Protein AF-0000000080637926 (afdb_homodimer)

Sequence (432 aa):
MGTAERRAREKEARRKAILKAARKLFLSRGFLETSMDQIAEECELSKGTLYLYFKNKEELALAIVNQTFDELLARIKEATEKARTGLEALKKVVEAYRRFYEDHVKEFSFAASLEFLAQKIGVKKESIKASYTRVDAILALIIDILKKGIHDGSIRKDIEPEKAAFAVANVIKSFLQRMAVGANLLLLGTNFSEQEIIDYTLSLFLDALSPERSSTMGTAERRAREKEARRKAILKAARKLFLSRGFLETSMDQIAEECELSKGTLYLYFKNKEELALAIVNQTFDELLARIKEATEKARTGLEALKKVVEAYRRFYEDHVKEFSFAASLEFLAQKIGVKKESIKASYTRVDAILALIIDILKKGIHDGSIRKDIEPEKAAFAVANVIKSFLQRMAVGANLLLLGTNFSEQEIIDYTLSLFLDALSPERSST

Organism: Winmispira thermophila (strain ATCC 700085 / DSM 6578 / Z-1203) (NCBI:txid869211)

Radius of gyration: 23.86 Å; Cα contacts (8 Å, |Δi|>4): 457; chains: 2; bounding box: 91×66×40 Å

Solvent-accessible surface area (backbone atoms only — not comparable to full-atom values): 22532 Å² total; per-residue (Å²): 128,53,72,68,55,52,52,51,50,49,49,50,51,49,52,51,44,46,50,52,32,40,48,54,43,34,67,72,62,27,67,87,71,47,50,66,62,57,34,16,56,67,54,71,45,51,59,68,61,47,45,73,78,36,86,44,68,64,58,49,53,49,51,52,47,44,51,53,51,50,51,49,46,51,47,28,52,63,54,31,67,77,42,86,45,18,43,54,22,50,52,31,41,53,48,38,51,52,55,46,42,74,75,34,38,58,55,38,28,48,46,50,47,46,59,53,42,32,67,68,71,51,51,50,67,61,65,54,46,60,56,45,51,58,56,44,53,50,37,52,53,41,25,51,32,44,47,43,3,35,74,73,55,45,18,39,76,88,63,52,41,66,62,50,21,50,37,52,54,47,43,53,48,33,36,52,25,50,42,45,61,36,39,70,66,70,38,56,92,53,94,62,53,73,66,54,52,50,53,50,40,53,49,41,56,52,52,38,42,37,40,68,58,70,40,120,129,53,72,64,55,52,54,49,50,50,51,50,49,50,52,50,43,45,52,51,34,39,49,54,42,34,67,72,60,29,66,88,72,46,50,66,61,58,34,16,57,68,54,71,44,52,60,70,61,47,43,72,76,38,87,43,68,63,58,49,52,48,50,54,46,44,51,54,51,49,50,49,46,51,48,30,52,62,52,32,68,78,42,86,44,19,43,53,23,49,51,30,39,54,48,39,51,52,55,47,42,71,76,33,37,58,58,37,27,47,46,50,48,45,59,53,43,32,66,68,70,50,51,49,68,62,66,53,46,59,55,45,50,58,55,44,52,52,37,51,53,41,23,53,31,44,47,44,3,37,73,73,56,45,18,40,74,89,64,54,40,66,62,49,21,49,38,51,53,47,44,54,49,33,38,51,25,49,43,45,61,37,38,69,66,71,38,56,91,52,93,61,54,72,66,54,51,51,53,50,41,54,50,41,56,51,51,37,43,37,40,68,59,71,39,120

Foldseek 3Di:
DDPVVVVVVVVVVLLVLLLVLLCVCCLVPNLVRDALCSSCVSSVHDSVVSCVNPVGSLLSLLVNLLVLLVVLLVQLCVQQVPQDFLLSSVVSNLVSLLVSCVVPLSSLLRVVVSVVCCVVVVVPPVSVVVSVVSVVSQLVVQLVSLVRNCVVVFWAVPDDSNVLSVVLSCCLSVVSSVCSNPVPPVCVPPDDDPSVVSVVVNVVSSVVTGYDPPPD/DDPVVVVVVVVVVLLVLLLVLLVVCCLVPNLVRDALCSSCVSSVHDSVVSCVNPVGSLLSLLVNLLVLLVVLLVQLCVQQVPQDFLLSSVVSNLVSLLVSCVVPLSSLLRVVVSVVVCVVVVVPPVSVVVSVVSVVSQL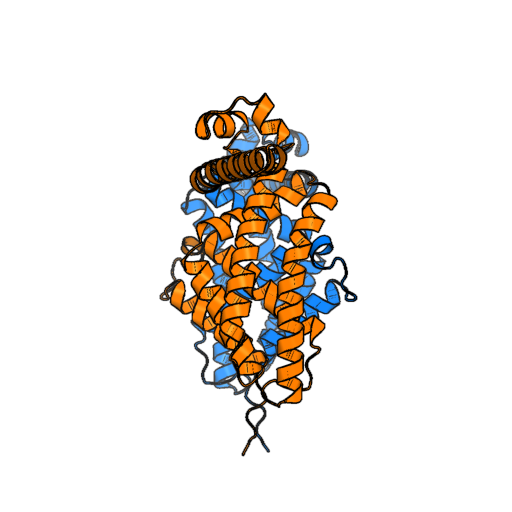VVQLVSLVRNCVVVFWAVPDDSNVLSVVLSCCLSVVSSVCSNPVPPVCVPPDDDSSVVSVVVNVVSSVVTGYDPPPD

Structure (mmCIF, N/CA/C/O backbone):
data_AF-0000000080637926-model_v1
#
loop_
_entity.id
_entity.type
_entity.pdbx_description
1 polymer 'Regulatory protein TetR'
#
loop_
_atom_site.group_PDB
_atom_site.id
_atom_site.type_symbol
_atom_site.label_atom_id
_atom_site.label_alt_id
_atom_site.label_comp_id
_atom_site.label_asym_id
_atom_site.label_entity_id
_atom_site.label_seq_id
_atom_site.pdbx_PDB_ins_code
_atom_site.Cartn_x
_atom_site.Cartn_y
_atom_site.Cartn_z
_atom_site.occupancy
_atom_site.B_iso_or_equiv
_atom_site.auth_seq_id
_atom_site.auth_comp_id
_atom_site.auth_asym_id
_atom_site.auth_atom_id
_atom_site.pdbx_PDB_model_num
ATOM 1 N N . MET A 1 1 ? -45.281 16.172 8.359 1 65.31 1 MET A N 1
ATOM 2 C CA . MET A 1 1 ? -43.969 15.922 8.914 1 65.31 1 MET A CA 1
ATOM 3 C C . MET A 1 1 ? -43.781 16.656 10.242 1 65.31 1 MET A C 1
ATOM 5 O O . MET A 1 1 ? -44.031 17.859 10.328 1 65.31 1 MET A O 1
ATOM 9 N N . GLY A 1 2 ? -43.656 15.938 11.242 1 79.5 2 GLY A N 1
ATOM 10 C CA . GLY A 1 2 ? -43.594 16.562 12.555 1 79.5 2 GLY A CA 1
ATOM 11 C C . GLY A 1 2 ? -42.344 17.406 12.75 1 79.5 2 GLY A C 1
ATOM 12 O O . GLY A 1 2 ? -41.406 17.328 11.938 1 79.5 2 GLY A O 1
ATOM 13 N N . THR A 1 3 ? -42.438 18.422 13.508 1 88.75 3 THR A N 1
ATOM 14 C CA . THR A 1 3 ? -41.312 19.328 13.82 1 88.75 3 THR A CA 1
ATOM 15 C C . THR A 1 3 ? -40.062 18.547 14.094 1 88.75 3 THR A C 1
ATOM 17 O O . THR A 1 3 ? -38.969 18.953 13.656 1 88.75 3 THR A O 1
ATOM 20 N N . ALA A 1 4 ? -40.25 17.469 14.711 1 90.19 4 ALA A N 1
ATOM 21 C CA . ALA A 1 4 ? -39.094 16.625 15.047 1 90.19 4 ALA A CA 1
ATOM 22 C C . ALA A 1 4 ? -38.469 16.047 13.789 1 90.19 4 ALA A C 1
ATOM 24 O O . ALA A 1 4 ? -37.25 15.992 13.664 1 90.19 4 ALA A O 1
ATOM 25 N N . GLU A 1 5 ? -39.25 15.617 12.906 1 88.38 5 GLU A N 1
ATOM 26 C CA . GLU A 1 5 ? -38.781 15.055 11.648 1 88.38 5 GLU A CA 1
ATOM 27 C C . GLU A 1 5 ? -38.094 16.109 10.797 1 88.38 5 GLU A C 1
ATOM 29 O O . GLU A 1 5 ? -37.062 15.828 10.156 1 88.38 5 GLU A O 1
ATOM 34 N N . ARG A 1 6 ? -38.656 17.219 10.812 1 87.94 6 ARG A N 1
ATOM 35 C CA . ARG A 1 6 ? -38.062 18.312 10.047 1 87.94 6 ARG A CA 1
ATOM 36 C C . ARG A 1 6 ? -36.688 18.688 10.578 1 87.94 6 ARG A C 1
ATOM 38 O O . ARG A 1 6 ? -35.75 18.891 9.797 1 87.94 6 ARG A O 1
ATOM 45 N N . ARG A 1 7 ? -36.562 18.797 11.914 1 87.06 7 ARG A N 1
ATOM 46 C CA . ARG A 1 7 ? -35.281 19.141 12.539 1 87.06 7 ARG A CA 1
ATOM 47 C C . ARG A 1 7 ? -34.219 18.078 12.234 1 87.06 7 ARG A C 1
ATOM 49 O O . ARG A 1 7 ? -33.062 18.422 11.992 1 87.06 7 ARG A O 1
ATOM 56 N N . ALA A 1 8 ? -34.719 16.906 12.234 1 87.62 8 ALA A N 1
ATOM 57 C CA . ALA A 1 8 ? -33.781 15.812 11.938 1 87.62 8 ALA A CA 1
ATOM 58 C C . ALA A 1 8 ? -33.312 15.875 10.492 1 87.62 8 ALA A C 1
ATOM 60 O O . ALA A 1 8 ? -32.125 15.648 10.211 1 87.62 8 ALA A O 1
ATOM 61 N N . ARG A 1 9 ? -34.125 16.219 9.648 1 87.88 9 ARG A N 1
ATOM 62 C CA . ARG A 1 9 ? -33.812 16.328 8.234 1 87.88 9 ARG A CA 1
ATOM 63 C C . ARG A 1 9 ? -32.844 17.484 7.992 1 87.88 9 ARG A C 1
ATOM 65 O O . ARG A 1 9 ? -31.906 17.375 7.191 1 87.88 9 ARG A O 1
ATOM 72 N N . GLU A 1 10 ? -33.094 18.484 8.695 1 88.94 10 GLU A N 1
ATOM 73 C CA . GLU A 1 10 ? -32.219 19.641 8.562 1 88.94 10 GLU A CA 1
ATOM 74 C C . GLU A 1 10 ? -30.812 19.359 9.086 1 88.94 10 GLU A C 1
ATOM 76 O O . GLU A 1 10 ? -29.828 19.781 8.5 1 88.94 10 GLU A O 1
ATOM 81 N N . LYS A 1 11 ? -30.828 18.656 10.164 1 91.44 11 LYS A N 1
ATOM 82 C CA . LYS A 1 11 ? -29.547 18.266 10.742 1 91.44 11 LYS A CA 1
ATOM 83 C C . LYS A 1 11 ? -28.75 17.375 9.789 1 91.44 11 LYS A C 1
ATOM 85 O O . LYS A 1 11 ? -27.547 17.578 9.602 1 91.44 11 LYS A O 1
ATOM 90 N N . GLU A 1 12 ? -29.469 16.547 9.234 1 93.12 12 GLU A N 1
ATOM 91 C CA . GLU A 1 12 ? -28.828 15.641 8.289 1 93.12 12 GLU A CA 1
ATOM 92 C C . GLU A 1 12 ? -28.375 16.375 7.035 1 93.12 12 GLU A C 1
ATOM 94 O O . GLU A 1 12 ? -27.312 16.078 6.484 1 93.12 12 GLU A O 1
ATOM 99 N N . ALA A 1 13 ? -29.141 17.266 6.656 1 93.12 13 ALA A N 1
ATOM 100 C CA . ALA A 1 13 ? -28.781 18.062 5.488 1 93.12 13 ALA A CA 1
ATOM 101 C C . ALA A 1 13 ? -27.531 18.891 5.75 1 93.12 13 ALA A C 1
ATOM 103 O O . ALA A 1 13 ? -26.672 19.031 4.875 1 93.12 13 ALA A O 1
ATOM 104 N N . ARG A 1 14 ? -27.453 19.391 6.918 1 93.75 14 ARG A N 1
ATOM 105 C CA . ARG A 1 14 ? -26.281 20.172 7.293 1 93.75 14 ARG A CA 1
ATOM 106 C C . ARG A 1 14 ? -25.031 19.297 7.391 1 93.75 14 ARG A C 1
ATOM 108 O O . ARG A 1 14 ? -23.953 19.688 6.93 1 93.75 14 ARG A O 1
ATOM 115 N N . ARG A 1 15 ? -25.25 18.234 7.941 1 95.56 15 ARG A N 1
ATOM 116 C CA . ARG A 1 15 ? -24.141 17.281 8.039 1 95.56 15 ARG A CA 1
ATOM 117 C C . ARG A 1 15 ? -23.609 16.922 6.652 1 95.56 15 ARG A C 1
ATOM 119 O O . ARG A 1 15 ? -22.391 16.891 6.438 1 95.56 15 ARG A O 1
ATOM 126 N N . LYS A 1 16 ? -24.484 16.672 5.762 1 95.12 16 LYS A N 1
ATOM 127 C CA . LYS A 1 16 ? -24.109 16.312 4.395 1 95.12 16 LYS A CA 1
ATOM 128 C C . LYS A 1 16 ? -23.391 17.469 3.703 1 95.12 16 LYS A C 1
ATOM 130 O O . LYS A 1 16 ? -22.453 17.25 2.947 1 95.12 16 LYS A O 1
ATOM 135 N N . ALA A 1 17 ? -23.828 18.625 3.967 1 95 17 ALA A N 1
ATOM 136 C CA . ALA A 1 17 ? -23.203 19.797 3.375 1 95 17 ALA A CA 1
ATOM 137 C C . ALA A 1 17 ? -21.766 19.984 3.879 1 95 17 ALA A C 1
ATOM 139 O O . ALA A 1 17 ? -20.875 20.328 3.107 1 95 17 ALA A O 1
ATOM 140 N N . ILE A 1 18 ? -21.625 19.719 5.113 1 96.56 18 ILE A N 1
ATOM 141 C CA . ILE A 1 18 ? -20.297 19.812 5.723 1 96.56 18 ILE A CA 1
ATOM 142 C C . ILE A 1 18 ? -19.375 18.766 5.109 1 96.56 18 ILE A C 1
ATOM 144 O O . ILE A 1 18 ? -18.25 19.078 4.727 1 96.56 18 ILE A O 1
ATOM 148 N N . LEU A 1 19 ? -19.875 17.625 4.973 1 96.19 19 LEU A N 1
ATOM 149 C CA . LEU A 1 19 ? -19.078 16.547 4.406 1 96.19 19 LEU A CA 1
ATOM 150 C C . LEU A 1 19 ? -18.703 16.859 2.959 1 96.19 19 LEU A C 1
ATOM 152 O O . LEU A 1 19 ? -17.562 16.594 2.539 1 96.19 19 LEU A O 1
ATOM 156 N N . LYS A 1 20 ? -19.609 17.391 2.25 1 96.12 20 LYS A N 1
ATOM 157 C CA . LYS A 1 20 ? -19.359 17.734 0.857 1 96.12 20 LYS A CA 1
ATOM 158 C C . LYS A 1 20 ? -18.266 18.812 0.752 1 96.12 20 LYS A C 1
ATOM 160 O O . LYS A 1 20 ? -17.375 18.703 -0.081 1 96.12 20 LYS A O 1
ATOM 165 N N . ALA A 1 21 ? -18.344 19.75 1.577 1 96.5 21 ALA A N 1
ATOM 166 C CA . ALA A 1 21 ? -17.359 20.828 1.586 1 96.5 21 ALA A CA 1
ATOM 167 C C . ALA A 1 21 ? -15.977 20.312 1.986 1 96.5 21 ALA A C 1
ATOM 169 O O . ALA A 1 21 ? -14.969 20.641 1.35 1 96.5 21 ALA A O 1
ATOM 170 N N . ALA A 1 22 ? -15.992 19.562 3.033 1 96.38 22 ALA A N 1
ATOM 171 C CA . ALA A 1 22 ? -14.742 19 3.516 1 96.38 22 ALA A CA 1
ATOM 172 C C . ALA A 1 22 ? -14.102 18.109 2.453 1 96.38 22 ALA A C 1
ATOM 174 O O . ALA A 1 22 ? -12.891 18.172 2.234 1 96.38 22 ALA A O 1
ATOM 175 N N . ARG A 1 23 ? -14.922 17.312 1.824 1 95.75 23 ARG A N 1
ATOM 176 C CA . ARG A 1 23 ? -14.438 16.422 0.766 1 95.75 23 ARG A CA 1
ATOM 177 C C . ARG A 1 23 ? -13.773 17.219 -0.352 1 95.75 23 ARG A C 1
ATOM 179 O O . ARG A 1 23 ? -12.68 16.891 -0.798 1 95.75 23 ARG A O 1
ATOM 186 N N . LYS A 1 24 ? -14.422 18.219 -0.739 1 95.75 24 LYS A N 1
ATOM 187 C CA . LYS A 1 24 ? -13.891 19.078 -1.788 1 95.75 24 LYS A CA 1
ATOM 188 C C . LYS A 1 24 ? -12.523 19.625 -1.401 1 95.75 24 LYS A C 1
ATOM 190 O O . LYS A 1 24 ? -11.57 19.547 -2.178 1 95.75 24 LYS A O 1
ATOM 195 N N . LEU A 1 25 ? -12.414 20.125 -0.221 1 95.62 25 LEU A N 1
ATOM 196 C CA . LEU A 1 25 ? -11.188 20.781 0.231 1 95.62 25 LEU A CA 1
ATOM 197 C C . LEU A 1 25 ? -10.094 19.75 0.479 1 95.62 25 LEU A C 1
ATOM 199 O O . LEU A 1 25 ? -8.945 19.938 0.063 1 95.62 25 LEU A O 1
ATOM 203 N N . PHE A 1 26 ? -10.445 18.656 1.103 1 93 26 PHE A N 1
ATOM 204 C CA . PHE A 1 26 ? -9.469 17.609 1.399 1 93 26 PHE A CA 1
ATOM 205 C C . PHE A 1 26 ? -8.906 17.016 0.115 1 93 26 PHE A C 1
ATOM 207 O O . PHE A 1 26 ? -7.699 16.781 0.015 1 93 26 PHE A O 1
ATOM 214 N N . LEU A 1 27 ? -9.75 16.797 -0.849 1 91.25 27 LEU A N 1
ATOM 215 C CA . LEU A 1 27 ? -9.32 16.141 -2.072 1 91.25 27 LEU A CA 1
ATOM 216 C C . LEU A 1 27 ? -8.531 17.094 -2.961 1 91.25 27 LEU A C 1
ATOM 218 O O . LEU A 1 27 ? -7.68 16.656 -3.744 1 91.25 27 LEU A O 1
ATOM 222 N N . SER A 1 28 ? -8.766 18.391 -2.787 1 90.12 28 SER A N 1
ATOM 223 C CA . SER A 1 28 ? -8.078 19.359 -3.627 1 90.12 28 SER A CA 1
ATOM 224 C C . SER A 1 28 ? -6.801 19.859 -2.965 1 90.12 28 SER A C 1
ATOM 226 O O . SER A 1 28 ? -5.77 20 -3.625 1 90.12 28 SER A O 1
ATOM 228 N N . ARG A 1 29 ? -6.82 20.031 -1.6 1 86.81 29 ARG A N 1
ATOM 229 C CA . ARG A 1 29 ? -5.711 20.703 -0.921 1 86.81 29 ARG A CA 1
ATOM 230 C C . ARG A 1 29 ? -4.945 19.719 -0.039 1 86.81 29 ARG A C 1
ATOM 232 O O . ARG A 1 29 ? -3.785 19.953 0.303 1 86.81 29 ARG A O 1
ATOM 239 N N . GLY A 1 30 ? -5.68 18.672 0.29 1 84.88 30 GLY A N 1
ATOM 240 C CA . GLY A 1 30 ? -5.059 17.734 1.213 1 84.88 30 GLY A CA 1
ATOM 241 C C . GLY A 1 30 ? -5.504 17.938 2.65 1 84.88 30 GLY A C 1
ATOM 242 O O . GLY A 1 30 ? -6.043 18.984 3 1 84.88 30 GLY A O 1
ATOM 243 N N . PHE A 1 31 ? -5.223 17 3.461 1 85.06 31 PHE A N 1
ATOM 244 C CA . PHE A 1 31 ? -5.656 17 4.852 1 85.06 31 PHE A CA 1
ATOM 245 C C . PHE A 1 31 ? -4.895 18.031 5.664 1 85.06 31 PHE A C 1
ATOM 247 O O . PHE A 1 31 ? -5.492 18.797 6.426 1 85.06 31 PHE A O 1
ATOM 254 N N . LEU A 1 32 ? -3.654 18.062 5.469 1 78.44 32 LEU A N 1
ATOM 255 C CA . LEU A 1 32 ? -2.795 18.906 6.281 1 78.44 32 LEU A CA 1
ATOM 256 C C . LEU A 1 32 ? -3.01 20.375 5.945 1 78.44 32 LEU A C 1
ATOM 258 O O . LEU A 1 32 ? -2.928 21.25 6.82 1 78.44 32 LEU A O 1
ATOM 262 N N . GLU A 1 33 ? -3.393 20.625 4.754 1 84.94 33 GLU A N 1
ATOM 263 C CA . GLU A 1 33 ? -3.488 22 4.281 1 84.94 33 GLU A CA 1
ATOM 264 C C . GLU A 1 33 ? -4.898 22.547 4.469 1 84.94 33 GLU A C 1
ATOM 266 O O . GLU A 1 33 ? -5.168 23.703 4.137 1 84.94 33 GLU A O 1
ATOM 271 N N . THR A 1 34 ? -5.734 21.719 4.895 1 92.38 34 THR A N 1
ATOM 272 C CA . THR A 1 34 ? -7.117 22.141 5.102 1 92.38 34 THR A CA 1
ATOM 273 C C . THR A 1 34 ? -7.406 22.344 6.586 1 92.38 34 THR A C 1
ATOM 275 O O . THR A 1 34 ? -6.984 21.531 7.418 1 92.38 34 THR A O 1
ATOM 278 N N . SER A 1 35 ? -8.094 23.422 6.922 1 94.62 35 SER A N 1
ATOM 279 C CA . SER A 1 35 ? -8.438 23.688 8.312 1 94.62 35 SER A CA 1
ATOM 280 C C . SER A 1 35 ? -9.953 23.672 8.523 1 94.62 35 SER A C 1
ATOM 282 O O . SER A 1 35 ? -10.719 23.766 7.562 1 94.62 35 SER A O 1
ATOM 284 N N . MET A 1 36 ? -10.273 23.562 9.789 1 95.56 36 MET A N 1
ATOM 285 C CA . MET A 1 36 ? -11.695 23.609 10.133 1 95.56 36 MET A CA 1
ATOM 286 C C . MET A 1 36 ? -12.297 24.953 9.766 1 95.56 36 MET A C 1
ATOM 288 O O . MET A 1 36 ? -13.461 25.031 9.367 1 95.56 36 MET A O 1
ATOM 292 N N . ASP A 1 37 ? -11.453 25.953 9.828 1 96.38 37 ASP A N 1
ATOM 293 C CA . ASP A 1 37 ? -11.914 27.281 9.453 1 96.38 37 ASP A CA 1
ATOM 294 C C . ASP A 1 37 ? -12.258 27.359 7.973 1 96.38 37 ASP A C 1
ATOM 296 O O . ASP A 1 37 ? -13.297 27.891 7.594 1 96.38 37 ASP A O 1
ATOM 300 N N . GLN A 1 38 ? -11.484 26.844 7.188 1 96.81 38 GLN A N 1
ATOM 301 C CA . GLN A 1 38 ? -11.711 26.844 5.746 1 96.81 38 GLN A CA 1
ATOM 302 C C . GLN A 1 38 ? -12.961 26.047 5.387 1 96.81 38 GLN A C 1
ATOM 304 O O . GLN A 1 38 ? -13.711 26.438 4.488 1 96.81 38 GLN A O 1
ATOM 309 N N . ILE A 1 39 ? -13.148 24.953 6.09 1 97.38 39 ILE A N 1
ATOM 310 C CA . ILE A 1 39 ? -14.312 24.109 5.832 1 97.38 39 ILE A CA 1
ATOM 311 C C . ILE A 1 39 ? -15.586 24.844 6.227 1 97.38 39 ILE A C 1
ATOM 313 O O . ILE A 1 39 ? -16.578 24.844 5.488 1 97.38 39 ILE A O 1
ATOM 317 N N . ALA A 1 40 ? -15.547 25.484 7.352 1 96.94 40 ALA A N 1
ATOM 318 C CA . ALA A 1 40 ? -16.688 26.281 7.797 1 96.94 40 ALA A CA 1
ATOM 319 C C . ALA A 1 40 ? -17.031 27.344 6.773 1 96.94 40 ALA A C 1
ATOM 321 O O . ALA A 1 40 ? -18.203 27.516 6.422 1 96.94 40 ALA A O 1
ATOM 322 N N . GLU A 1 41 ? -16.047 27.984 6.297 1 96.88 41 GLU A N 1
ATOM 323 C CA . GLU A 1 41 ? -16.25 29.016 5.293 1 96.88 41 GLU A CA 1
ATOM 324 C C . GLU A 1 41 ? -16.844 28.453 4.012 1 96.88 41 GLU A C 1
ATOM 326 O O . GLU A 1 41 ? -17.766 29.047 3.434 1 96.88 41 GLU A O 1
ATOM 331 N N . GLU A 1 42 ? -16.391 27.344 3.611 1 96.12 42 GLU A N 1
ATOM 332 C CA . GLU A 1 42 ? -16.844 26.719 2.375 1 96.12 42 GLU A CA 1
ATOM 333 C C . GLU A 1 42 ? -18.312 26.344 2.461 1 96.12 42 GLU A C 1
ATOM 335 O O . GLU A 1 42 ? -19.031 26.391 1.46 1 96.12 42 GLU A O 1
ATOM 340 N N . CYS A 1 43 ? -18.734 25.922 3.582 1 94.75 43 CYS A N 1
ATOM 341 C CA . CYS A 1 43 ? -20.125 25.516 3.734 1 94.75 43 CYS A CA 1
ATOM 342 C C . CYS A 1 43 ? -20.969 26.641 4.309 1 94.75 43 CYS A C 1
ATOM 344 O O . CYS A 1 43 ? -22.141 26.438 4.641 1 94.75 43 CYS A O 1
ATOM 346 N N . GLU A 1 44 ? -20.375 27.812 4.516 1 95.31 44 GLU A N 1
ATOM 347 C CA . GLU A 1 44 ? -21.062 29.016 4.98 1 95.31 44 GLU A CA 1
ATOM 348 C C . GLU A 1 44 ? -21.641 28.812 6.379 1 95.31 44 GLU A C 1
ATOM 350 O O . GLU A 1 44 ? -22.812 29.141 6.625 1 95.31 44 GLU A O 1
ATOM 355 N N . LEU A 1 45 ? -20.875 28.25 7.172 1 94.88 45 LEU A N 1
ATOM 356 C CA . LEU A 1 45 ? -21.219 28.047 8.578 1 94.88 45 LEU A CA 1
ATOM 357 C C . LEU A 1 45 ? -20.188 28.703 9.492 1 94.88 45 LEU A C 1
ATOM 359 O O . LEU A 1 45 ? -19.062 28.969 9.07 1 94.88 45 LEU A O 1
ATOM 363 N N . SER A 1 46 ? -20.641 28.922 10.758 1 94.25 46 SER A N 1
ATOM 364 C CA . SER A 1 46 ? -19.672 29.297 11.773 1 94.25 46 SER A CA 1
ATOM 365 C C . SER A 1 46 ? -18.844 28.094 12.234 1 94.25 46 SER A C 1
ATOM 367 O O . SER A 1 46 ? -19.297 26.953 12.133 1 94.25 46 SER A O 1
ATOM 369 N N . LYS A 1 47 ? -17.703 28.406 12.695 1 93.62 47 LYS A N 1
ATOM 370 C CA . LYS A 1 47 ? -16.859 27.344 13.242 1 93.62 47 LYS A CA 1
ATOM 371 C C . LYS A 1 47 ? -17.547 26.625 14.391 1 93.62 47 LYS A C 1
ATOM 373 O O . LYS A 1 47 ? -17.453 25.391 14.516 1 93.62 47 LYS A O 1
ATOM 378 N N . GLY A 1 48 ? -18.266 27.359 15.195 1 94.06 48 GLY A N 1
ATOM 379 C CA . GLY A 1 48 ? -19.016 26.766 16.297 1 94.06 48 GLY A CA 1
ATOM 380 C C . GLY A 1 48 ? -20.047 25.766 15.859 1 94.06 48 GLY A C 1
ATOM 381 O O . GLY A 1 48 ? -20.172 24.688 16.453 1 94.06 48 GLY A O 1
ATOM 382 N N . THR A 1 49 ? -20.766 26.141 14.859 1 94.25 49 THR A N 1
ATOM 383 C CA . THR A 1 49 ? -21.781 25.234 14.312 1 94.25 49 THR A CA 1
ATOM 384 C C . THR A 1 49 ? -21.141 23.984 13.742 1 94.25 49 THR A C 1
ATOM 386 O O . THR A 1 49 ? -21.641 22.875 13.945 1 94.25 49 THR A O 1
ATOM 389 N N . LEU A 1 50 ? -20.031 24.156 13.031 1 96.19 50 LEU A N 1
ATOM 390 C CA . LEU A 1 50 ? -19.297 23.031 12.453 1 96.19 50 LEU A CA 1
ATOM 391 C C . LEU A 1 50 ? -18.906 22.031 13.539 1 96.19 50 LEU A C 1
ATOM 393 O O . LEU A 1 50 ? -19.062 20.812 13.352 1 96.19 50 LEU A O 1
ATOM 397 N N . TYR A 1 51 ? -18.578 22.484 14.641 1 95 51 TYR A N 1
ATOM 398 C CA . TYR A 1 51 ? -18.062 21.641 15.719 1 95 51 TYR A CA 1
ATOM 399 C C . TYR A 1 51 ? -19.203 20.922 16.438 1 95 51 TYR A C 1
ATOM 401 O O . TYR A 1 51 ? -18.969 19.984 17.188 1 95 51 TYR A O 1
ATOM 409 N N . LEU A 1 52 ? -20.422 21.391 16.203 1 94.56 52 LEU A N 1
ATOM 410 C CA . LEU A 1 52 ? -21.578 20.672 16.719 1 94.56 52 LEU A CA 1
ATOM 411 C C . LEU A 1 52 ? -21.75 19.344 15.992 1 94.56 52 LEU A C 1
ATOM 413 O O . LEU A 1 52 ? -22.312 18.391 16.547 1 94.56 52 LEU A O 1
ATOM 417 N N . TYR A 1 53 ? -21.234 19.359 14.844 1 94.94 53 TYR A N 1
ATOM 418 C CA . TYR A 1 53 ? -21.422 18.172 14.016 1 94.94 53 TYR A CA 1
ATOM 419 C C . TYR A 1 53 ? -20.172 17.281 14.047 1 94.94 53 TYR A C 1
ATOM 421 O O . TYR A 1 53 ? -20.281 16.062 14.047 1 94.94 53 TYR A O 1
ATOM 429 N N . PHE A 1 54 ? -19 17.906 13.992 1 94.19 54 PHE A N 1
ATOM 430 C CA . PHE A 1 54 ? -17.734 17.188 13.992 1 94.19 54 PHE A CA 1
ATOM 431 C C . PHE A 1 54 ? -16.75 17.797 14.984 1 94.19 54 PHE A C 1
ATOM 433 O O . PHE A 1 54 ? -16.422 18.984 14.875 1 94.19 54 PHE A O 1
ATOM 440 N N . LYS A 1 55 ? -16.203 16.969 15.75 1 90.31 55 LYS A N 1
ATOM 441 C CA . LYS A 1 55 ? -15.383 17.438 16.859 1 90.31 55 LYS A CA 1
ATOM 442 C C . LYS A 1 55 ? -14.039 17.969 16.375 1 90.31 55 LYS A C 1
ATOM 444 O O . LYS A 1 55 ? -13.453 18.859 17 1 90.31 55 LYS A O 1
ATOM 449 N N . ASN A 1 56 ? -13.602 17.344 15.32 1 87.81 56 ASN A N 1
ATOM 450 C CA . ASN A 1 56 ? -12.289 17.734 14.812 1 87.81 56 ASN A CA 1
ATOM 451 C C . ASN A 1 56 ? -12.117 17.344 13.352 1 87.81 56 ASN A C 1
ATOM 453 O O . ASN A 1 56 ? -12.992 16.688 12.766 1 87.81 56 ASN A O 1
ATOM 457 N N . LYS A 1 57 ? -11.062 17.75 12.828 1 89.19 57 LYS A N 1
ATOM 458 C CA . LYS A 1 57 ? -10.75 17.531 11.414 1 89.19 57 LYS A CA 1
ATOM 459 C C . LYS A 1 57 ? -10.609 16.047 11.102 1 89.19 57 LYS A C 1
ATOM 461 O O . LYS A 1 57 ? -11.039 15.586 10.039 1 89.19 57 LYS A O 1
ATOM 466 N N . GLU A 1 58 ? -10.117 15.297 12.023 1 84 58 GLU A N 1
ATOM 467 C CA . GLU A 1 58 ? -9.906 13.867 11.852 1 84 58 GLU A CA 1
ATOM 468 C C . GLU A 1 58 ? -11.227 13.125 11.711 1 84 58 GLU A C 1
ATOM 470 O O . GLU A 1 58 ? -11.367 12.234 10.867 1 84 58 GLU A O 1
ATOM 475 N N . GLU A 1 59 ? -12.086 13.469 12.531 1 85.69 59 GLU A N 1
ATOM 476 C CA . GLU A 1 59 ? -13.406 12.852 12.461 1 85.69 59 GLU A CA 1
ATOM 477 C C . GLU A 1 59 ? -14.062 13.109 11.109 1 85.69 59 GLU A C 1
ATOM 479 O O . GLU A 1 59 ? -14.711 12.227 10.547 1 85.69 59 GLU A O 1
ATOM 484 N N . LEU A 1 60 ? -13.844 14.281 10.688 1 90.56 60 LEU A N 1
ATOM 485 C CA . LEU A 1 60 ? -14.406 14.664 9.391 1 90.56 60 LEU A CA 1
ATOM 486 C C . LEU A 1 60 ? -13.75 13.875 8.266 1 90.56 60 LEU A C 1
ATOM 488 O O . LEU A 1 60 ? -14.438 13.367 7.375 1 90.56 60 LEU A O 1
ATOM 492 N N . ALA A 1 61 ? -12.523 13.766 8.297 1 89.31 61 ALA A N 1
ATOM 493 C CA . ALA A 1 61 ? -11.773 13.031 7.281 1 89.31 61 ALA A CA 1
ATOM 494 C C . ALA A 1 61 ? -12.172 11.555 7.27 1 89.31 61 ALA A C 1
ATOM 496 O O . ALA A 1 61 ? -12.383 10.969 6.207 1 89.31 61 ALA A O 1
ATOM 497 N N . LEU A 1 62 ? -12.336 11 8.422 1 85.38 62 LEU A N 1
ATOM 498 C CA . LEU A 1 62 ? -12.711 9.594 8.547 1 85.38 62 LEU A CA 1
ATOM 499 C C . LEU A 1 62 ? -14.117 9.359 8.008 1 85.38 62 LEU A C 1
ATOM 501 O O . LEU A 1 62 ? -14.391 8.32 7.406 1 85.38 62 LEU A O 1
ATOM 505 N N . ALA A 1 63 ? -14.922 10.32 8.273 1 88.62 63 ALA A N 1
ATOM 506 C CA . ALA A 1 63 ? -16.297 10.195 7.781 1 88.62 63 ALA A CA 1
ATOM 507 C C . ALA A 1 63 ? -16.328 10.156 6.258 1 88.62 63 ALA A C 1
ATOM 509 O O . ALA A 1 63 ? -17.109 9.414 5.668 1 88.62 63 ALA A O 1
ATOM 510 N N . ILE A 1 64 ? -15.484 10.875 5.652 1 91.31 64 ILE A N 1
ATOM 511 C CA . ILE A 1 64 ? -15.406 10.914 4.195 1 91.31 64 ILE A CA 1
ATOM 512 C C . ILE A 1 64 ? -14.867 9.586 3.674 1 91.31 64 ILE A C 1
ATOM 514 O O . ILE A 1 64 ? -15.406 9.023 2.719 1 91.31 64 ILE A O 1
ATOM 518 N N . VAL A 1 65 ? -13.898 9.078 4.285 1 87.81 65 VAL A N 1
ATOM 519 C CA . VAL A 1 65 ? -13.312 7.801 3.902 1 87.81 65 VAL A CA 1
ATOM 520 C C . VAL A 1 65 ? -14.344 6.684 4.082 1 87.81 65 VAL A C 1
ATOM 522 O O . VAL A 1 65 ? -14.516 5.844 3.199 1 87.81 65 VAL A O 1
ATOM 525 N N . ASN A 1 66 ? -15 6.781 5.176 1 87 66 ASN A N 1
ATOM 526 C CA . ASN A 1 66 ? -16.016 5.773 5.453 1 87 66 ASN A CA 1
ATOM 527 C C . ASN A 1 66 ? -17.125 5.797 4.414 1 87 66 ASN A C 1
ATOM 529 O O . ASN A 1 66 ? -17.594 4.746 3.973 1 87 66 ASN A O 1
ATOM 533 N N . GLN A 1 67 ? -17.516 6.957 4.051 1 89.88 67 GLN A N 1
ATOM 534 C CA . GLN A 1 67 ? -18.531 7.086 3.02 1 89.88 67 GLN A CA 1
ATOM 535 C C . GLN A 1 67 ? -18.062 6.492 1.696 1 89.88 67 GLN A C 1
ATOM 537 O O . GLN A 1 67 ? -18.844 5.863 0.98 1 89.88 67 GLN A O 1
ATOM 542 N N . THR A 1 68 ? -16.875 6.727 1.394 1 90.19 68 THR A N 1
ATOM 543 C CA . THR A 1 68 ? -16.297 6.203 0.161 1 90.19 68 THR A CA 1
ATOM 544 C C . THR A 1 68 ? -16.328 4.68 0.153 1 90.19 68 THR A C 1
ATOM 546 O O . THR A 1 68 ? -16.766 4.066 -0.827 1 90.19 68 THR A O 1
ATOM 549 N N . PHE A 1 69 ? -16.016 4.043 1.228 1 87.19 69 PHE A N 1
ATOM 550 C CA . PHE A 1 69 ? -15.945 2.588 1.272 1 87.19 69 PHE A CA 1
ATOM 551 C C . PHE A 1 69 ? -17.344 1.984 1.434 1 87.19 69 PHE A C 1
ATOM 553 O O . PHE A 1 69 ? -17.578 0.844 1.031 1 87.19 69 PHE A O 1
ATOM 560 N N . ASP A 1 70 ? -18.25 2.805 2.012 1 90.38 70 ASP A N 1
ATOM 561 C CA . ASP A 1 70 ? -19.641 2.385 1.998 1 90.38 70 ASP A CA 1
ATOM 562 C C . ASP A 1 70 ? -20.172 2.271 0.569 1 90.38 70 ASP A C 1
ATOM 564 O O . ASP A 1 70 ? -20.906 1.335 0.245 1 90.38 70 ASP A O 1
ATOM 568 N N . GLU A 1 71 ? -19.781 3.219 -0.15 1 93.44 71 GLU A N 1
ATOM 569 C CA . GLU A 1 71 ? -20.188 3.188 -1.553 1 93.44 71 GLU A CA 1
ATOM 570 C C . GLU A 1 71 ? -19.562 1.999 -2.279 1 93.44 71 GLU A C 1
ATOM 572 O O . GLU A 1 71 ? -20.219 1.343 -3.088 1 93.44 71 GLU A O 1
ATOM 577 N N . LEU A 1 72 ? -18.328 1.709 -2.023 1 93.44 72 LEU A N 1
ATOM 578 C CA . LEU A 1 72 ? -17.672 0.557 -2.623 1 93.44 72 LEU A CA 1
ATOM 579 C C . LEU A 1 72 ? -18.359 -0.741 -2.225 1 93.44 72 LEU A C 1
ATOM 581 O O . LEU A 1 72 ? -18.609 -1.604 -3.07 1 93.44 72 LEU A O 1
ATOM 585 N N . LEU A 1 73 ? -18.672 -0.84 -0.929 1 92.81 73 LEU A N 1
ATOM 586 C CA . LEU A 1 73 ? -19.359 -2.023 -0.434 1 92.81 73 LEU A CA 1
ATOM 587 C C . LEU A 1 73 ? -20.688 -2.227 -1.167 1 92.81 73 LEU A C 1
ATOM 589 O O . LEU A 1 73 ? -21.016 -3.346 -1.564 1 92.81 73 LEU A O 1
ATOM 593 N N . ALA A 1 74 ? -21.375 -1.138 -1.342 1 95.25 74 ALA A N 1
ATOM 594 C CA . ALA A 1 74 ? -22.656 -1.21 -2.047 1 95.25 74 ALA A CA 1
ATOM 595 C C . ALA A 1 74 ? -22.469 -1.688 -3.482 1 95.25 74 ALA A C 1
ATOM 597 O O . ALA A 1 74 ? -23.234 -2.516 -3.977 1 95.25 74 ALA A O 1
ATOM 598 N N . ARG A 1 75 ? -21.453 -1.203 -4.117 1 95.69 75 ARG A N 1
ATOM 599 C CA . ARG A 1 75 ? -21.156 -1.608 -5.488 1 95.69 75 ARG A CA 1
ATOM 600 C C . ARG A 1 75 ? -20.781 -3.086 -5.551 1 95.69 75 ARG A C 1
ATOM 602 O O . ARG A 1 75 ? -21.172 -3.793 -6.477 1 95.69 75 ARG A O 1
ATOM 609 N N . ILE A 1 76 ? -20.016 -3.537 -4.621 1 95.62 76 ILE A N 1
ATOM 610 C CA . ILE A 1 76 ? -19.594 -4.934 -4.582 1 95.62 76 ILE A CA 1
ATOM 611 C C . ILE A 1 76 ? -20.797 -5.836 -4.379 1 95.62 76 ILE A C 1
ATOM 613 O O . ILE A 1 76 ? -20.953 -6.844 -5.07 1 95.62 76 ILE A O 1
ATOM 617 N N . LYS A 1 77 ? -21.641 -5.449 -3.422 1 96.06 77 LYS A N 1
ATOM 618 C CA . LYS A 1 77 ? -22.844 -6.234 -3.145 1 96.06 77 LYS A CA 1
ATO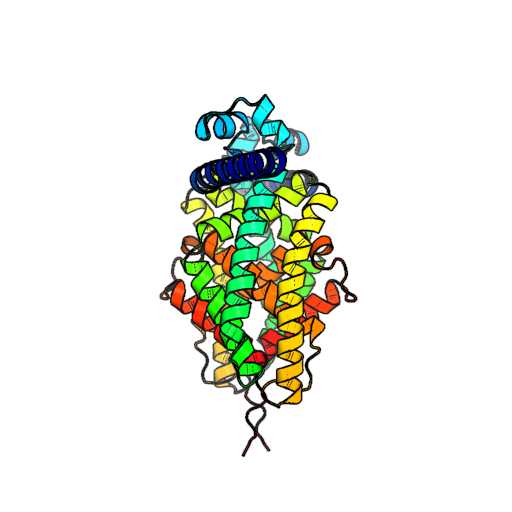M 619 C C . LYS A 1 77 ? -23.719 -6.352 -4.387 1 96.06 77 LYS A C 1
ATOM 621 O O . LYS A 1 77 ? -24.188 -7.441 -4.723 1 96.06 77 LYS A O 1
ATOM 626 N N . GLU A 1 78 ? -23.875 -5.242 -5.008 1 96.81 78 GLU A N 1
ATOM 627 C CA . GLU A 1 78 ? -24.672 -5.227 -6.223 1 96.81 78 GLU A CA 1
ATOM 628 C C . GLU A 1 78 ? -24.047 -6.086 -7.316 1 96.81 78 GLU A C 1
ATOM 630 O O . GLU A 1 78 ? -24.75 -6.859 -7.977 1 96.81 78 GLU A O 1
ATOM 635 N N . ALA A 1 79 ? -22.75 -6.023 -7.516 1 96.5 79 ALA A N 1
ATOM 636 C CA . ALA A 1 79 ? -22.047 -6.715 -8.586 1 96.5 79 ALA A CA 1
ATOM 637 C C . ALA A 1 79 ? -22.047 -8.227 -8.359 1 96.5 79 ALA A C 1
ATOM 639 O O . ALA A 1 79 ? -22.016 -9 -9.312 1 96.5 79 ALA A O 1
ATOM 640 N N . THR A 1 80 ? -22.078 -8.648 -7.113 1 97.06 80 THR A N 1
ATOM 641 C CA . THR A 1 80 ? -21.891 -10.062 -6.809 1 97.06 80 THR A CA 1
ATOM 642 C C . THR A 1 80 ? -23.234 -10.766 -6.66 1 97.06 80 THR A C 1
ATOM 644 O O . THR A 1 80 ? -23.281 -12 -6.574 1 97.06 80 THR A O 1
ATOM 647 N N . GLU A 1 81 ? -24.297 -10.023 -6.617 1 94.69 81 GLU A N 1
ATOM 648 C CA . GLU A 1 81 ? -25.641 -10.547 -6.336 1 94.69 81 GLU A CA 1
ATOM 649 C C . GLU A 1 81 ? -26.016 -11.656 -7.32 1 94.69 81 GLU A C 1
ATOM 651 O O . GLU A 1 81 ? -26.625 -12.656 -6.934 1 94.69 81 GLU A O 1
ATOM 656 N N . LYS A 1 82 ? -25.625 -11.57 -8.531 1 93.25 82 LYS A N 1
ATOM 657 C CA . LYS A 1 82 ? -26.094 -12.508 -9.547 1 93.25 82 LYS A CA 1
ATOM 658 C C . LYS A 1 82 ? -25 -13.492 -9.938 1 93.25 82 LYS A C 1
ATOM 660 O O . LYS A 1 82 ? -25.125 -14.219 -10.93 1 93.25 82 LYS A O 1
ATOM 665 N N . ALA A 1 83 ? -23.922 -13.484 -9.211 1 96.75 83 ALA A N 1
ATOM 666 C CA . ALA A 1 83 ? -22.828 -14.398 -9.547 1 96.75 83 ALA A CA 1
ATOM 667 C C . ALA A 1 83 ? -23.234 -15.844 -9.297 1 96.75 83 ALA A C 1
ATOM 669 O O . ALA A 1 83 ? -23.844 -16.156 -8.273 1 96.75 83 ALA A O 1
ATOM 670 N N . ARG A 1 84 ? -22.859 -16.672 -10.188 1 96.75 84 ARG A N 1
ATOM 671 C CA . ARG A 1 84 ? -23.297 -18.062 -10.133 1 96.75 84 ARG A CA 1
ATOM 672 C C . ARG A 1 84 ? -22.312 -18.906 -9.336 1 96.75 84 ARG A C 1
ATOM 674 O O . ARG A 1 84 ? -22.688 -19.922 -8.734 1 96.75 84 ARG A O 1
ATOM 681 N N . THR A 1 85 ? -21.047 -18.641 -9.414 1 96.81 85 THR A N 1
ATOM 682 C CA . THR A 1 85 ? -20 -19.375 -8.703 1 96.81 85 THR A CA 1
ATOM 683 C C . THR A 1 85 ? -19.203 -18.438 -7.801 1 96.81 85 THR A C 1
ATOM 685 O O . THR A 1 85 ? -19.281 -17.219 -7.941 1 96.81 85 THR A O 1
ATOM 688 N N . GLY A 1 86 ? -18.531 -19 -6.875 1 96.31 86 GLY A N 1
ATOM 689 C CA . GLY A 1 86 ? -17.656 -18.203 -6.016 1 96.31 86 GLY A CA 1
ATOM 690 C C . GLY A 1 86 ? -16.594 -17.438 -6.785 1 96.31 86 GLY A C 1
ATOM 691 O O . GLY A 1 86 ? -16.328 -16.266 -6.496 1 96.31 86 GLY A O 1
ATOM 692 N N . LEU A 1 87 ? -16.031 -18.141 -7.758 1 94.88 87 LEU A N 1
ATOM 693 C CA . LEU A 1 87 ? -14.992 -17.5 -8.547 1 94.88 87 LEU A CA 1
ATOM 694 C C . LEU A 1 87 ? -15.57 -16.344 -9.352 1 94.88 87 LEU A C 1
ATOM 696 O O . LEU A 1 87 ? -14.953 -15.273 -9.453 1 94.88 87 LEU A O 1
ATOM 700 N N . GLU A 1 88 ? -16.734 -16.547 -9.93 1 96.06 88 GLU A N 1
ATOM 701 C CA . GLU A 1 88 ? -17.391 -15.469 -10.648 1 96.06 88 GLU A CA 1
ATOM 702 C C . GLU A 1 88 ? -17.656 -14.273 -9.727 1 96.06 88 GLU A C 1
ATOM 704 O O . GLU A 1 88 ? -17.438 -13.125 -10.117 1 96.06 88 GLU A O 1
ATOM 709 N N . ALA A 1 89 ? -18.125 -14.57 -8.562 1 97.06 89 ALA A N 1
ATOM 710 C CA . ALA A 1 89 ? -18.359 -13.516 -7.578 1 97.06 89 ALA A CA 1
ATOM 711 C C . ALA A 1 89 ? -17.078 -12.781 -7.23 1 97.06 89 ALA A C 1
ATOM 713 O O . ALA A 1 89 ? -17.062 -11.555 -7.133 1 97.06 89 ALA A O 1
ATOM 714 N N . LEU A 1 90 ? -16.031 -13.531 -7.027 1 95.75 90 LEU A N 1
ATOM 715 C CA . LEU A 1 90 ? -14.742 -12.93 -6.695 1 95.75 90 LEU A CA 1
ATOM 716 C C . LEU A 1 90 ? -14.25 -12.031 -7.824 1 95.75 90 LEU A C 1
ATOM 718 O O . LEU A 1 90 ? -13.727 -10.938 -7.578 1 95.75 90 LEU A O 1
ATOM 722 N N . LYS A 1 91 ? -14.438 -12.477 -9.039 1 95.12 91 LYS A N 1
ATOM 723 C CA . LYS A 1 91 ? -14.078 -11.656 -10.195 1 95.12 91 LYS A CA 1
ATOM 724 C C . LYS A 1 91 ? -14.867 -10.352 -10.203 1 95.12 91 LYS A C 1
ATOM 726 O O . LYS A 1 91 ? -14.328 -9.297 -10.539 1 95.12 91 LYS A O 1
ATOM 731 N N . LYS A 1 92 ? -16.109 -10.43 -9.836 1 96.56 92 LYS A N 1
ATOM 732 C CA . LYS A 1 92 ? -16.953 -9.234 -9.766 1 96.56 92 LYS A CA 1
ATOM 733 C C . LYS A 1 92 ? -16.469 -8.289 -8.672 1 96.56 92 LYS A C 1
ATOM 735 O O . LYS A 1 92 ? -16.562 -7.066 -8.812 1 96.56 92 LYS A O 1
ATOM 740 N N . VAL A 1 93 ? -16.031 -8.844 -7.582 1 95.5 93 VAL A N 1
ATOM 741 C CA . VAL A 1 93 ? -15.453 -8.031 -6.516 1 95.5 93 VAL A CA 1
ATOM 742 C C . VAL A 1 93 ? -14.258 -7.238 -7.059 1 95.5 93 VAL A C 1
ATOM 744 O O . VAL A 1 93 ? -14.188 -6.02 -6.883 1 95.5 93 VAL A O 1
ATOM 747 N N . VAL A 1 94 ? -13.359 -7.922 -7.703 1 93.88 94 VAL A N 1
ATOM 748 C CA . VAL A 1 94 ? -12.141 -7.32 -8.234 1 93.88 94 VAL A CA 1
ATOM 749 C C . VAL A 1 94 ? -12.5 -6.242 -9.258 1 93.88 94 VAL A C 1
ATOM 751 O O . VAL A 1 94 ? -11.922 -5.152 -9.25 1 93.88 94 VAL A O 1
ATOM 754 N N . GLU A 1 95 ? -13.484 -6.52 -10.062 1 94.31 95 GLU A N 1
ATOM 755 C CA . GLU A 1 95 ? -13.938 -5.559 -11.062 1 94.31 95 GLU A CA 1
ATOM 756 C C . GLU A 1 95 ? -14.547 -4.324 -10.406 1 94.31 95 GLU A C 1
ATOM 758 O O . GLU A 1 95 ? -14.344 -3.201 -10.875 1 94.31 95 GLU A O 1
ATOM 763 N N . ALA A 1 96 ? -15.281 -4.559 -9.414 1 94.81 96 ALA A N 1
ATOM 764 C CA . ALA A 1 96 ? -15.883 -3.441 -8.688 1 94.81 96 ALA A CA 1
ATOM 765 C C . ALA A 1 96 ? -14.805 -2.537 -8.086 1 94.81 96 ALA A C 1
ATOM 767 O O . ALA A 1 96 ? -14.906 -1.311 -8.156 1 94.81 96 ALA A O 1
ATOM 768 N N . TYR A 1 97 ? -13.773 -3.141 -7.512 1 93.75 97 TYR A N 1
ATOM 769 C CA . TYR A 1 97 ? -12.641 -2.373 -6.996 1 93.75 97 TYR A CA 1
ATOM 770 C C . TYR A 1 97 ? -11.992 -1.557 -8.102 1 93.75 97 TYR A C 1
ATOM 772 O O . TYR A 1 97 ? -11.719 -0.366 -7.93 1 93.75 97 TYR A O 1
ATOM 780 N N . ARG A 1 98 ? -11.781 -2.207 -9.18 1 92.88 98 ARG A N 1
ATOM 781 C CA . ARG A 1 98 ? -11.102 -1.572 -10.305 1 92.88 98 ARG A CA 1
ATOM 782 C C . ARG A 1 98 ? -11.898 -0.373 -10.82 1 92.88 98 ARG A C 1
ATOM 784 O O . ARG A 1 98 ? -11.344 0.716 -10.984 1 92.88 98 ARG A O 1
ATOM 791 N N . ARG A 1 99 ? -13.133 -0.517 -11.039 1 94.56 99 ARG A N 1
ATOM 792 C CA . ARG A 1 99 ? -13.992 0.553 -11.539 1 94.56 99 ARG A CA 1
ATOM 793 C C . ARG A 1 99 ? -14.109 1.684 -10.523 1 94.56 99 ARG A C 1
ATOM 795 O O . ARG A 1 99 ? -14.109 2.859 -10.891 1 94.56 99 ARG A O 1
ATOM 802 N N . PHE A 1 100 ? -14.234 1.273 -9.336 1 94.06 100 PHE A N 1
ATOM 803 C CA . PHE A 1 100 ? -14.336 2.273 -8.281 1 94.06 100 PHE A CA 1
ATOM 804 C C . PHE A 1 100 ? -13.062 3.104 -8.195 1 94.06 100 PHE A C 1
ATOM 806 O O . PHE A 1 100 ? -13.117 4.32 -8.016 1 94.06 100 PHE A O 1
ATOM 813 N N . TYR A 1 101 ? -11.961 2.42 -8.312 1 93.31 101 TYR A N 1
ATOM 814 C CA . TYR A 1 101 ? -10.672 3.104 -8.328 1 93.31 101 TYR A CA 1
ATOM 815 C C . TYR A 1 101 ? -10.625 4.141 -9.445 1 93.31 101 TYR A C 1
ATOM 817 O O . TYR A 1 101 ? -10.172 5.266 -9.234 1 93.31 101 TYR A O 1
ATOM 825 N N . GLU A 1 102 ? -11.062 3.791 -10.562 1 92.25 102 GLU A N 1
ATOM 826 C CA . GLU A 1 102 ? -11.047 4.699 -11.703 1 92.25 102 GLU A CA 1
ATOM 827 C C . GLU A 1 102 ? -11.898 5.938 -11.438 1 92.25 102 GLU A C 1
ATOM 829 O O . GLU A 1 102 ? -11.523 7.047 -11.82 1 92.25 102 GLU A O 1
ATOM 834 N N . ASP A 1 103 ? -12.984 5.746 -10.711 1 93.5 103 ASP A N 1
ATOM 835 C CA . ASP A 1 103 ? -13.93 6.824 -10.445 1 93.5 103 ASP A CA 1
ATOM 836 C C . ASP A 1 103 ? -13.492 7.652 -9.242 1 93.5 103 ASP A C 1
ATOM 838 O O . ASP A 1 103 ? -13.922 8.797 -9.078 1 93.5 103 ASP A O 1
ATOM 842 N N . HIS A 1 104 ? -12.617 7.062 -8.398 1 94 104 HIS A N 1
ATOM 843 C CA . HIS A 1 104 ? -12.359 7.68 -7.098 1 94 104 HIS A CA 1
ATOM 844 C C . HIS A 1 104 ? -10.875 7.672 -6.77 1 94 104 HIS A C 1
ATOM 846 O O . HIS A 1 104 ? -10.484 7.375 -5.637 1 94 104 HIS A O 1
ATOM 852 N N . VAL A 1 105 ? -10.062 7.965 -7.723 1 91.06 105 VAL A N 1
ATOM 853 C CA . VAL A 1 105 ? -8.617 7.898 -7.551 1 91.06 105 VAL A CA 1
ATOM 854 C C . VAL A 1 105 ? -8.188 8.844 -6.434 1 91.06 105 VAL A C 1
ATOM 856 O O . VAL A 1 105 ? -7.352 8.492 -5.598 1 91.06 105 VAL A O 1
ATOM 859 N N . LYS A 1 106 ? -8.805 10 -6.363 1 89.94 106 LYS A N 1
ATOM 860 C CA . LYS A 1 106 ? -8.438 10.992 -5.355 1 89.94 106 LYS A CA 1
ATOM 861 C C . LYS A 1 106 ? -8.828 10.523 -3.955 1 89.94 106 LYS A C 1
ATOM 863 O O . LYS A 1 106 ? -8.109 10.773 -2.986 1 89.94 106 LYS A O 1
ATOM 868 N N . GLU A 1 107 ? -9.945 9.867 -3.9 1 91.88 107 GLU A N 1
ATOM 869 C CA . GLU A 1 107 ? -10.391 9.359 -2.607 1 91.88 107 GLU A CA 1
ATOM 870 C C . GLU A 1 107 ? -9.469 8.25 -2.105 1 91.88 107 GLU A C 1
ATOM 872 O O . GLU A 1 107 ? -9.203 8.156 -0.905 1 91.88 107 GLU A O 1
ATOM 877 N N . PHE A 1 108 ? -9 7.418 -3.035 1 88.75 108 PHE A N 1
ATOM 878 C CA . PHE A 1 108 ? -8.062 6.367 -2.66 1 88.75 108 PHE A CA 1
ATOM 879 C C . PHE A 1 108 ? -6.754 6.969 -2.158 1 88.75 108 PHE A C 1
ATOM 881 O O . PHE A 1 108 ? -6.199 6.52 -1.154 1 88.75 108 PHE A O 1
ATOM 888 N N . SER A 1 109 ? -6.355 7.961 -2.824 1 85.06 109 SER A N 1
ATOM 889 C CA . SER A 1 109 ? -5.145 8.656 -2.414 1 85.06 109 SER A CA 1
ATOM 890 C C . SER A 1 109 ? -5.312 9.305 -1.041 1 85.06 109 SER A C 1
ATOM 892 O O . SER A 1 109 ? -4.418 9.219 -0.197 1 85.06 109 SER A O 1
ATOM 894 N N . PHE A 1 110 ? -6.441 9.883 -0.85 1 86.62 110 PHE A N 1
ATOM 895 C CA . PHE A 1 110 ? -6.738 10.547 0.413 1 86.62 110 PHE A CA 1
ATOM 896 C C . PHE A 1 110 ? -6.793 9.539 1.556 1 86.62 110 PHE A C 1
ATOM 898 O O . PHE A 1 110 ? -6.238 9.781 2.629 1 86.62 110 PHE A O 1
ATOM 905 N N . ALA A 1 111 ? -7.457 8.43 1.299 1 84.06 111 ALA A N 1
ATOM 906 C CA . ALA A 1 111 ? -7.555 7.383 2.318 1 84.06 111 ALA A CA 1
ATOM 907 C C . ALA A 1 111 ? -6.172 6.871 2.711 1 84.06 111 ALA A C 1
ATOM 909 O O . ALA A 1 111 ? -5.902 6.645 3.893 1 84.06 111 ALA A O 1
ATOM 910 N N . ALA A 1 112 ? -5.363 6.684 1.73 1 79.88 112 ALA A N 1
ATOM 911 C CA . ALA A 1 112 ? -3.994 6.242 1.985 1 79.88 112 ALA A CA 1
ATOM 912 C C . ALA A 1 112 ? -3.242 7.254 2.846 1 79.88 112 ALA A C 1
ATOM 914 O O . ALA A 1 112 ? -2.549 6.879 3.793 1 79.88 112 ALA A O 1
ATOM 915 N N . SER A 1 113 ? -3.422 8.484 2.51 1 78 113 SER A N 1
ATOM 916 C CA . SER A 1 113 ? -2.748 9.555 3.242 1 78 113 SER A CA 1
ATOM 917 C C . SER A 1 113 ? -3.217 9.609 4.691 1 78 113 SER A C 1
ATOM 919 O O . SER A 1 113 ? -2.418 9.844 5.602 1 78 113 SER A O 1
ATOM 921 N N . LEU A 1 114 ? -4.457 9.414 4.852 1 78.94 114 LEU A N 1
ATOM 922 C CA . LEU A 1 114 ? -5.02 9.484 6.199 1 78.94 114 LEU A CA 1
ATOM 923 C C . LEU A 1 114 ? -4.527 8.328 7.055 1 78.94 114 LEU A C 1
ATOM 925 O O . LEU A 1 114 ? -4.297 8.484 8.258 1 78.94 114 LEU A O 1
ATOM 929 N N . GLU A 1 115 ? -4.438 7.176 6.48 1 73.5 115 GLU A N 1
ATOM 930 C CA . GLU A 1 115 ? -3.955 6.008 7.211 1 73.5 115 GLU A CA 1
ATOM 931 C C . GLU A 1 115 ? -2.539 6.23 7.734 1 73.5 115 GLU A C 1
ATOM 933 O O . GLU A 1 115 ? -2.215 5.828 8.852 1 73.5 115 GLU A O 1
ATOM 938 N N . PHE A 1 116 ? -1.838 6.867 7.02 1 68.5 116 PHE A N 1
ATOM 939 C CA . PHE A 1 116 ? -0.475 7.18 7.434 1 68.5 116 PHE A CA 1
ATOM 940 C C . PHE A 1 116 ? -0.471 8.227 8.547 1 68.5 116 PHE A C 1
ATOM 942 O O . PHE A 1 116 ? 0.265 8.094 9.523 1 68.5 116 PHE A O 1
ATOM 949 N N . LEU A 1 117 ? -1.308 9.172 8.344 1 68.38 117 LEU A N 1
ATOM 950 C CA . LEU A 1 117 ? -1.354 10.266 9.305 1 68.38 117 LEU A CA 1
ATOM 951 C C . LEU A 1 117 ? -1.948 9.805 10.633 1 68.38 117 LEU A C 1
ATOM 953 O O . LEU A 1 117 ? -1.563 10.289 11.695 1 68.38 117 LEU A O 1
ATOM 957 N N . ALA A 1 118 ? -2.842 8.938 10.484 1 64.31 118 ALA A N 1
ATOM 958 C CA . ALA A 1 118 ? -3.514 8.445 11.68 1 64.31 118 ALA A CA 1
ATOM 959 C C . ALA A 1 118 ? -2.51 7.859 12.672 1 64.31 118 ALA A C 1
ATOM 961 O O . ALA A 1 118 ? -2.658 8.031 13.883 1 64.31 118 ALA A O 1
ATOM 962 N N . GLN A 1 119 ? -1.595 7.18 12.219 1 59.59 119 GLN A N 1
ATOM 963 C CA . GLN A 1 119 ? -0.567 6.625 13.094 1 59.59 119 GLN A CA 1
ATOM 964 C C . GLN A 1 119 ? 0.189 7.73 13.828 1 59.59 119 GLN A C 1
ATOM 966 O O . GLN A 1 119 ? 0.603 7.551 14.977 1 59.59 119 GLN A O 1
ATOM 971 N N . LYS A 1 120 ? 0.245 8.781 13.109 1 57.19 120 LYS A N 1
ATOM 972 C CA . LYS A 1 120 ? 1.043 9.875 13.656 1 57.19 120 LYS A CA 1
ATOM 973 C C . LYS A 1 120 ? 0.213 10.742 14.594 1 57.19 120 LYS A C 1
ATOM 975 O O . LYS A 1 120 ? 0.715 11.227 15.609 1 57.19 120 LYS A O 1
ATOM 980 N N . ILE A 1 121 ? -0.989 11.07 14.016 1 54.97 121 ILE A N 1
ATOM 981 C CA . ILE A 1 121 ? -1.768 12.031 14.781 1 54.97 121 ILE A CA 1
ATOM 982 C C . ILE A 1 121 ? -2.451 11.328 15.953 1 54.97 121 ILE A C 1
ATOM 984 O O . ILE A 1 121 ? -3.129 11.969 16.766 1 54.97 121 ILE A O 1
ATOM 988 N N . GLY A 1 122 ? -1.927 10.117 16.109 1 52.91 122 GLY A N 1
ATOM 989 C CA . GLY A 1 122 ? -2.543 9.461 17.25 1 52.91 122 GLY A CA 1
ATOM 990 C C . GLY A 1 122 ? -4.043 9.305 17.109 1 52.91 122 GLY A C 1
ATOM 991 O O . GLY A 1 122 ? -4.793 9.57 18.062 1 52.91 122 GLY A O 1
ATOM 992 N N . VAL A 1 123 ? -4.492 9.367 15.906 1 51.97 123 VAL A N 1
ATOM 993 C CA . VAL A 1 123 ? -5.93 9.117 15.836 1 51.97 123 VAL A CA 1
ATOM 994 C C . VAL A 1 123 ? -6.305 7.977 16.781 1 51.97 123 VAL A C 1
ATOM 996 O O . VAL A 1 123 ? -5.648 6.93 16.797 1 51.97 123 VAL A O 1
ATOM 999 N N . LYS A 1 124 ? -7.004 8.477 17.75 1 53.28 124 LYS A N 1
ATOM 1000 C CA . LYS A 1 124 ? -7.434 7.523 18.781 1 53.28 124 LYS A CA 1
ATOM 1001 C C . LYS A 1 124 ? -7.848 6.195 18.156 1 53.28 124 LYS A C 1
ATOM 1003 O O . LYS A 1 124 ? -8.562 6.172 17.141 1 53.28 124 LYS A O 1
ATOM 1008 N N . LYS A 1 125 ? -7.07 5.207 18.484 1 56.5 125 LYS A N 1
ATOM 1009 C CA . LYS A 1 125 ? -7.332 3.822 18.109 1 56.5 125 LYS A CA 1
ATOM 1010 C C . LYS A 1 125 ? -8.82 3.582 17.906 1 56.5 125 LYS A C 1
ATOM 1012 O O . LYS A 1 125 ? -9.211 2.838 17 1 56.5 125 LYS A O 1
ATOM 1017 N N . GLU A 1 126 ? -9.469 4.426 18.609 1 57.88 126 GLU A N 1
ATOM 1018 C CA . GLU A 1 126 ? -10.906 4.184 18.609 1 57.88 126 GLU A CA 1
ATOM 1019 C C . GLU A 1 126 ? -11.547 4.684 17.312 1 57.88 126 GLU A C 1
ATOM 1021 O O . GLU A 1 126 ? -12.438 4.031 16.766 1 57.88 126 GLU A O 1
ATOM 1026 N N . SER A 1 127 ? -11.109 5.82 16.891 1 59 127 SER A N 1
ATOM 1027 C CA . SER A 1 127 ? -11.68 6.387 15.68 1 59 127 SER A CA 1
ATOM 1028 C C . SER A 1 127 ? -11.32 5.551 14.453 1 59 127 SER A C 1
ATOM 1030 O O . SER A 1 127 ? -12.125 5.41 13.531 1 59 127 SER A O 1
ATOM 1032 N N . ILE A 1 128 ? -10.211 4.992 14.594 1 59.72 128 ILE A N 1
ATOM 1033 C CA . ILE A 1 128 ? -9.75 4.137 13.508 1 59.72 128 ILE A CA 1
ATOM 1034 C C . ILE A 1 128 ? -10.508 2.811 13.539 1 59.72 128 ILE A C 1
ATOM 1036 O O . ILE A 1 128 ? -10.828 2.25 12.492 1 59.72 128 ILE A O 1
ATOM 1040 N N . LYS A 1 129 ? -10.922 2.525 14.688 1 60.34 129 LYS A N 1
ATOM 1041 C CA . LYS A 1 129 ? -11.648 1.271 14.836 1 60.34 129 LYS A CA 1
ATOM 1042 C C . LYS A 1 129 ? -12.977 1.314 14.078 1 60.34 129 LYS A C 1
ATOM 1044 O O . LYS A 1 129 ? -13.375 0.324 13.469 1 60.34 129 LYS A O 1
ATOM 1049 N N . ALA A 1 130 ? -13.57 2.438 14.164 1 58.5 130 ALA A N 1
ATOM 1050 C CA . ALA A 1 130 ? -14.836 2.566 13.445 1 58.5 130 ALA A CA 1
ATOM 1051 C C . ALA A 1 130 ? -14.641 2.42 11.945 1 58.5 130 ALA A C 1
ATOM 1053 O O . ALA A 1 130 ? -15.5 1.875 11.242 1 58.5 130 ALA A O 1
ATOM 1054 N N . SER A 1 131 ? -13.555 2.936 11.43 1 59.31 131 SER A N 1
ATOM 1055 C CA . SER A 1 131 ? -13.242 2.807 10.008 1 59.31 131 SER A CA 1
ATOM 1056 C C . SER A 1 131 ? -12.953 1.356 9.633 1 59.31 131 SER A C 1
ATOM 1058 O O . SER A 1 131 ? -13.289 0.915 8.531 1 59.31 131 SER A O 1
ATOM 1060 N N . TYR A 1 132 ? -12.609 0.666 10.656 1 60.09 132 TYR A N 1
ATOM 1061 C CA . TYR A 1 132 ? -12.273 -0.735 10.43 1 60.09 132 TYR A CA 1
ATOM 1062 C C . TYR A 1 132 ? -13.531 -1.591 10.344 1 60.09 132 TYR A C 1
ATOM 1064 O O . TYR A 1 132 ? -13.523 -2.65 9.711 1 60.09 132 TYR A O 1
ATOM 1072 N N . THR A 1 133 ? -14.609 -1.054 10.82 1 59 133 THR A N 1
ATOM 1073 C CA . THR A 1 133 ? -15.859 -1.799 10.727 1 59 133 THR A CA 1
ATOM 1074 C C . THR A 1 133 ? -16.281 -1.98 9.266 1 59 133 THR A C 1
ATOM 1076 O O . THR A 1 133 ? -16.781 -3.037 8.883 1 59 133 THR A O 1
ATOM 1079 N N . ARG A 1 134 ? -16.047 -0.991 8.453 1 63.28 134 ARG A N 1
ATOM 1080 C CA . ARG A 1 134 ? -16.422 -1.12 7.047 1 63.28 134 ARG A CA 1
ATOM 1081 C C . ARG A 1 134 ? -15.492 -2.084 6.32 1 63.28 134 ARG A C 1
ATOM 1083 O O . ARG A 1 134 ? -15.938 -2.875 5.488 1 63.28 134 ARG A O 1
ATOM 1090 N N . VAL A 1 135 ? -14.336 -2.066 6.738 1 67.25 135 VAL A N 1
ATOM 1091 C CA . VAL A 1 135 ? -13.375 -3.023 6.215 1 67.25 135 VAL A CA 1
ATOM 1092 C C . VAL A 1 135 ? -13.773 -4.441 6.621 1 67.25 135 VAL A C 1
ATOM 1094 O O . VAL A 1 135 ? -13.672 -5.375 5.824 1 67.25 135 VAL A O 1
ATOM 1097 N N . ASP A 1 136 ? -14.555 -4.406 7.609 1 75.56 136 ASP A N 1
ATOM 1098 C CA . ASP A 1 136 ? -15 -5.695 8.133 1 75.56 136 ASP A CA 1
ATOM 1099 C C . ASP A 1 136 ? -16.141 -6.266 7.285 1 75.56 136 ASP A C 1
ATOM 1101 O O . ASP A 1 136 ? -16.188 -7.477 7.043 1 75.56 136 ASP A O 1
ATOM 1105 N N . ALA A 1 137 ? -16.969 -5.34 6.762 1 84.75 137 ALA A N 1
ATOM 1106 C CA . ALA A 1 137 ? -18.094 -5.82 5.973 1 84.75 137 ALA A CA 1
ATOM 1107 C C . ALA A 1 137 ? -17.641 -6.352 4.617 1 84.75 137 ALA A C 1
ATOM 1109 O O . ALA A 1 137 ? -18.156 -7.355 4.129 1 84.75 137 ALA A O 1
ATOM 1110 N N . ILE A 1 138 ? -16.719 -5.73 4.023 1 89.25 138 ILE A N 1
ATOM 1111 C CA . ILE A 1 138 ? -16.172 -6.188 2.756 1 89.25 138 ILE A CA 1
ATOM 1112 C C . ILE A 1 138 ? -15.453 -7.523 2.957 1 89.25 138 ILE A C 1
ATOM 1114 O O . ILE A 1 138 ? -15.625 -8.453 2.164 1 89.25 138 ILE A O 1
ATOM 1118 N N . LEU A 1 139 ? -14.789 -7.605 4.023 1 89.19 139 LEU A N 1
ATOM 1119 C CA . LEU A 1 139 ? -14.086 -8.844 4.344 1 89.19 139 LEU A CA 1
ATOM 1120 C C . LEU A 1 139 ? -15.07 -9.992 4.527 1 89.19 139 LEU A C 1
ATOM 1122 O O . LEU A 1 139 ? -14.852 -11.094 4 1 89.19 139 LEU A O 1
ATOM 1126 N N . ALA A 1 140 ? -16.094 -9.695 5.238 1 91.5 140 ALA A N 1
ATOM 1127 C CA . ALA A 1 140 ? -17.109 -10.727 5.484 1 91.5 140 ALA A CA 1
ATOM 1128 C C . ALA A 1 140 ? -17.719 -11.219 4.176 1 91.5 140 ALA A C 1
ATOM 1130 O O . ALA A 1 140 ? -17.938 -12.422 3.998 1 91.5 140 ALA A O 1
ATOM 1131 N N . LEU A 1 141 ? -17.953 -10.305 3.33 1 93.94 141 LEU A N 1
ATOM 1132 C CA . LEU A 1 141 ? -18.516 -10.648 2.027 1 93.94 141 LEU A CA 1
ATOM 1133 C C . LEU A 1 141 ? -17.531 -11.516 1.231 1 93.94 141 LEU A C 1
ATOM 1135 O O . LEU A 1 141 ? -17.938 -12.5 0.614 1 93.94 141 LEU A O 1
ATOM 1139 N N . ILE A 1 142 ? -16.281 -11.219 1.26 1 94.62 142 ILE A N 1
ATOM 1140 C CA . ILE A 1 142 ? -15.281 -11.961 0.518 1 94.62 142 ILE A CA 1
ATOM 1141 C C . ILE A 1 142 ? -15.117 -13.352 1.129 1 94.62 142 ILE A C 1
ATOM 1143 O O . ILE A 1 142 ? -14.93 -14.336 0.408 1 94.62 142 ILE A O 1
ATOM 1147 N N . ILE A 1 143 ? -15.172 -13.438 2.447 1 95.31 143 ILE A N 1
ATOM 1148 C CA . ILE A 1 143 ? -15.094 -14.727 3.119 1 95.31 143 ILE A CA 1
ATOM 1149 C C . ILE A 1 143 ? -16.219 -15.633 2.617 1 95.31 143 ILE A C 1
ATOM 1151 O O . ILE A 1 143 ? -15.977 -16.781 2.248 1 95.31 143 ILE A O 1
ATOM 1155 N N . ASP A 1 144 ? -17.359 -15.078 2.572 1 96.81 144 ASP A N 1
ATOM 1156 C CA . ASP A 1 144 ? -18.516 -15.844 2.117 1 96.81 144 ASP A CA 1
ATOM 1157 C C . ASP A 1 144 ? -18.359 -16.281 0.662 1 96.81 144 ASP A C 1
ATOM 1159 O O . ASP A 1 144 ? -18.703 -17.406 0.298 1 96.81 144 ASP A O 1
ATOM 1163 N N . ILE A 1 145 ? -17.859 -15.453 -0.116 1 97 145 ILE A N 1
ATOM 1164 C CA . ILE A 1 145 ? -17.625 -15.727 -1.53 1 97 145 ILE A CA 1
ATOM 1165 C C . ILE A 1 145 ? -16.609 -16.844 -1.677 1 97 145 ILE A C 1
ATOM 1167 O O . ILE A 1 145 ? -16.797 -17.766 -2.484 1 97 145 ILE A O 1
ATOM 1171 N N . LEU A 1 146 ? -15.555 -16.781 -0.903 1 96.56 146 LEU A N 1
ATOM 1172 C CA . LEU A 1 146 ? -14.516 -17.797 -0.958 1 96.56 146 LEU A CA 1
ATOM 1173 C C . LEU A 1 146 ? -15.055 -19.156 -0.497 1 96.56 146 LEU A C 1
ATOM 1175 O O . LEU A 1 146 ? -14.758 -20.188 -1.11 1 96.56 146 LEU A O 1
ATOM 1179 N N . LYS A 1 147 ? -15.828 -19.109 0.559 1 97.5 147 LYS A N 1
ATOM 1180 C CA . LYS A 1 147 ? -16.453 -20.328 1.035 1 97.5 147 LYS A CA 1
ATOM 1181 C C . LYS A 1 147 ? -17.359 -20.938 -0.035 1 97.5 147 LYS A C 1
ATOM 1183 O O . LYS A 1 147 ? -17.328 -22.156 -0.262 1 97.5 147 LYS A O 1
ATOM 1188 N N . LYS A 1 148 ? -18.125 -20.125 -0.629 1 96.88 148 LYS A N 1
ATOM 1189 C CA . LYS A 1 148 ? -18.969 -20.562 -1.73 1 96.88 148 LYS A CA 1
ATOM 1190 C C . LYS A 1 148 ? -18.141 -21.188 -2.852 1 96.88 148 LYS A C 1
ATOM 1192 O O . LYS A 1 148 ? -18.5 -22.234 -3.387 1 96.88 148 LYS A O 1
ATOM 1197 N N . GLY A 1 149 ? -17.109 -20.5 -3.248 1 96.56 149 GLY A N 1
ATOM 1198 C CA . GLY A 1 149 ? -16.234 -20.984 -4.312 1 96.56 149 GLY A CA 1
ATOM 1199 C C . GLY A 1 149 ? -15.586 -22.328 -3.988 1 96.56 149 GLY A C 1
ATOM 1200 O O . GLY A 1 149 ? -15.445 -23.172 -4.863 1 96.56 149 GLY A O 1
ATOM 1201 N N . ILE A 1 150 ? -15.172 -22.5 -2.736 1 95.94 150 ILE A N 1
ATOM 1202 C CA . ILE A 1 150 ? -14.617 -23.766 -2.295 1 95.94 150 ILE A CA 1
ATOM 1203 C C . ILE A 1 150 ? -15.68 -24.859 -2.398 1 95.94 150 ILE A C 1
ATOM 1205 O O . ILE A 1 150 ? -15.406 -25.953 -2.906 1 95.94 150 ILE A O 1
ATOM 1209 N N . HIS A 1 151 ? -16.828 -24.547 -1.966 1 96.38 151 HIS A N 1
ATOM 1210 C CA . HIS A 1 151 ? -17.938 -25.5 -1.962 1 96.38 151 HIS A CA 1
ATOM 1211 C C . HIS A 1 151 ? -18.344 -25.891 -3.381 1 96.38 151 HIS A C 1
ATOM 1213 O O . HIS A 1 151 ? -18.578 -27.078 -3.66 1 96.38 151 HIS A O 1
ATOM 1219 N N . ASP A 1 152 ? -18.391 -24.938 -4.305 1 96.56 152 ASP A N 1
ATOM 1220 C CA . ASP A 1 152 ? -18.859 -25.234 -5.652 1 96.56 152 ASP A CA 1
ATOM 1221 C C . ASP A 1 152 ? -17.703 -25.672 -6.555 1 96.56 152 ASP A C 1
ATOM 1223 O O . ASP A 1 152 ? -17.922 -25.969 -7.73 1 96.56 152 ASP A O 1
ATOM 1227 N N . GLY A 1 153 ? -16.5 -25.641 -6.078 1 95.12 153 GLY A N 1
ATOM 1228 C CA . GLY A 1 153 ? -15.336 -26.156 -6.781 1 95.12 153 GLY A CA 1
ATOM 1229 C C . GLY A 1 153 ? -14.68 -25.141 -7.691 1 95.12 153 GLY A C 1
ATOM 1230 O O . GLY A 1 153 ? -13.695 -25.438 -8.375 1 95.12 153 GLY A O 1
ATOM 1231 N N . SER A 1 154 ? -15.164 -23.891 -7.672 1 94.81 154 SER A N 1
ATOM 1232 C CA . SER A 1 154 ? -14.625 -22.859 -8.555 1 94.81 154 SER A CA 1
ATOM 1233 C C . SER A 1 154 ? -13.367 -22.234 -7.965 1 94.81 154 SER A C 1
ATOM 1235 O O . SER A 1 154 ? -12.625 -21.547 -8.664 1 94.81 154 SER A O 1
ATOM 1237 N N . ILE A 1 155 ? -13.133 -22.438 -6.695 1 94.19 155 ILE A N 1
ATOM 1238 C CA . ILE A 1 155 ? -11.938 -21.984 -6 1 94.19 155 ILE A CA 1
ATOM 1239 C C . ILE A 1 155 ? -11.219 -23.172 -5.375 1 94.19 155 ILE A C 1
ATOM 1241 O O . ILE A 1 155 ? -11.859 -24.125 -4.918 1 94.19 155 ILE A O 1
ATOM 1245 N N . ARG A 1 156 ? -9.914 -23.141 -5.422 1 91.69 156 ARG A N 1
ATOM 1246 C CA . ARG A 1 156 ? -9.125 -24.25 -4.906 1 91.69 156 ARG A CA 1
ATOM 1247 C C . ARG A 1 156 ? -9.5 -24.562 -3.459 1 91.69 156 ARG A C 1
ATOM 1249 O O . ARG A 1 156 ? -9.789 -23.656 -2.68 1 91.69 156 ARG A O 1
ATOM 1256 N N . LYS A 1 157 ? -9.359 -25.812 -3.033 1 91.5 157 LYS A N 1
ATOM 1257 C CA . LYS A 1 157 ? -9.914 -26.312 -1.78 1 91.5 157 LYS A CA 1
ATOM 1258 C C . LYS A 1 157 ? -8.945 -26.109 -0.622 1 91.5 157 LYS A C 1
ATOM 1260 O O . LYS A 1 157 ? -9.336 -26.188 0.544 1 91.5 157 LYS A O 1
ATOM 1265 N N . ASP A 1 158 ? -7.688 -25.844 -0.87 1 90.19 158 ASP A N 1
ATOM 1266 C CA . ASP A 1 158 ? -6.672 -25.844 0.177 1 90.19 158 ASP A CA 1
ATOM 1267 C C . ASP A 1 158 ? -6.5 -24.438 0.769 1 90.19 158 ASP A C 1
ATOM 1269 O O . ASP A 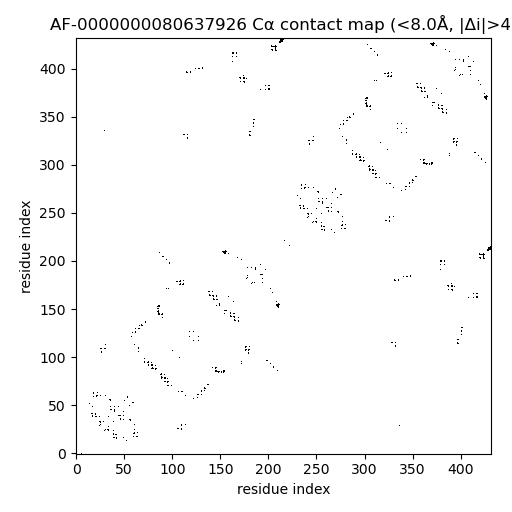1 158 ? -5.586 -24.203 1.563 1 90.19 158 ASP A O 1
ATOM 1273 N N . ILE A 1 159 ? -7.457 -23.578 0.418 1 90.25 159 ILE A N 1
ATOM 1274 C CA . ILE A 1 159 ? -7.285 -22.234 0.964 1 90.25 159 ILE A CA 1
ATOM 1275 C C . ILE A 1 159 ? -8.055 -22.109 2.275 1 90.25 159 ILE A C 1
ATOM 1277 O O . ILE A 1 159 ? -9.023 -22.828 2.504 1 90.25 159 ILE A O 1
ATOM 1281 N N . GLU A 1 160 ? -7.539 -21.25 3.125 1 93 160 GLU A N 1
ATOM 1282 C CA . GLU A 1 160 ? -8.242 -20.828 4.332 1 93 160 GLU A CA 1
ATOM 1283 C C . GLU A 1 160 ? -9.055 -19.562 4.078 1 93 160 GLU A C 1
ATOM 1285 O O . GLU A 1 160 ? -8.492 -18.469 3.932 1 93 160 GLU A O 1
ATOM 1290 N N . PRO A 1 161 ? -10.375 -19.688 4.09 1 94 161 PRO A N 1
ATOM 1291 C CA . PRO A 1 161 ? -11.219 -18.594 3.604 1 94 161 PRO A CA 1
ATOM 1292 C C . PRO A 1 161 ? -10.953 -17.281 4.324 1 94 161 PRO A C 1
ATOM 1294 O O . PRO A 1 161 ? -10.898 -16.219 3.691 1 94 161 PRO A O 1
ATOM 1297 N N . GLU A 1 162 ? -10.773 -17.266 5.605 1 92.5 162 GLU A N 1
ATOM 1298 C CA . GLU A 1 162 ? -10.57 -16.031 6.359 1 92.5 162 GLU A CA 1
ATOM 1299 C C . GLU A 1 162 ? -9.227 -15.398 6.02 1 92.5 162 GLU A C 1
ATOM 1301 O O . GLU A 1 162 ? -9.148 -14.195 5.75 1 92.5 162 GLU A O 1
ATOM 1306 N N . LYS A 1 163 ? -8.195 -16.219 5.977 1 91.12 163 LYS A N 1
ATOM 1307 C CA . LYS A 1 163 ? -6.875 -15.703 5.633 1 91.12 163 LYS A CA 1
ATOM 1308 C C . LYS A 1 163 ? -6.828 -15.219 4.184 1 91.12 163 LYS A C 1
ATOM 1310 O O . LYS A 1 163 ? -6.258 -14.172 3.891 1 91.12 163 LYS A O 1
ATOM 1315 N N . ALA A 1 164 ? -7.492 -16.016 3.385 1 92.25 164 ALA A N 1
ATOM 1316 C CA . ALA A 1 164 ? -7.504 -15.664 1.967 1 92.25 164 ALA A CA 1
ATOM 1317 C C . ALA A 1 164 ? -8.273 -14.367 1.731 1 92.25 164 ALA A C 1
ATOM 1319 O O . ALA A 1 164 ? -7.852 -13.531 0.929 1 92.25 164 ALA A O 1
ATOM 1320 N N . ALA A 1 165 ? -9.383 -14.234 2.436 1 91.75 165 ALA A N 1
ATOM 1321 C CA . ALA A 1 165 ? -10.18 -13.016 2.301 1 91.75 165 ALA A CA 1
ATOM 1322 C C . ALA A 1 165 ? -9.383 -11.789 2.742 1 91.75 165 ALA A C 1
ATOM 1324 O O . ALA A 1 165 ? -9.406 -10.758 2.072 1 91.75 165 ALA A O 1
ATOM 1325 N N . PHE A 1 166 ? -8.703 -11.914 3.766 1 88.19 166 PHE A N 1
ATOM 1326 C CA . PHE A 1 166 ? -7.867 -10.836 4.273 1 88.19 166 PHE A CA 1
ATOM 1327 C C . PHE A 1 166 ? -6.762 -10.492 3.283 1 88.19 166 PHE A C 1
ATOM 1329 O O . PHE A 1 166 ? -6.52 -9.32 2.992 1 88.19 166 PHE A O 1
ATOM 1336 N N . ALA A 1 167 ? -6.145 -11.516 2.809 1 87.62 167 ALA A N 1
ATOM 1337 C CA . ALA A 1 167 ? -5.078 -11.328 1.832 1 87.62 167 ALA A CA 1
ATOM 1338 C C . ALA A 1 167 ? -5.594 -10.609 0.587 1 87.62 167 ALA A C 1
ATOM 1340 O O . ALA A 1 167 ? -5.004 -9.625 0.142 1 87.62 167 ALA A O 1
ATOM 1341 N N . VAL A 1 168 ? -6.719 -11.023 0.103 1 88.25 168 VAL A N 1
ATOM 1342 C CA . VAL A 1 168 ? -7.305 -10.477 -1.113 1 88.25 168 VAL A CA 1
ATOM 1343 C C . VAL A 1 168 ? -7.68 -9.008 -0.891 1 88.25 168 VAL A C 1
ATOM 1345 O O . VAL A 1 168 ? -7.277 -8.133 -1.661 1 88.25 168 VAL A O 1
ATOM 1348 N N . ALA A 1 169 ? -8.336 -8.789 0.138 1 87.06 169 ALA A N 1
ATOM 1349 C CA . ALA A 1 169 ? -8.82 -7.438 0.416 1 87.06 169 ALA A CA 1
ATOM 1350 C C . ALA A 1 169 ? -7.664 -6.473 0.648 1 87.06 169 ALA A C 1
ATOM 1352 O O . ALA A 1 169 ? -7.656 -5.359 0.118 1 87.06 169 ALA A O 1
ATOM 1353 N N . ASN A 1 170 ? -6.723 -6.863 1.377 1 85.12 170 ASN A N 1
ATOM 1354 C CA . ASN A 1 170 ? -5.613 -5.988 1.742 1 85.12 170 ASN A CA 1
ATOM 1355 C C . ASN A 1 170 ? -4.668 -5.762 0.567 1 85.12 170 ASN A C 1
ATOM 1357 O O . ASN A 1 170 ? -4.152 -4.656 0.384 1 85.12 170 ASN A O 1
ATOM 1361 N N . VAL A 1 171 ? -4.43 -6.766 -0.172 1 87.19 171 VAL A N 1
ATOM 1362 C CA . VAL A 1 171 ? -3.545 -6.633 -1.324 1 87.19 171 VAL A CA 1
ATOM 1363 C C . VAL A 1 171 ? -4.172 -5.699 -2.355 1 87.19 171 VAL A C 1
ATOM 1365 O O . VAL A 1 171 ? -3.508 -4.789 -2.859 1 87.19 171 VAL A O 1
ATOM 1368 N N . ILE A 1 172 ? -5.473 -5.898 -2.623 1 88.5 172 ILE A N 1
ATOM 1369 C CA . ILE A 1 172 ? -6.141 -5.059 -3.611 1 88.5 172 ILE A CA 1
ATOM 1370 C C . ILE A 1 172 ? -6.145 -3.609 -3.137 1 88.5 172 ILE A C 1
ATOM 1372 O O . ILE A 1 172 ? -5.762 -2.703 -3.883 1 88.5 172 ILE A O 1
ATOM 1376 N N . LYS A 1 173 ? -6.469 -3.451 -1.937 1 86 173 LYS A N 1
ATOM 1377 C CA . LYS A 1 173 ? -6.574 -2.102 -1.391 1 86 173 LYS A CA 1
ATOM 1378 C C . LYS A 1 173 ? -5.215 -1.412 -1.365 1 86 173 LYS A C 1
ATOM 1380 O O . LYS A 1 173 ? -5.082 -0.267 -1.802 1 86 173 LYS A O 1
ATOM 1385 N N . SER A 1 174 ? -4.238 -2.107 -0.797 1 85.31 174 SER A N 1
ATOM 1386 C CA . SER A 1 174 ? -2.914 -1.509 -0.673 1 85.31 174 SER A CA 1
ATOM 1387 C C . SER A 1 174 ? -2.311 -1.216 -2.041 1 85.31 174 SER A C 1
ATOM 1389 O O . SER A 1 174 ? -1.658 -0.186 -2.23 1 85.31 174 SER A O 1
ATOM 1391 N N . PHE A 1 175 ? -2.521 -2.086 -2.941 1 86.19 175 PHE A N 1
ATOM 1392 C CA . PHE A 1 175 ? -1.986 -1.914 -4.285 1 86.19 175 PHE A CA 1
ATOM 1393 C C . PHE A 1 175 ? -2.631 -0.719 -4.977 1 86.19 175 PHE A C 1
ATOM 1395 O O . PHE A 1 175 ? -1.936 0.135 -5.531 1 86.19 175 PHE A O 1
ATOM 1402 N N . LEU A 1 176 ? -3.939 -0.628 -4.934 1 89 176 LEU A N 1
ATOM 1403 C CA . LEU A 1 176 ? -4.648 0.459 -5.598 1 89 176 LEU A CA 1
ATOM 1404 C C . LEU A 1 176 ? -4.344 1.796 -4.93 1 89 176 LEU A C 1
ATOM 1406 O O . LEU A 1 176 ? -4.273 2.828 -5.602 1 89 176 LEU A O 1
ATOM 1410 N N . GLN A 1 177 ? -4.18 1.731 -3.646 1 85.62 177 GLN A N 1
ATOM 1411 C CA . GLN A 1 177 ? -3.799 2.957 -2.951 1 85.62 177 GLN A CA 1
ATOM 1412 C C . GLN A 1 177 ? -2.41 3.422 -3.375 1 85.62 177 GLN A C 1
ATOM 1414 O O . GLN A 1 177 ? -2.176 4.621 -3.543 1 85.62 177 GLN A O 1
ATOM 1419 N N . ARG A 1 178 ? -1.534 2.508 -3.518 1 82.19 178 ARG A N 1
ATOM 1420 C CA . ARG A 1 178 ? -0.197 2.859 -3.986 1 82.19 178 ARG A CA 1
ATOM 1421 C C . ARG A 1 178 ? -0.246 3.438 -5.398 1 82.19 178 ARG A C 1
ATOM 1423 O O . ARG A 1 178 ? 0.443 4.414 -5.695 1 82.19 178 ARG A O 1
ATOM 1430 N N . MET A 1 179 ? -1.021 2.854 -6.199 1 84.56 179 MET A N 1
ATOM 1431 C CA . MET A 1 179 ? -1.184 3.354 -7.562 1 84.56 179 MET A CA 1
ATOM 1432 C C . MET A 1 179 ? -1.763 4.762 -7.559 1 84.56 179 MET A C 1
ATOM 1434 O O . MET A 1 179 ? -1.322 5.621 -8.328 1 84.56 179 MET A O 1
ATOM 1438 N N . ALA A 1 180 ? -2.654 4.992 -6.672 1 83.31 180 ALA A N 1
ATOM 1439 C CA . ALA A 1 180 ? -3.322 6.289 -6.605 1 83.31 180 ALA A CA 1
ATOM 1440 C C . ALA A 1 180 ? -2.35 7.383 -6.184 1 83.31 180 ALA A C 1
ATOM 1442 O O . ALA A 1 180 ? -2.469 8.531 -6.617 1 83.31 180 ALA A O 1
ATOM 1443 N N . VAL A 1 181 ? -1.439 7.023 -5.336 1 75.12 181 VAL A N 1
ATOM 1444 C CA . VAL A 1 181 ? -0.499 8 -4.797 1 75.12 181 VAL A CA 1
ATOM 1445 C C . VAL A 1 181 ? 0.588 8.297 -5.824 1 75.12 181 VAL A C 1
ATOM 1447 O O . VAL A 1 181 ? 1.05 9.43 -5.941 1 75.12 181 VAL A O 1
ATOM 1450 N N . GLY A 1 182 ? 1.058 7.227 -6.508 1 70.88 182 GLY A N 1
ATOM 1451 C CA . GLY A 1 182 ? 2.225 7.555 -7.312 1 70.88 182 GLY A CA 1
ATOM 1452 C C . GLY A 1 182 ? 2.34 6.715 -8.57 1 70.88 182 GLY A C 1
ATOM 1453 O O . GLY A 1 182 ? 3.439 6.305 -8.945 1 70.88 182 GLY A O 1
ATOM 1454 N N . ALA A 1 183 ? 1.277 6.426 -9.188 1 58.06 183 ALA A N 1
ATOM 1455 C CA . ALA A 1 183 ? 1.358 5.602 -10.391 1 58.06 183 ALA A CA 1
ATOM 1456 C C . ALA A 1 183 ? 2.297 6.223 -11.422 1 58.06 183 ALA A C 1
ATOM 1458 O O . ALA A 1 183 ? 3.078 5.516 -12.062 1 58.06 183 ALA A O 1
ATOM 1459 N N . ASN A 1 184 ? 2.199 7.379 -11.453 1 62.53 184 ASN A N 1
ATOM 1460 C CA . ASN A 1 184 ? 3.016 8.062 -12.453 1 62.53 184 ASN A CA 1
ATOM 1461 C C . ASN A 1 184 ? 4.504 7.852 -12.195 1 62.53 184 ASN A C 1
ATOM 1463 O O . ASN A 1 184 ? 5.277 7.66 -13.141 1 62.53 184 ASN A O 1
ATOM 1467 N N . LEU A 1 185 ? 4.738 7.855 -11.016 1 64.5 185 LEU A N 1
ATOM 1468 C CA . LEU A 1 185 ? 6.148 7.691 -10.68 1 64.5 185 LEU A CA 1
ATOM 1469 C C . LEU A 1 185 ? 6.559 6.223 -10.75 1 64.5 185 LEU A C 1
ATOM 1471 O O . LEU A 1 185 ? 7.648 5.898 -11.227 1 64.5 185 LEU A O 1
ATOM 1475 N N . LEU A 1 186 ? 5.633 5.426 -10.398 1 67.38 186 LEU A N 1
ATOM 1476 C CA . LEU A 1 186 ? 5.906 3.994 -10.359 1 67.38 186 LEU A CA 1
ATOM 1477 C C . LEU A 1 186 ? 6.055 3.43 -11.766 1 67.38 186 LEU A C 1
ATOM 1479 O O . LEU A 1 186 ? 6.828 2.494 -11.984 1 67.38 186 LEU A O 1
ATOM 1483 N N . LEU A 1 187 ? 5.398 4.102 -12.633 1 68.81 187 LEU A N 1
ATOM 1484 C CA . LEU A 1 187 ? 5.332 3.557 -13.984 1 68.81 187 LEU A CA 1
ATOM 1485 C C . LEU A 1 187 ? 6.324 4.262 -14.898 1 68.81 187 LEU A C 1
ATOM 1487 O O . LEU A 1 187 ? 6.398 3.957 -16.094 1 68.81 187 LEU A O 1
ATOM 1491 N N . LEU A 1 188 ? 7.039 5.102 -14.188 1 65.38 188 LEU A N 1
ATOM 1492 C CA . LEU A 1 188 ? 8.023 5.816 -14.992 1 65.38 188 LEU A CA 1
ATOM 1493 C C . LEU A 1 188 ? 9.016 4.844 -15.617 1 65.38 188 LEU A C 1
ATOM 1495 O O . LEU A 1 188 ? 9.578 3.99 -14.922 1 65.38 188 LEU A O 1
ATOM 1499 N N . GLY A 1 189 ? 9.125 4.914 -16.891 1 65.75 189 GLY A N 1
ATOM 1500 C CA . GLY A 1 189 ? 10.102 4.09 -17.594 1 65.75 1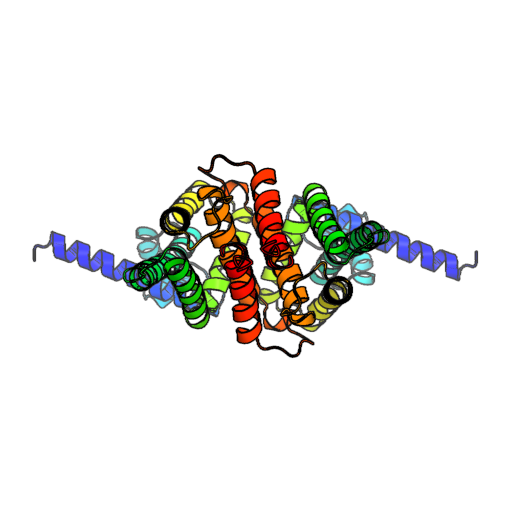89 GLY A CA 1
ATOM 1501 C C . GLY A 1 189 ? 9.531 2.762 -18.062 1 65.75 189 GLY A C 1
ATOM 1502 O O . GLY A 1 189 ? 10.242 1.951 -18.656 1 65.75 189 GLY A O 1
ATOM 1503 N N . THR A 1 190 ? 8.305 2.555 -17.562 1 74.62 190 THR A N 1
ATOM 1504 C CA . THR A 1 190 ? 7.66 1.34 -18.047 1 74.62 190 THR A CA 1
ATOM 1505 C C . THR A 1 190 ? 6.844 1.625 -19.312 1 74.62 190 THR A C 1
ATOM 1507 O O . THR A 1 190 ? 6.617 2.785 -19.656 1 74.62 190 THR A O 1
ATOM 1510 N N . ASN A 1 191 ? 6.516 0.515 -20.031 1 78.44 191 ASN A N 1
ATOM 1511 C CA . ASN A 1 191 ? 5.77 0.663 -21.266 1 78.44 191 ASN A CA 1
ATOM 1512 C C . ASN A 1 191 ? 4.301 0.283 -21.094 1 78.44 191 ASN A C 1
ATOM 1514 O O . ASN A 1 191 ? 3.592 0.056 -22.078 1 78.44 191 ASN A O 1
ATOM 1518 N N . PHE A 1 192 ? 3.939 0.168 -19.906 1 83.25 192 PHE A N 1
ATOM 1519 C CA . PHE A 1 192 ? 2.539 -0.193 -19.719 1 83.25 192 PHE A CA 1
ATOM 1520 C C . PHE A 1 192 ? 1.783 0.915 -19 1 83.25 192 PHE A C 1
ATOM 1522 O O . PHE A 1 192 ? 2.381 1.693 -18.25 1 83.25 192 PHE A O 1
ATOM 1529 N N . SER A 1 193 ? 0.419 0.95 -19.328 1 87.06 193 SER A N 1
ATOM 1530 C CA . SER A 1 193 ? -0.461 1.936 -18.703 1 87.06 193 SER A CA 1
ATOM 1531 C C . SER A 1 193 ? -0.852 1.516 -17.297 1 87.06 193 SER A C 1
ATOM 1533 O O . SER A 1 193 ? -0.695 0.351 -16.922 1 87.06 193 SER A O 1
ATOM 1535 N N . GLU A 1 194 ? -1.274 2.502 -16.594 1 87.75 194 GLU A N 1
ATOM 1536 C CA . GLU A 1 194 ? -1.79 2.24 -15.25 1 87.75 194 GLU A CA 1
ATOM 1537 C C . GLU A 1 194 ? -2.881 1.173 -15.273 1 87.75 194 GLU A C 1
ATOM 1539 O O . GLU A 1 194 ? -2.861 0.238 -14.469 1 87.75 194 GLU A O 1
ATOM 1544 N N . GLN A 1 195 ? -3.787 1.284 -16.25 1 87.25 195 GLN A N 1
ATOM 1545 C CA . GLN A 1 195 ? -4.898 0.345 -16.359 1 87.25 195 GLN A CA 1
ATOM 1546 C C . GLN A 1 195 ? -4.402 -1.062 -16.672 1 87.25 195 GLN A C 1
ATOM 1548 O O . GLN A 1 195 ? -4.898 -2.041 -16.109 1 87.25 195 GLN A O 1
ATOM 1553 N N . GLU A 1 196 ? -3.441 -1.146 -17.484 1 89 196 GLU A N 1
ATOM 1554 C CA . GLU A 1 196 ? -2.898 -2.445 -17.875 1 89 196 GLU A CA 1
ATOM 1555 C C . GLU A 1 196 ? -2.285 -3.168 -16.672 1 89 196 GLU A C 1
ATOM 1557 O O . GLU A 1 196 ? -2.518 -4.363 -16.484 1 89 196 GLU A O 1
ATOM 1562 N N . ILE A 1 197 ? -1.592 -2.459 -15.898 1 88.5 197 ILE A N 1
ATOM 1563 C CA . ILE A 1 197 ? -0.888 -3.09 -14.781 1 88.5 197 ILE A CA 1
ATOM 1564 C C . ILE A 1 197 ? -1.882 -3.461 -13.688 1 88.5 197 ILE A C 1
ATOM 1566 O O . ILE A 1 197 ? -1.737 -4.496 -13.031 1 88.5 197 ILE A O 1
ATOM 1570 N N . ILE A 1 198 ? -2.824 -2.623 -13.531 1 89.88 198 ILE A N 1
ATOM 1571 C CA . ILE A 1 198 ? -3.852 -2.928 -12.547 1 89.88 198 ILE A CA 1
ATOM 1572 C C . ILE A 1 198 ? -4.594 -4.199 -12.945 1 89.88 198 ILE A C 1
ATOM 1574 O O . ILE A 1 198 ? -4.727 -5.129 -12.148 1 89.88 198 ILE A O 1
ATOM 1578 N N . ASP A 1 199 ? -4.977 -4.297 -14.211 1 89.81 199 ASP A N 1
ATOM 1579 C CA . ASP A 1 199 ? -5.703 -5.461 -14.711 1 89.81 199 ASP A CA 1
ATOM 1580 C C . ASP A 1 199 ? -4.852 -6.723 -14.609 1 89.81 199 ASP A C 1
ATOM 1582 O O . ASP A 1 199 ? -5.332 -7.773 -14.18 1 89.81 199 ASP A O 1
ATOM 1586 N N . TYR A 1 200 ? -3.674 -6.551 -14.977 1 89.81 200 TYR A N 1
ATOM 1587 C CA . TYR A 1 200 ? -2.762 -7.688 -14.961 1 89.81 200 TYR A CA 1
ATOM 1588 C C . TYR A 1 200 ? -2.547 -8.203 -13.547 1 89.81 200 TYR A C 1
ATOM 1590 O O . TYR A 1 200 ? -2.645 -9.406 -13.289 1 89.81 200 TYR A O 1
ATOM 1598 N N . THR A 1 201 ? -2.27 -7.312 -12.641 1 89 201 THR A N 1
ATOM 1599 C CA . THR A 1 201 ? -1.988 -7.672 -11.258 1 89 201 THR A CA 1
ATOM 1600 C C . THR A 1 201 ? -3.199 -8.344 -10.617 1 89 201 THR A C 1
ATOM 1602 O O . THR A 1 201 ? -3.07 -9.398 -9.992 1 89 201 THR A O 1
ATOM 1605 N N . LEU A 1 202 ? -4.34 -7.82 -10.844 1 87.38 202 LEU A N 1
ATOM 1606 C CA . LEU A 1 202 ? -5.559 -8.375 -10.258 1 87.38 202 LEU A CA 1
ATOM 1607 C C . LEU A 1 202 ? -5.879 -9.734 -10.859 1 87.38 202 LEU A C 1
ATOM 1609 O O . LEU A 1 202 ? -6.352 -10.633 -10.156 1 87.38 202 LEU A O 1
ATOM 1613 N N . SER A 1 203 ? -5.578 -9.906 -12.117 1 87.62 203 SER A N 1
ATOM 1614 C CA . SER A 1 203 ? -5.785 -11.195 -12.758 1 87.62 203 SER A CA 1
ATOM 1615 C C . SER A 1 203 ? -4.867 -12.266 -12.172 1 87.62 203 SER A C 1
ATOM 1617 O O . SER A 1 203 ? -5.266 -13.422 -12.023 1 87.62 203 SER A O 1
ATOM 1619 N N . LEU A 1 204 ? -3.666 -11.898 -11.875 1 85.06 204 LEU A N 1
ATOM 1620 C CA . LEU A 1 204 ? -2.719 -12.828 -11.266 1 85.06 204 LEU A CA 1
ATOM 1621 C C . LEU A 1 204 ? -3.211 -13.289 -9.898 1 85.06 204 LEU A C 1
ATOM 1623 O O . LEU A 1 204 ? -3.115 -14.477 -9.57 1 85.06 204 LEU A O 1
ATOM 1627 N N . PHE A 1 205 ? -3.707 -12.375 -9.211 1 81.69 205 PHE A N 1
ATOM 1628 C CA . PHE A 1 205 ? -4.211 -12.711 -7.883 1 81.69 205 PHE A CA 1
ATOM 1629 C C . PHE A 1 205 ? -5.391 -13.672 -7.984 1 81.69 205 PHE A C 1
ATOM 1631 O O . PHE A 1 205 ? -5.496 -14.617 -7.199 1 81.69 205 PHE A O 1
ATOM 1638 N N . LEU A 1 206 ? -6.262 -13.438 -8.93 1 85.44 206 LEU A N 1
ATOM 1639 C CA . LEU A 1 206 ? -7.406 -14.312 -9.141 1 85.44 206 LEU A CA 1
ATOM 1640 C C . LEU A 1 206 ? -6.949 -15.711 -9.547 1 85.44 206 LEU A C 1
ATOM 1642 O O . LEU A 1 206 ? -7.543 -16.703 -9.125 1 85.44 206 LEU A O 1
ATOM 1646 N N . ASP A 1 207 ? -5.91 -15.766 -10.289 1 85 207 ASP A N 1
ATOM 1647 C CA . ASP A 1 207 ? -5.367 -17.047 -10.734 1 85 207 ASP A CA 1
ATOM 1648 C C . ASP A 1 207 ? -4.875 -17.875 -9.547 1 85 207 ASP A C 1
ATOM 1650 O O . ASP A 1 207 ? -4.945 -19.094 -9.57 1 85 207 ASP A O 1
ATOM 1654 N N . ALA A 1 208 ? -4.414 -17.172 -8.547 1 85.06 208 ALA A N 1
ATOM 1655 C CA . ALA A 1 208 ? -3.889 -17.844 -7.359 1 85.06 208 ALA A CA 1
ATOM 1656 C C . ALA A 1 208 ? -4.988 -18.609 -6.625 1 85.06 208 ALA A C 1
ATOM 1658 O O . ALA A 1 208 ? -4.711 -19.531 -5.863 1 85.06 208 ALA A O 1
ATOM 1659 N N . LEU A 1 209 ? -6.211 -18.234 -6.895 1 89.06 209 LEU A N 1
ATOM 1660 C CA . LEU A 1 209 ? -7.32 -18.828 -6.145 1 89.06 209 LEU A CA 1
ATOM 1661 C C . LEU A 1 209 ? -8.094 -19.812 -7.004 1 89.06 209 LEU A C 1
ATOM 1663 O O . LEU A 1 209 ? -8.945 -20.562 -6.496 1 89.06 209 LEU A O 1
ATOM 1667 N N . SER A 1 210 ? -7.805 -19.797 -8.234 1 85.06 210 SER A N 1
ATOM 1668 C CA . SER A 1 210 ? -8.492 -20.688 -9.156 1 85.06 210 SER A CA 1
ATOM 1669 C C . SER A 1 210 ? -8.039 -22.125 -8.969 1 85.06 210 SER A C 1
ATOM 1671 O O . SER A 1 210 ? -6.895 -22.391 -8.594 1 85.06 210 SER A O 1
ATOM 1673 N N . PRO A 1 211 ? -9.109 -23.031 -9.148 1 77.44 211 PRO A N 1
ATOM 1674 C CA . PRO A 1 211 ? -8.742 -24.453 -9.023 1 77.44 211 PRO A CA 1
ATOM 1675 C C . PRO A 1 211 ? -7.645 -24.859 -10.008 1 77.44 211 PRO A C 1
ATOM 1677 O O . PRO A 1 211 ? -7.48 -24.234 -11.055 1 77.44 211 PRO A O 1
ATOM 1680 N N . GLU A 1 212 ? -6.723 -25.688 -9.461 1 60.47 212 GLU A N 1
ATOM 1681 C CA . GLU A 1 212 ? -5.668 -26.219 -10.32 1 60.47 212 GLU A CA 1
ATOM 1682 C C . GLU A 1 212 ? -6.234 -26.75 -11.633 1 60.47 212 GLU A C 1
ATOM 1684 O O . GLU A 1 212 ? -7.367 -27.234 -11.672 1 60.47 212 GLU A O 1
ATOM 1689 N N . ARG A 1 213 ? -6.121 -26.234 -12.883 1 52.12 213 ARG A N 1
ATOM 1690 C CA . ARG A 1 213 ? -6.52 -26.859 -14.141 1 52.12 213 ARG A CA 1
ATOM 1691 C C . ARG A 1 213 ? -6.34 -28.375 -14.078 1 52.12 213 ARG A C 1
ATOM 1693 O O . ARG A 1 213 ? -5.301 -28.859 -13.633 1 52.12 213 ARG A O 1
ATOM 1700 N N . SER A 1 214 ? -7.391 -29.125 -13.844 1 37.75 214 SER A N 1
ATOM 1701 C CA . SER A 1 214 ? -7.371 -30.578 -14.039 1 37.75 214 SER A CA 1
ATOM 1702 C C . SER A 1 214 ? -6.543 -30.953 -15.258 1 37.75 214 SER A C 1
ATOM 1704 O O . SER A 1 214 ? -6.633 -30.312 -16.312 1 37.75 214 SER A O 1
ATOM 1706 N N . SER A 1 215 ? -5.273 -31.406 -15.125 1 31.64 215 SER A N 1
ATOM 1707 C CA . SER A 1 215 ? -4.848 -32.312 -16.203 1 31.64 215 SER A CA 1
ATOM 1708 C C . SER A 1 215 ? -5.992 -33.188 -16.688 1 31.64 215 SER A C 1
ATOM 1710 O O . SER A 1 215 ? -6.484 -34.031 -15.93 1 31.64 215 SER A O 1
ATOM 1712 N N . THR A 1 216 ? -6.996 -32.594 -17.375 1 26.92 216 THR A N 1
ATOM 1713 C CA . THR A 1 216 ? -7.598 -33.719 -18.125 1 26.92 216 THR A CA 1
ATOM 1714 C C . THR A 1 216 ? -6.531 -34.5 -18.891 1 26.92 216 THR A C 1
ATOM 1716 O O . THR A 1 216 ? -5.617 -33.906 -19.469 1 26.92 216 THR A O 1
ATOM 1719 N N . MET B 1 1 ? 48.469 7.363 2.648 1 65.5 1 MET B N 1
ATOM 1720 C CA . MET B 1 1 ? 47.156 7.898 2.213 1 65.5 1 MET B CA 1
ATOM 1721 C C . MET B 1 1 ? 47.281 9.391 1.926 1 65.5 1 MET B C 1
ATOM 1723 O O . MET B 1 1 ? 47.781 10.156 2.748 1 65.5 1 MET B O 1
ATOM 1727 N N . GLY B 1 2 ? 47.062 9.719 0.764 1 79.69 2 GLY B N 1
ATOM 1728 C CA . GLY B 1 2 ? 47.219 11.117 0.395 1 79.69 2 GLY B CA 1
ATOM 1729 C C . GLY B 1 2 ? 46.188 12.031 1.012 1 79.69 2 GLY B C 1
ATOM 1730 O O . GLY B 1 2 ? 45.188 11.562 1.566 1 79.69 2 GLY B O 1
ATOM 1731 N N . THR B 1 3 ? 46.562 13.258 1.25 1 87.88 3 THR B N 1
ATOM 1732 C CA . THR B 1 3 ? 45.688 14.273 1.841 1 87.88 3 THR B CA 1
ATOM 1733 C C . THR B 1 3 ? 44.312 14.242 1.189 1 87.88 3 THR B C 1
ATOM 1735 O O . THR B 1 3 ? 43.312 14.375 1.873 1 87.88 3 THR B O 1
ATOM 1738 N N . ALA B 1 4 ? 44.344 13.953 -0.046 1 88.69 4 ALA B N 1
ATOM 1739 C CA . ALA B 1 4 ? 43.062 13.906 -0.786 1 88.69 4 ALA B CA 1
ATOM 1740 C C . ALA B 1 4 ? 42.219 12.719 -0.348 1 88.69 4 ALA B C 1
ATOM 1742 O O . ALA B 1 4 ? 41 12.844 -0.186 1 88.69 4 ALA B O 1
ATOM 1743 N N . GLU B 1 5 ? 42.844 11.695 -0.21 1 88.5 5 GLU B N 1
ATOM 1744 C CA . GLU B 1 5 ? 42.156 10.477 0.23 1 88.5 5 GLU B CA 1
ATOM 1745 C C . GLU B 1 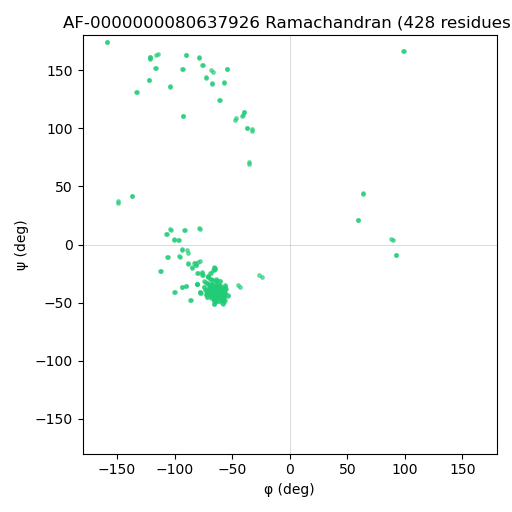5 ? 41.625 10.633 1.65 1 88.5 5 GLU B C 1
ATOM 1747 O O . GLU B 1 5 ? 40.5 10.18 1.952 1 88.5 5 GLU B O 1
ATOM 1752 N N . ARG B 1 6 ? 42.406 11.203 2.438 1 87.69 6 ARG B N 1
ATOM 1753 C CA . ARG B 1 6 ? 42 11.43 3.818 1 87.69 6 ARG B CA 1
ATOM 1754 C C . ARG B 1 6 ? 40.781 12.336 3.885 1 87.69 6 ARG B C 1
ATOM 1756 O O . ARG B 1 6 ? 39.812 12.055 4.629 1 87.69 6 ARG B O 1
ATOM 1763 N N . ARG B 1 7 ? 40.781 13.438 3.092 1 86.75 7 ARG B N 1
ATOM 1764 C CA . ARG B 1 7 ? 39.656 14.375 3.07 1 86.75 7 ARG B CA 1
ATOM 1765 C C . ARG B 1 7 ? 38.375 13.695 2.572 1 86.75 7 ARG B C 1
ATOM 1767 O O . ARG B 1 7 ? 37.281 13.945 3.102 1 86.75 7 ARG B O 1
ATOM 1774 N N . ALA B 1 8 ? 38.625 12.859 1.644 1 87.5 8 ALA B N 1
ATOM 1775 C CA . ALA B 1 8 ? 37.469 12.133 1.097 1 87.5 8 ALA B CA 1
ATOM 1776 C C . ALA B 1 8 ? 36.906 11.172 2.129 1 87.5 8 ALA B C 1
ATOM 1778 O O . ALA B 1 8 ? 35.688 11.062 2.256 1 87.5 8 ALA B O 1
ATOM 1779 N N . ARG B 1 9 ? 37.688 10.594 2.855 1 87.75 9 ARG B N 1
ATOM 1780 C CA . ARG B 1 9 ? 37.25 9.664 3.895 1 87.75 9 ARG B CA 1
ATOM 1781 C C . ARG B 1 9 ? 36.531 10.391 5.016 1 87.75 9 ARG B C 1
ATOM 1783 O O . ARG B 1 9 ? 35.531 9.898 5.539 1 87.75 9 ARG B O 1
ATOM 1790 N N . GLU B 1 10 ? 37.031 11.492 5.289 1 88.94 10 GLU B N 1
ATOM 1791 C CA . GLU B 1 10 ? 36.406 12.289 6.336 1 88.94 10 GLU B CA 1
ATOM 1792 C C . GLU B 1 10 ? 35.031 12.781 5.906 1 88.94 10 GLU B C 1
ATOM 1794 O O . GLU B 1 10 ? 34.094 12.805 6.711 1 88.94 10 GLU B O 1
ATOM 1799 N N . LYS B 1 11 ? 35 13.148 4.672 1 91.38 11 LYS B N 1
ATOM 1800 C CA . LYS B 1 11 ? 33.719 13.602 4.133 1 91.38 11 LYS B CA 1
ATOM 1801 C C . LYS B 1 11 ? 32.688 12.477 4.16 1 91.38 11 LYS B C 1
ATOM 1803 O O . LYS B 1 11 ? 31.531 12.688 4.547 1 91.38 11 LYS B O 1
ATOM 1808 N N . GLU B 1 12 ? 33.188 11.398 3.836 1 93.12 12 GLU B N 1
ATOM 1809 C CA . GLU B 1 12 ? 32.281 10.234 3.824 1 93.12 12 GLU B CA 1
ATOM 1810 C C . GLU B 1 12 ? 31.875 9.844 5.238 1 93.12 12 GLU B C 1
ATOM 1812 O O . GLU B 1 12 ? 30.734 9.453 5.473 1 93.12 12 GLU B O 1
ATOM 1817 N N . ALA B 1 13 ? 32.75 9.953 6.074 1 93.12 13 ALA B N 1
ATOM 1818 C CA . ALA B 1 13 ? 32.469 9.641 7.469 1 93.12 13 ALA B CA 1
ATOM 1819 C C . ALA B 1 13 ? 31.422 10.609 8.039 1 93.12 13 ALA B C 1
ATOM 1821 O O . ALA B 1 13 ? 30.547 10.203 8.797 1 93.12 13 ALA B O 1
ATOM 1822 N N . ARG B 1 14 ? 31.531 11.812 7.672 1 93.75 14 ARG B N 1
ATOM 1823 C CA . ARG B 1 14 ? 30.578 12.82 8.133 1 93.75 14 ARG B CA 1
ATOM 1824 C C . ARG B 1 14 ? 29.203 12.586 7.523 1 93.75 14 ARG B C 1
ATOM 1826 O O . ARG B 1 14 ? 28.188 12.695 8.219 1 93.75 14 ARG B O 1
ATOM 1833 N N . ARG B 1 15 ? 29.25 12.281 6.34 1 95.5 15 ARG B N 1
ATOM 1834 C CA . ARG B 1 15 ? 28 11.977 5.664 1 95.5 15 ARG B CA 1
ATOM 1835 C C . ARG B 1 15 ? 27.281 10.812 6.344 1 95.5 15 ARG B C 1
ATOM 1837 O O . ARG B 1 15 ? 26.078 10.867 6.578 1 95.5 15 ARG B O 1
ATOM 1844 N N . LYS B 1 16 ? 28.016 9.82 6.66 1 95.12 16 LYS B N 1
ATOM 1845 C CA . LYS B 1 16 ? 27.453 8.641 7.312 1 95.12 16 LYS B CA 1
ATOM 1846 C C . LYS B 1 16 ? 26.922 8.977 8.703 1 95.12 16 LYS B C 1
ATOM 1848 O O . LYS B 1 16 ? 25.891 8.461 9.117 1 95.12 16 LYS B O 1
ATOM 1853 N N . ALA B 1 17 ? 27.594 9.812 9.359 1 95 17 ALA B N 1
ATOM 1854 C CA . ALA B 1 17 ? 27.156 10.234 10.695 1 95 17 ALA B CA 1
ATOM 1855 C C . ALA B 1 17 ? 25.844 11 10.633 1 95 17 ALA B C 1
ATOM 1857 O O . ALA B 1 17 ? 24.969 10.812 11.484 1 95 17 ALA B O 1
ATOM 1858 N N . ILE B 1 18 ? 25.766 11.797 9.641 1 96.56 18 ILE B N 1
ATOM 1859 C CA . ILE B 1 18 ? 24.547 12.578 9.453 1 96.56 18 ILE B CA 1
ATOM 1860 C C . ILE B 1 18 ? 23.375 11.648 9.148 1 96.56 18 ILE B C 1
ATOM 1862 O O . ILE B 1 18 ? 22.297 11.781 9.742 1 96.56 18 ILE B O 1
ATOM 1866 N N . LEU B 1 19 ? 23.625 10.734 8.336 1 96.25 19 LEU B N 1
ATOM 1867 C CA . LEU B 1 19 ? 22.578 9.789 7.961 1 96.25 19 LEU B CA 1
ATOM 1868 C C . LEU B 1 19 ? 22.156 8.953 9.164 1 96.25 19 LEU B C 1
ATOM 1870 O O . LEU B 1 19 ? 20.953 8.695 9.352 1 96.25 19 LEU B O 1
ATOM 1874 N N . LYS B 1 20 ? 23.078 8.578 9.938 1 96.06 20 LYS B N 1
ATOM 1875 C CA . LYS B 1 20 ? 22.781 7.797 11.133 1 96.06 20 LYS B CA 1
ATOM 1876 C C . LYS B 1 20 ? 21.922 8.594 12.109 1 96.06 20 LYS B C 1
ATOM 1878 O O . LYS B 1 20 ? 20.953 8.078 12.656 1 96.06 20 LYS B O 1
ATOM 1883 N N . ALA B 1 21 ? 22.25 9.805 12.289 1 96.5 21 ALA B N 1
ATOM 1884 C CA . ALA B 1 21 ? 21.5 10.68 13.188 1 96.5 21 ALA B CA 1
ATOM 1885 C C . ALA B 1 21 ? 20.094 10.93 12.664 1 96.5 21 ALA B C 1
ATOM 1887 O O . ALA B 1 21 ? 19.125 10.844 13.422 1 96.5 21 ALA B O 1
ATOM 1888 N N . ALA B 1 22 ? 20.047 11.25 11.414 1 96.38 22 ALA B N 1
ATOM 1889 C CA . ALA B 1 22 ? 18.766 11.5 10.789 1 96.38 22 ALA B CA 1
ATOM 1890 C C . ALA B 1 22 ? 17.859 10.273 10.867 1 96.38 22 ALA B C 1
ATOM 1892 O O . ALA B 1 22 ? 16.672 10.383 11.172 1 96.38 22 ALA B O 1
ATOM 1893 N N . ARG B 1 23 ? 18.453 9.133 10.602 1 95.75 23 ARG B N 1
ATOM 1894 C CA . ARG B 1 23 ? 17.703 7.883 10.664 1 95.75 23 ARG B CA 1
ATOM 1895 C C . ARG B 1 23 ? 17.125 7.668 12.055 1 95.75 23 ARG B C 1
ATOM 1897 O O . ARG B 1 23 ? 15.938 7.336 12.195 1 95.75 23 ARG B O 1
ATOM 1904 N N . LYS B 1 24 ? 17.922 7.859 12.984 1 95.75 24 LYS B N 1
ATOM 1905 C CA . LYS B 1 24 ? 17.469 7.711 14.375 1 95.75 24 LYS B CA 1
ATOM 1906 C C . LYS B 1 24 ? 16.281 8.617 14.664 1 95.75 24 LYS B C 1
ATOM 1908 O O . LYS B 1 24 ? 15.266 8.172 15.203 1 95.75 24 LYS B O 1
ATOM 1913 N N . LEU B 1 25 ? 16.391 9.844 14.289 1 95.69 25 LEU B N 1
ATOM 1914 C CA . LEU B 1 25 ? 15.352 10.836 14.602 1 95.69 25 LEU B CA 1
ATOM 1915 C C . LEU B 1 25 ? 14.102 10.594 13.766 1 95.69 25 LEU B C 1
ATOM 1917 O O . LEU B 1 25 ? 12.984 10.625 14.289 1 95.69 25 LEU B O 1
ATOM 1921 N N . PHE B 1 26 ? 14.289 10.312 12.508 1 93.06 26 PHE B N 1
ATOM 1922 C CA . PHE B 1 26 ? 13.156 10.078 11.617 1 93.06 26 PHE B CA 1
ATOM 1923 C C . PHE B 1 26 ? 12.375 8.844 12.055 1 93.06 26 PHE B C 1
ATOM 1925 O O . PHE B 1 26 ? 11.141 8.859 12.047 1 93.06 26 PHE B O 1
ATOM 1932 N N . LEU B 1 27 ? 13.07 7.816 12.438 1 91.38 27 LEU B N 1
ATOM 1933 C CA . LEU B 1 27 ? 12.398 6.562 12.773 1 91.38 27 LEU B CA 1
ATOM 1934 C C . LEU B 1 27 ? 11.742 6.645 14.141 1 91.38 27 LEU B C 1
ATOM 1936 O O . LEU B 1 27 ? 10.75 5.957 14.406 1 91.38 27 LEU B O 1
ATOM 1940 N N . SER B 1 28 ? 12.242 7.535 14.984 1 90.19 28 SER B N 1
ATOM 1941 C CA . SER B 1 28 ? 11.695 7.641 16.328 1 90.19 28 SER B CA 1
ATOM 1942 C C . SER B 1 28 ? 10.609 8.711 16.406 1 90.19 28 SER B C 1
ATOM 1944 O O . SER B 1 28 ? 9.57 8.5 17.031 1 90.19 28 SER B O 1
ATOM 1946 N N . ARG B 1 29 ? 10.789 9.852 15.648 1 86.88 29 ARG B N 1
ATOM 1947 C CA . ARG B 1 29 ? 9.898 10.992 15.812 1 86.88 29 ARG B CA 1
ATOM 1948 C C . ARG B 1 29 ? 9.031 11.195 14.57 1 86.88 29 ARG B C 1
ATOM 1950 O O . ARG B 1 29 ? 7.98 11.836 14.641 1 86.88 29 ARG B O 1
ATOM 1957 N N . GLY B 1 30 ? 9.57 10.656 13.508 1 84.88 30 GLY B N 1
ATOM 1958 C CA . GLY B 1 30 ? 8.859 10.891 12.258 1 84.88 30 GLY B CA 1
ATOM 1959 C C . GLY B 1 30 ? 9.461 12.016 11.43 1 84.88 30 GLY B C 1
ATOM 1960 O O . GLY B 1 30 ? 10.234 12.828 11.945 1 84.88 30 GLY B O 1
ATOM 1961 N N . PHE B 1 31 ? 9.07 12.102 10.227 1 85.06 31 PHE B N 1
ATOM 1962 C CA . PHE B 1 31 ? 9.617 13.055 9.281 1 85.06 31 PHE B CA 1
ATOM 1963 C C . PHE B 1 31 ? 9.156 14.469 9.609 1 85.06 31 PHE B C 1
ATOM 1965 O O . PHE B 1 31 ? 9.961 15.406 9.625 1 85.06 31 PHE B O 1
ATOM 1972 N N . LEU B 1 32 ? 7.934 14.578 9.875 1 78.5 32 LEU B N 1
ATOM 1973 C CA . LEU B 1 32 ? 7.34 15.898 10.07 1 78.5 32 LEU B CA 1
ATOM 1974 C C . LEU B 1 32 ? 7.816 16.516 11.383 1 78.5 32 LEU B C 1
ATOM 1976 O O . LEU B 1 32 ? 7.98 17.734 11.469 1 78.5 32 LEU B O 1
ATOM 1980 N N . GLU B 1 33 ? 8.133 15.695 12.305 1 85 33 GLU B N 1
ATOM 1981 C CA . GLU B 1 33 ? 8.461 16.188 13.641 1 85 33 GLU B CA 1
ATOM 1982 C C . GLU B 1 33 ? 9.961 16.391 13.805 1 85 33 GLU B C 1
ATOM 1984 O O . GLU B 1 33 ? 10.43 16.797 14.867 1 85 33 GLU B O 1
ATOM 1989 N N . THR B 1 34 ? 10.641 16.031 12.82 1 92.31 34 THR B N 1
ATOM 1990 C CA . THR B 1 34 ? 12.094 16.172 12.867 1 92.31 34 THR B CA 1
ATOM 1991 C C . THR B 1 34 ? 12.555 17.359 12.031 1 92.31 34 THR B C 1
ATOM 1993 O O . THR B 1 34 ? 12.055 17.562 10.922 1 92.31 34 THR B O 1
ATOM 1996 N N . SER B 1 35 ? 13.469 18.156 12.57 1 94.62 35 SER B N 1
ATOM 1997 C CA . SER B 1 35 ? 13.984 19.312 11.844 1 94.62 35 SER B CA 1
ATOM 1998 C C . SER B 1 35 ? 15.469 19.141 11.531 1 94.62 35 SER B C 1
ATOM 2000 O O . SER B 1 35 ? 16.156 18.328 12.148 1 94.62 35 SER B O 1
ATOM 2002 N N . MET B 1 36 ? 15.883 19.969 10.602 1 95.5 36 MET B N 1
ATOM 2003 C CA . MET B 1 36 ? 17.297 19.969 10.273 1 95.5 36 MET B CA 1
ATOM 2004 C C . MET B 1 36 ? 18.141 20.422 11.469 1 95.5 36 MET B C 1
ATOM 2006 O O . MET B 1 36 ? 19.25 19.938 11.68 1 95.5 36 MET B O 1
ATOM 2010 N N . ASP B 1 37 ? 17.531 21.266 12.266 1 96.31 37 ASP B N 1
ATOM 2011 C CA . ASP B 1 37 ? 18.203 21.734 13.469 1 96.31 37 ASP B CA 1
ATOM 2012 C C . ASP B 1 37 ? 18.422 20.578 14.453 1 96.31 37 ASP B C 1
ATOM 2014 O O . ASP B 1 37 ? 19.516 20.422 15.008 1 96.31 37 ASP B O 1
ATOM 2018 N N . GLN B 1 38 ? 17.5 19.828 14.664 1 96.81 38 GLN B N 1
ATOM 2019 C CA . GLN B 1 38 ? 17.578 18.688 15.57 1 96.81 38 GLN B CA 1
ATOM 2020 C C . GLN B 1 38 ? 18.609 17.672 15.086 1 96.81 38 GLN B C 1
ATOM 2022 O O . GLN B 1 38 ? 19.344 17.094 15.891 1 96.81 38 GLN B O 1
ATOM 2027 N N . ILE B 1 39 ? 18.641 17.469 13.773 1 97.31 39 ILE B N 1
ATOM 2028 C CA . ILE B 1 39 ? 19.578 16.516 13.195 1 97.31 39 ILE B CA 1
ATOM 2029 C C . ILE B 1 39 ? 21.016 17.031 13.375 1 97.31 39 ILE B C 1
ATOM 2031 O O . ILE B 1 39 ? 21.906 16.266 13.758 1 97.31 39 ILE B O 1
ATOM 2035 N N . ALA B 1 40 ? 21.203 18.281 13.125 1 96.94 40 ALA B N 1
ATOM 2036 C CA . ALA B 1 40 ? 22.516 18.891 13.328 1 96.94 40 ALA B CA 1
ATOM 2037 C C . ALA B 1 40 ? 22.984 18.719 14.766 1 96.94 40 ALA B C 1
ATOM 2039 O O . ALA B 1 40 ? 24.125 18.328 15.008 1 96.94 40 ALA B O 1
ATOM 2040 N N . GLU B 1 41 ? 22.094 18.938 15.656 1 96.88 41 GLU B N 1
ATOM 2041 C CA . GLU B 1 41 ? 22.406 18.797 17.078 1 96.88 41 GLU B CA 1
ATOM 2042 C C . GLU B 1 41 ? 22.766 17.359 17.422 1 96.88 41 GLU B C 1
ATOM 2044 O O . GLU B 1 41 ? 23.734 17.109 18.156 1 96.88 41 GLU B O 1
ATOM 2049 N N . GLU B 1 42 ? 22.062 16.453 16.891 1 96.12 42 GLU B N 1
ATOM 2050 C CA . GLU B 1 42 ? 22.266 15.039 17.172 1 96.12 42 GLU B CA 1
ATOM 2051 C C . GLU B 1 42 ? 23.641 14.578 16.688 1 96.12 42 GLU B C 1
ATOM 2053 O O . GLU B 1 42 ? 24.266 13.711 17.297 1 96.12 42 GLU B O 1
ATOM 2058 N N . CYS B 1 43 ? 24.062 15.086 15.609 1 94.69 43 CYS B N 1
ATOM 2059 C CA . CYS B 1 43 ? 25.359 14.672 15.062 1 94.69 43 CYS B CA 1
ATOM 2060 C C . CYS B 1 43 ? 26.453 15.648 15.461 1 94.69 43 CYS B C 1
ATOM 2062 O O . CYS B 1 43 ? 27.578 15.547 14.977 1 94.69 43 CYS B O 1
ATOM 2064 N N . GLU B 1 44 ? 26.125 16.641 16.266 1 95.25 44 GLU B N 1
ATOM 2065 C CA . GLU B 1 44 ? 27.078 17.609 16.797 1 95.25 44 GLU B CA 1
ATOM 2066 C C . GLU B 1 44 ? 27.719 18.438 15.688 1 95.25 44 GLU B C 1
ATOM 2068 O O . GLU B 1 44 ? 28.938 18.594 15.664 1 95.25 44 GLU B O 1
ATOM 2073 N N . LEU B 1 45 ? 26.922 18.828 14.82 1 94.88 45 LEU B N 1
ATOM 2074 C CA . LEU B 1 45 ? 27.344 19.688 13.719 1 94.88 45 LEU B CA 1
ATOM 2075 C C . LEU B 1 45 ? 26.547 21 13.719 1 94.88 45 LEU B C 1
ATOM 2077 O O . LEU B 1 45 ? 25.469 21.062 14.297 1 94.88 45 LEU B O 1
ATOM 2081 N N . SER B 1 46 ? 27.156 22.016 13.023 1 94.25 46 SER B N 1
ATOM 2082 C CA . SER B 1 46 ? 26.375 23.203 12.742 1 94.25 46 SER B CA 1
ATOM 2083 C C . SER B 1 46 ? 25.375 22.969 11.617 1 94.25 46 SER B C 1
ATOM 2085 O O . SER B 1 46 ? 25.578 22.094 10.781 1 94.25 46 SER B O 1
ATOM 2087 N N . LYS B 1 47 ? 24.344 23.734 11.656 1 93.62 47 LYS B N 1
ATOM 2088 C CA . LYS B 1 47 ? 23.359 23.656 10.586 1 93.62 47 LYS B CA 1
ATOM 2089 C C . LYS B 1 47 ? 24 23.922 9.227 1 93.62 47 LYS B C 1
ATOM 2091 O O . LYS B 1 47 ? 23.672 23.266 8.234 1 93.62 47 LYS B O 1
ATOM 2096 N N . GLY B 1 48 ? 24.922 24.844 9.195 1 94.06 48 GLY B N 1
ATOM 2097 C CA . GLY B 1 48 ? 25.625 25.172 7.969 1 94.06 48 GLY B CA 1
ATOM 2098 C C . GLY B 1 48 ? 26.406 24 7.395 1 94.06 48 GLY B C 1
ATOM 2099 O O . GLY B 1 48 ? 26.359 23.75 6.188 1 94.06 48 GLY B O 1
ATOM 2100 N N . THR B 1 49 ? 27.078 23.328 8.25 1 94.25 49 THR B N 1
ATOM 2101 C CA . THR B 1 49 ? 27.844 22.156 7.828 1 94.25 49 THR B CA 1
ATOM 2102 C C . THR B 1 49 ? 26.906 21.078 7.309 1 94.25 49 THR B C 1
ATOM 2104 O O . THR B 1 49 ? 27.203 20.422 6.297 1 94.25 49 THR B O 1
ATOM 2107 N N . LEU B 1 50 ? 25.797 20.875 8.023 1 96.19 50 LEU B N 1
ATOM 2108 C CA . LEU B 1 50 ? 24.828 19.875 7.609 1 96.19 50 LEU B CA 1
ATOM 2109 C C . LEU B 1 50 ? 24.344 20.141 6.188 1 96.19 50 LEU B C 1
ATOM 2111 O O . LEU B 1 50 ? 24.234 19.219 5.379 1 96.19 50 LEU B O 1
ATOM 2115 N N . TYR B 1 51 ? 24.188 21.328 5.859 1 95.06 51 TYR B N 1
ATOM 2116 C CA . TYR B 1 51 ? 23.625 21.703 4.57 1 95.06 51 TYR B CA 1
ATOM 2117 C C . TYR B 1 51 ? 24.656 21.578 3.459 1 95.06 51 TYR B C 1
ATOM 2119 O O . TYR B 1 51 ? 24.312 21.594 2.275 1 95.06 51 TYR B O 1
ATOM 2127 N N . LEU B 1 52 ? 25.922 21.453 3.834 1 94.56 52 LEU B N 1
ATOM 2128 C CA . LEU B 1 52 ? 26.953 21.156 2.84 1 94.56 52 LEU B CA 1
ATOM 2129 C C . LEU B 1 52 ? 26.797 19.75 2.287 1 94.56 52 LEU B C 1
ATOM 2131 O O . LEU B 1 52 ? 27.203 19.469 1.161 1 94.56 52 LEU B O 1
ATOM 2135 N N . TYR B 1 53 ? 26.188 19 3.096 1 95 53 TYR B N 1
ATOM 2136 C CA . TYR B 1 53 ? 26.047 17.594 2.719 1 95 53 TYR B CA 1
ATOM 2137 C C . TYR B 1 53 ? 24.672 17.312 2.152 1 95 53 TYR B C 1
ATOM 2139 O O . TYR B 1 53 ? 24.516 16.531 1.214 1 95 53 TYR B O 1
ATOM 2147 N N . PHE B 1 54 ? 23.641 17.891 2.764 1 94.19 54 PHE B N 1
ATOM 2148 C CA . PHE B 1 54 ? 22.266 17.688 2.34 1 94.19 54 PHE B CA 1
ATOM 2149 C C . PHE B 1 54 ? 21.516 19.016 2.268 1 94.19 54 PHE B C 1
ATOM 2151 O O . PHE B 1 54 ? 21.422 19.75 3.266 1 94.19 54 PHE B O 1
ATOM 2158 N N . LYS B 1 55 ? 20.875 19.203 1.194 1 90.31 55 LYS B N 1
ATOM 2159 C CA . LYS B 1 55 ? 20.281 20.5 0.91 1 90.31 55 LYS B CA 1
ATOM 2160 C C . LYS B 1 55 ? 19.016 20.734 1.751 1 90.31 55 LYS B C 1
ATOM 2162 O O . LYS B 1 55 ? 18.688 21.875 2.08 1 90.31 55 LYS B O 1
ATOM 2167 N N . ASN B 1 56 ? 18.375 19.609 1.995 1 87.81 56 ASN B N 1
ATOM 2168 C CA . ASN B 1 56 ? 17.125 19.719 2.744 1 87.81 56 ASN B CA 1
ATOM 2169 C C . ASN B 1 56 ? 16.75 18.406 3.414 1 87.81 56 ASN B C 1
ATOM 2171 O O . ASN B 1 56 ? 17.422 17.391 3.223 1 87.81 56 ASN B O 1
ATOM 2175 N N . LYS B 1 57 ? 15.758 18.469 4.156 1 89.19 57 LYS B N 1
ATOM 2176 C CA . LYS B 1 57 ? 15.281 17.328 4.938 1 89.19 57 LYS B CA 1
ATOM 2177 C C . LYS B 1 57 ? 14.828 16.188 4.027 1 89.19 57 LYS B C 1
ATOM 2179 O O . LYS B 1 57 ? 15.055 15.023 4.332 1 89.19 57 LYS B O 1
ATOM 2184 N N . GLU B 1 58 ? 14.281 16.516 2.922 1 84 58 GLU B N 1
ATOM 2185 C CA . GLU B 1 58 ? 13.773 15.531 1.974 1 84 58 GLU B CA 1
ATOM 2186 C C . GLU B 1 58 ? 14.906 14.703 1.375 1 84 58 GLU B C 1
ATOM 2188 O O . GLU B 1 58 ? 14.781 13.477 1.245 1 84 58 GLU B O 1
ATOM 2193 N N . GLU B 1 59 ? 15.883 15.367 1.022 1 85.69 59 GLU B N 1
ATOM 2194 C CA . GLU B 1 59 ? 17.047 14.664 0.477 1 85.69 59 GLU B CA 1
ATOM 2195 C C . GLU B 1 59 ? 17.609 13.68 1.488 1 85.69 59 GLU B C 1
ATOM 2197 O O . GLU B 1 59 ? 18.016 12.57 1.123 1 85.69 59 GLU B O 1
ATOM 2202 N N . LEU B 1 60 ? 17.594 14.141 2.668 1 90.5 60 LEU B N 1
ATOM 2203 C CA . LEU B 1 60 ? 18.094 13.289 3.742 1 90.5 60 LEU B CA 1
ATOM 2204 C C . LEU B 1 60 ? 17.203 12.078 3.945 1 90.5 60 LEU B C 1
ATOM 2206 O O . LEU B 1 60 ? 17.688 10.953 4.07 1 90.5 60 LEU B O 1
ATOM 2210 N N . ALA B 1 61 ? 15.992 12.273 3.955 1 89.25 61 ALA B N 1
ATOM 2211 C CA . ALA B 1 61 ? 15.023 11.195 4.129 1 89.25 61 ALA B CA 1
ATOM 2212 C C . ALA B 1 61 ? 15.117 10.18 2.986 1 89.25 61 ALA B C 1
ATOM 2214 O O . ALA B 1 61 ? 15.109 8.969 3.217 1 89.25 61 ALA B O 1
ATOM 2215 N N . LEU B 1 62 ? 15.266 10.68 1.803 1 85.38 62 LEU B N 1
ATOM 2216 C CA . LEU B 1 62 ? 15.367 9.812 0.63 1 85.38 62 LEU B CA 1
ATOM 2217 C C . LEU B 1 62 ? 16.641 8.992 0.667 1 85.38 62 LEU B C 1
ATOM 2219 O O . LEU B 1 62 ? 16.656 7.828 0.25 1 85.38 62 LEU B O 1
ATOM 2223 N N . ALA B 1 63 ? 17.641 9.625 1.142 1 88.62 63 ALA B N 1
ATOM 2224 C CA . ALA B 1 63 ? 18.922 8.906 1.244 1 88.62 63 ALA B CA 1
ATOM 2225 C C . ALA B 1 63 ? 18.797 7.723 2.199 1 88.62 63 ALA B C 1
ATOM 2227 O O . ALA B 1 63 ? 19.375 6.656 1.949 1 88.62 63 ALA B O 1
ATOM 2228 N N . ILE B 1 64 ? 18.062 7.887 3.219 1 91.38 64 ILE B N 1
ATOM 2229 C CA . ILE B 1 64 ? 17.875 6.824 4.199 1 91.38 64 ILE B CA 1
ATOM 2230 C C . ILE B 1 64 ? 17.031 5.707 3.59 1 91.38 64 ILE B C 1
ATOM 2232 O O . ILE B 1 64 ? 17.359 4.527 3.73 1 91.38 64 ILE B O 1
ATOM 2236 N N . VAL B 1 65 ? 16.031 6.047 2.895 1 87.88 65 VAL B N 1
ATOM 2237 C CA . VAL B 1 65 ? 15.172 5.07 2.236 1 87.88 65 VAL B CA 1
ATOM 2238 C C . VAL B 1 65 ? 15.969 4.309 1.178 1 87.88 65 VAL B C 1
ATOM 2240 O O . VAL B 1 65 ? 15.891 3.078 1.102 1 87.88 65 VAL B O 1
ATOM 2243 N N . ASN B 1 66 ? 16.719 5.066 0.479 1 86.94 66 ASN B N 1
ATOM 2244 C CA . ASN B 1 66 ? 17.531 4.445 -0.561 1 86.94 66 ASN B CA 1
ATOM 2245 C C . ASN B 1 66 ? 18.547 3.455 0.027 1 86.94 66 ASN B C 1
ATOM 2247 O O . ASN B 1 66 ? 18.75 2.371 -0.523 1 86.94 66 ASN B O 1
ATOM 2251 N N . GLN B 1 67 ? 19.109 3.83 1.105 1 89.75 67 GLN B N 1
ATOM 2252 C CA . GLN B 1 67 ? 20.047 2.93 1.771 1 89.75 67 GLN B CA 1
ATOM 2253 C C . GLN B 1 67 ? 19.344 1.65 2.227 1 89.75 67 GLN B C 1
ATOM 2255 O O . GLN B 1 67 ? 19.922 0.562 2.145 1 89.75 67 GLN B O 1
ATOM 2260 N N . THR B 1 68 ? 18.219 1.805 2.711 1 90.25 68 THR B N 1
ATOM 2261 C CA . THR B 1 68 ? 17.438 0.661 3.174 1 90.25 68 THR B CA 1
ATOM 2262 C C . THR B 1 68 ? 17.156 -0.306 2.025 1 90.25 68 THR B C 1
ATOM 2264 O O . THR B 1 68 ? 17.375 -1.514 2.16 1 90.25 68 THR B O 1
ATOM 2267 N N . PHE B 1 69 ? 16.812 0.168 0.881 1 87.12 69 PHE B N 1
ATOM 2268 C CA . PHE B 1 69 ? 16.469 -0.695 -0.239 1 87.12 69 PHE B CA 1
ATOM 2269 C C . PHE B 1 69 ? 17.719 -1.226 -0.93 1 87.12 69 PHE B C 1
ATOM 2271 O O . PHE B 1 69 ? 17.688 -2.293 -1.546 1 87.12 69 PHE B O 1
ATOM 2278 N N . ASP B 1 70 ? 18.828 -0.455 -0.774 1 90.31 70 ASP B N 1
ATOM 2279 C CA . ASP B 1 70 ? 20.094 -1.003 -1.216 1 90.31 70 ASP B CA 1
ATOM 2280 C C . ASP B 1 70 ? 20.469 -2.256 -0.422 1 90.31 70 ASP B C 1
ATOM 2282 O O . ASP B 1 70 ? 20.969 -3.23 -0.986 1 90.31 70 ASP B O 1
ATOM 2286 N N . GLU B 1 71 ? 20.219 -2.121 0.792 1 93.44 71 GLU B N 1
ATOM 2287 C CA . GLU B 1 71 ? 20.469 -3.279 1.642 1 93.44 71 GLU B CA 1
ATOM 2288 C C . GLU B 1 71 ? 19.562 -4.449 1.277 1 93.44 71 GLU B C 1
ATOM 2290 O O . GLU B 1 71 ? 20 -5.598 1.244 1 93.44 71 GLU B O 1
ATOM 2295 N N . LEU B 1 72 ? 18.328 -4.207 1.018 1 93.44 72 LEU B N 1
ATOM 2296 C CA . LEU B 1 72 ? 17.391 -5.25 0.603 1 93.44 72 LEU B CA 1
ATOM 2297 C C . LEU B 1 72 ? 17.844 -5.898 -0.7 1 93.44 72 LEU B C 1
ATOM 2299 O O . LEU B 1 72 ? 17.844 -7.129 -0.825 1 93.44 72 LEU B O 1
ATOM 2303 N N . LEU B 1 73 ? 18.25 -5.047 -1.643 1 92.75 73 LEU B N 1
ATOM 2304 C CA . LEU B 1 73 ? 18.734 -5.551 -2.922 1 92.75 73 LEU B CA 1
ATOM 2305 C C . LEU B 1 73 ? 19.906 -6.488 -2.723 1 92.75 73 LEU B C 1
ATOM 2307 O O . LEU B 1 73 ? 19.969 -7.555 -3.342 1 92.75 73 LEU B O 1
ATOM 2311 N N . ALA B 1 74 ? 20.797 -6.074 -1.851 1 95.25 74 ALA B N 1
ATOM 2312 C CA . ALA B 1 74 ? 21.953 -6.906 -1.567 1 95.25 74 ALA B CA 1
ATOM 2313 C C . ALA B 1 74 ? 21.547 -8.25 -0.977 1 95.25 74 ALA B C 1
ATOM 2315 O O . ALA B 1 74 ? 22.094 -9.289 -1.35 1 95.25 74 ALA B O 1
ATOM 2316 N N . ARG B 1 75 ? 20.594 -8.227 -0.115 1 95.69 75 ARG B N 1
ATOM 2317 C CA . ARG B 1 75 ? 20.094 -9.453 0.497 1 95.69 75 ARG B CA 1
ATOM 2318 C C . ARG B 1 75 ? 19.438 -10.352 -0.54 1 95.69 75 ARG B C 1
ATOM 2320 O O . ARG B 1 75 ? 19.594 -11.57 -0.51 1 95.69 75 ARG B O 1
ATOM 2327 N N . ILE B 1 76 ? 18.672 -9.781 -1.418 1 95.62 76 ILE B N 1
ATOM 2328 C CA . ILE B 1 76 ? 17.984 -10.539 -2.457 1 95.62 76 ILE B CA 1
ATOM 2329 C C . ILE B 1 76 ? 19.016 -11.188 -3.385 1 95.62 76 ILE B C 1
ATOM 2331 O O . ILE B 1 76 ? 18.906 -12.375 -3.707 1 95.62 76 ILE B O 1
ATOM 2335 N N . LYS B 1 77 ? 20 -10.391 -3.781 1 96.12 77 LYS B N 1
ATOM 2336 C CA . LYS B 1 77 ? 21.031 -10.914 -4.664 1 96.12 77 LYS B CA 1
ATOM 2337 C C . LYS B 1 77 ? 21.75 -12.094 -4.027 1 96.12 77 LYS B C 1
ATOM 2339 O O . LYS B 1 77 ? 21.969 -13.125 -4.676 1 96.12 77 LYS B O 1
ATOM 2344 N N . GLU B 1 78 ? 22.078 -11.906 -2.807 1 96.81 78 GLU B N 1
ATOM 2345 C CA . GLU B 1 78 ? 22.75 -12.977 -2.082 1 96.81 78 GLU B CA 1
ATOM 2346 C C . GLU B 1 78 ? 21.859 -14.219 -1.968 1 96.81 78 GLU B C 1
ATOM 2348 O O . GLU B 1 78 ? 22.328 -15.336 -2.191 1 96.81 78 GLU B O 1
ATOM 2353 N N . ALA B 1 79 ? 20.609 -14.062 -1.664 1 96.56 79 ALA B N 1
ATOM 2354 C CA . ALA B 1 79 ? 19.672 -15.164 -1.426 1 96.56 79 ALA B CA 1
ATOM 2355 C C . ALA B 1 79 ? 19.391 -15.938 -2.713 1 96.56 79 ALA B C 1
ATOM 2357 O O . ALA B 1 79 ? 19.109 -17.141 -2.676 1 96.56 79 ALA B O 1
ATOM 2358 N N . THR B 1 80 ? 19.453 -15.273 -3.842 1 97.06 80 THR B N 1
ATOM 2359 C CA . THR B 1 80 ? 19.016 -15.883 -5.09 1 97.06 80 THR B CA 1
ATOM 2360 C C . THR B 1 80 ? 20.203 -16.484 -5.844 1 97.06 80 THR B C 1
ATOM 2362 O O . THR B 1 80 ? 20.016 -17.188 -6.832 1 97.06 80 THR B O 1
ATOM 2365 N N . GLU B 1 81 ? 21.406 -16.188 -5.406 1 94.69 81 GLU B N 1
ATOM 2366 C CA . GLU B 1 81 ? 22.625 -16.578 -6.109 1 94.69 81 GLU B CA 1
ATOM 2367 C C . GLU B 1 81 ? 22.688 -18.078 -6.34 1 94.69 81 GLU B C 1
ATOM 2369 O O . GLU B 1 81 ? 23.125 -18.531 -7.398 1 94.69 81 GLU B O 1
ATOM 2374 N N . LYS B 1 82 ? 22.203 -18.875 -5.465 1 93.31 82 LYS B N 1
ATOM 2375 C CA . LYS B 1 82 ? 22.375 -20.312 -5.555 1 93.31 82 LYS B CA 1
ATOM 2376 C C . LYS B 1 82 ? 21.078 -21 -5.941 1 93.31 82 LYS B C 1
ATOM 2378 O O . LYS B 1 82 ? 20.969 -22.234 -5.867 1 93.31 82 LYS B O 1
ATOM 2383 N N . ALA B 1 83 ? 20.094 -20.234 -6.309 1 96.81 83 ALA B N 1
ATOM 2384 C CA . ALA B 1 83 ? 18.828 -20.844 -6.684 1 96.81 83 ALA B CA 1
ATOM 2385 C C . ALA B 1 83 ? 18.953 -21.641 -7.98 1 96.81 83 ALA B C 1
ATOM 2387 O O . ALA B 1 83 ? 19.578 -21.188 -8.938 1 96.81 83 ALA B O 1
ATOM 2388 N N . ARG B 1 84 ? 18.344 -22.766 -7.992 1 96.75 84 ARG B N 1
ATOM 2389 C CA . ARG B 1 84 ? 18.484 -23.672 -9.117 1 96.75 84 ARG B CA 1
ATOM 2390 C C . ARG B 1 84 ? 17.422 -23.406 -10.18 1 96.75 84 ARG B C 1
ATOM 2392 O O . ARG B 1 84 ? 17.656 -23.656 -11.367 1 96.75 84 ARG B O 1
ATOM 2399 N N . THR B 1 85 ? 16.234 -23.047 -9.812 1 96.88 85 THR B N 1
ATOM 2400 C CA . THR B 1 85 ? 15.141 -22.766 -10.734 1 96.88 85 THR B CA 1
ATOM 2401 C C . THR B 1 85 ? 14.633 -21.328 -10.531 1 96.88 85 THR B C 1
ATOM 2403 O O . THR B 1 85 ? 14.945 -20.703 -9.523 1 96.88 85 THR B O 1
ATOM 2406 N N . GLY B 1 86 ? 13.961 -20.844 -11.484 1 96.38 86 GLY B N 1
ATOM 2407 C CA . GLY B 1 86 ? 13.344 -19.531 -11.359 1 96.38 86 GLY B CA 1
ATOM 2408 C C . GLY B 1 86 ? 12.391 -19.422 -10.188 1 96.38 86 GLY B C 1
ATOM 2409 O O . GLY B 1 86 ? 12.391 -18.422 -9.469 1 96.38 86 GLY B O 1
ATOM 2410 N N . LEU B 1 87 ? 11.609 -20.484 -10.031 1 94.94 87 LEU B N 1
ATOM 2411 C CA . LEU B 1 87 ? 10.648 -20.469 -8.93 1 94.94 87 LEU B CA 1
ATOM 2412 C C . LEU B 1 87 ? 11.367 -20.469 -7.586 1 94.94 87 LEU B C 1
ATOM 2414 O O . LEU B 1 87 ? 10.969 -19.766 -6.664 1 94.94 87 LEU B O 1
ATOM 2418 N N . GLU B 1 88 ? 12.414 -21.281 -7.484 1 96.12 88 GLU B N 1
ATOM 2419 C CA . GLU B 1 88 ? 13.203 -21.281 -6.258 1 96.12 88 GLU B CA 1
ATOM 2420 C C . GLU B 1 88 ? 13.781 -19.891 -5.977 1 96.12 88 GLU B C 1
ATOM 2422 O O . GLU B 1 88 ? 13.766 -19.422 -4.836 1 96.12 88 GLU B O 1
ATOM 2427 N N . ALA B 1 89 ? 14.289 -19.281 -7.012 1 97.12 89 ALA B N 1
ATOM 2428 C CA . ALA B 1 89 ? 14.828 -17.922 -6.875 1 97.12 89 ALA B CA 1
ATOM 2429 C C . ALA B 1 89 ? 13.742 -16.953 -6.426 1 97.12 89 ALA B C 1
ATOM 2431 O O . ALA B 1 89 ? 13.984 -16.109 -5.559 1 97.12 89 ALA B O 1
ATOM 2432 N N . LEU B 1 90 ? 12.594 -17.062 -7.023 1 95.81 90 LEU B N 1
ATOM 2433 C CA . LEU B 1 90 ? 11.492 -16.172 -6.664 1 95.81 90 LEU B CA 1
ATOM 2434 C C . LEU B 1 90 ? 11.086 -16.375 -5.207 1 95.81 90 LEU B C 1
ATOM 2436 O O . LEU B 1 90 ? 10.812 -15.398 -4.5 1 95.81 90 LEU B O 1
ATOM 2440 N N . LYS B 1 91 ? 11.062 -17.594 -4.77 1 95.19 91 LYS B N 1
ATOM 2441 C CA . LYS B 1 91 ? 10.773 -17.891 -3.371 1 95.19 91 LYS B CA 1
ATOM 2442 C C . LYS B 1 91 ? 11.797 -17.234 -2.447 1 95.19 91 LYS B C 1
ATOM 2444 O O . LYS B 1 91 ? 11.445 -16.719 -1.384 1 95.19 91 LYS B O 1
ATOM 2449 N N . LYS B 1 92 ? 13.023 -17.25 -2.865 1 96.62 92 LYS B N 1
ATOM 2450 C CA . LYS B 1 92 ? 14.086 -16.625 -2.09 1 96.62 92 LYS B CA 1
ATOM 2451 C C . LYS B 1 92 ? 13.906 -15.109 -2.039 1 96.62 92 LYS B C 1
ATOM 2453 O O . LYS B 1 92 ? 14.234 -14.477 -1.035 1 96.62 92 LYS B O 1
ATOM 2458 N N . VAL B 1 93 ? 13.461 -14.547 -3.127 1 95.56 93 VAL B N 1
ATOM 2459 C CA . VAL B 1 93 ? 13.164 -13.117 -3.148 1 95.56 93 VAL B CA 1
ATOM 2460 C C . VAL B 1 93 ? 12.109 -12.797 -2.092 1 95.56 93 VAL B C 1
ATOM 2462 O O . VAL B 1 93 ? 12.297 -11.891 -1.275 1 95.56 93 VAL B O 1
ATOM 2465 N N . VAL B 1 94 ? 11.039 -13.531 -2.094 1 93.94 94 VAL B N 1
ATOM 2466 C CA . VAL B 1 94 ? 9.922 -13.312 -1.18 1 93.94 94 VAL B CA 1
ATOM 2467 C C . VAL B 1 94 ? 10.391 -13.484 0.262 1 93.94 94 VAL B C 1
ATOM 2469 O O . VAL B 1 94 ? 10.047 -12.688 1.135 1 93.94 94 VAL B O 1
ATOM 2472 N N . GLU B 1 95 ? 11.219 -14.469 0.477 1 94.38 95 GLU B N 1
ATOM 2473 C CA . GLU B 1 95 ? 11.758 -14.711 1.812 1 94.38 95 GLU B CA 1
ATOM 2474 C C . GLU B 1 95 ? 12.664 -13.57 2.26 1 94.38 95 GLU B C 1
ATOM 2476 O O . GLU B 1 95 ? 12.641 -13.172 3.428 1 94.38 95 GLU B O 1
ATOM 2481 N N . ALA B 1 96 ? 13.43 -13.109 1.375 1 94.81 96 ALA B N 1
ATOM 2482 C CA . ALA B 1 96 ? 14.297 -11.984 1.69 1 94.81 96 ALA B CA 1
ATOM 2483 C C . ALA B 1 96 ? 13.492 -10.758 2.082 1 94.81 96 ALA B C 1
ATOM 2485 O O . ALA B 1 96 ? 13.828 -10.062 3.045 1 94.81 96 ALA B O 1
ATOM 2486 N N . TYR B 1 97 ? 12.414 -10.492 1.346 1 93.81 97 TYR B N 1
ATOM 2487 C CA . TYR B 1 97 ? 11.516 -9.391 1.695 1 93.81 97 TYR B CA 1
ATOM 2488 C C . TYR B 1 97 ? 10.938 -9.586 3.092 1 93.81 97 TYR B C 1
ATOM 2490 O O . TYR B 1 97 ? 10.93 -8.656 3.902 1 93.81 97 TYR B O 1
ATOM 2498 N N . ARG B 1 98 ? 10.5 -10.758 3.318 1 92.94 98 ARG B N 1
ATOM 2499 C CA . ARG B 1 98 ? 9.859 -11.078 4.59 1 92.94 98 ARG B CA 1
ATOM 2500 C C . ARG B 1 98 ? 10.82 -10.875 5.754 1 92.94 98 ARG B C 1
ATOM 2502 O O . ARG B 1 98 ? 10.484 -10.211 6.738 1 92.94 98 ARG B O 1
ATOM 2509 N N . ARG B 1 99 ? 11.984 -11.375 5.676 1 94.56 99 ARG B N 1
ATOM 2510 C CA . ARG B 1 99 ? 12.984 -11.258 6.73 1 94.56 99 ARG B CA 1
ATOM 2511 C C . ARG B 1 99 ? 13.422 -9.805 6.91 1 94.56 99 ARG B C 1
ATOM 2513 O O . ARG B 1 99 ? 13.625 -9.352 8.039 1 94.56 99 ARG B O 1
ATOM 2520 N N . PHE B 1 100 ? 13.578 -9.188 5.812 1 94.19 100 PHE B N 1
ATOM 2521 C CA . PHE B 1 100 ? 13.969 -7.789 5.871 1 94.19 100 PHE B CA 1
ATOM 2522 C C . PHE B 1 100 ? 12.898 -6.949 6.559 1 94.19 100 PHE B C 1
ATOM 2524 O O . PHE B 1 100 ? 13.219 -6.055 7.348 1 94.19 100 PHE B O 1
ATOM 2531 N N . TYR B 1 101 ? 11.688 -7.242 6.223 1 93.38 101 TYR B N 1
ATOM 2532 C CA . TYR B 1 101 ? 10.562 -6.566 6.867 1 93.38 101 TYR B CA 1
ATOM 2533 C C . TYR B 1 101 ? 10.617 -6.75 8.383 1 93.38 101 TYR B C 1
ATOM 2535 O O . TYR B 1 101 ? 10.422 -5.793 9.133 1 93.38 101 TYR B O 1
ATOM 2543 N N . GLU B 1 102 ? 10.875 -7.902 8.797 1 92.31 102 GLU B N 1
ATOM 2544 C CA . GLU B 1 102 ? 10.938 -8.195 10.227 1 92.31 102 GLU B CA 1
ATOM 2545 C C . GLU B 1 102 ? 12.039 -7.383 10.914 1 92.31 102 GLU B C 1
ATOM 2547 O O . GLU B 1 102 ? 11.852 -6.898 12.031 1 92.31 102 GLU B O 1
ATOM 2552 N N . ASP B 1 103 ? 13.117 -7.168 10.195 1 93.5 103 ASP B N 1
ATOM 2553 C CA . ASP B 1 103 ? 14.281 -6.48 10.742 1 93.5 103 ASP B CA 1
ATOM 2554 C C . ASP B 1 103 ? 14.125 -4.965 10.625 1 93.5 103 ASP B C 1
ATOM 2556 O O . ASP B 1 103 ? 14.797 -4.215 11.344 1 93.5 103 ASP B O 1
ATOM 2560 N N . HIS B 1 104 ? 13.227 -4.523 9.727 1 94.06 104 HIS B N 1
ATOM 2561 C CA . HIS B 1 104 ? 13.219 -3.111 9.367 1 94.06 104 HIS B CA 1
ATOM 2562 C C . HIS B 1 104 ? 11.789 -2.572 9.289 1 94.06 104 HIS B C 1
ATOM 2564 O O . HIS B 1 104 ? 11.461 -1.823 8.367 1 94.06 104 HIS B O 1
ATOM 2570 N N . VAL B 1 105 ? 10.977 -2.951 10.211 1 91.12 105 VAL B N 1
ATOM 2571 C CA . VAL B 1 105 ? 9.57 -2.576 10.188 1 91.12 105 VAL B CA 1
ATOM 2572 C C . VAL B 1 105 ? 9.438 -1.055 10.219 1 91.12 105 VAL B C 1
ATOM 2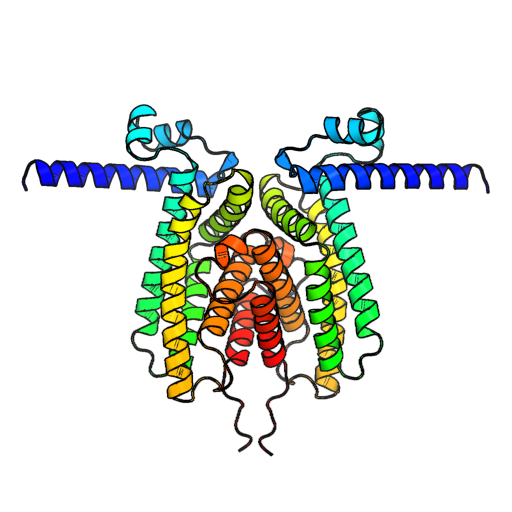574 O O . VAL B 1 105 ? 8.625 -0.479 9.484 1 91.12 105 VAL B O 1
ATOM 2577 N N . LYS B 1 106 ? 10.289 -0.4 10.977 1 90 106 LYS B N 1
ATOM 2578 C CA . LYS B 1 106 ? 10.211 1.053 11.102 1 90 106 LYS B CA 1
ATOM 2579 C C . LYS B 1 106 ? 10.633 1.738 9.805 1 90 106 LYS B C 1
ATOM 2581 O O . LYS B 1 106 ? 10.062 2.768 9.43 1 90 106 LYS B O 1
ATOM 2586 N N . GLU B 1 107 ? 11.594 1.157 9.172 1 91.88 107 GLU B N 1
ATOM 2587 C CA . GLU B 1 107 ? 12.047 1.725 7.91 1 91.88 107 GLU B CA 1
ATOM 2588 C C . GLU B 1 107 ? 10.977 1.592 6.832 1 91.88 107 GLU B C 1
ATOM 2590 O O . GLU B 1 107 ? 10.805 2.49 6.004 1 91.88 107 GLU B O 1
ATOM 2595 N N . PHE B 1 108 ? 10.258 0.46 6.855 1 88.81 108 PHE B N 1
ATOM 2596 C CA . PHE B 1 108 ? 9.164 0.275 5.91 1 88.81 108 PHE B CA 1
ATOM 2597 C C . PHE B 1 108 ? 8.055 1.288 6.16 1 88.81 108 PHE B C 1
ATOM 2599 O O . PHE B 1 108 ? 7.52 1.874 5.219 1 88.81 108 PHE B O 1
ATOM 2606 N N . SER B 1 109 ? 7.812 1.479 7.379 1 85.25 109 SER B N 1
ATOM 2607 C CA . SER B 1 109 ? 6.805 2.465 7.754 1 85.25 109 SER B CA 1
ATOM 2608 C C . SER B 1 109 ? 7.223 3.869 7.332 1 85.25 109 SER B C 1
ATOM 2610 O O . SER B 1 109 ? 6.41 4.633 6.809 1 85.25 109 SER B O 1
ATOM 2612 N N . PHE B 1 110 ? 8.461 4.156 7.539 1 86.69 110 PHE B N 1
ATOM 2613 C CA . PHE B 1 110 ? 9 5.465 7.191 1 86.69 110 PHE B CA 1
ATOM 2614 C C . PHE B 1 110 ? 8.953 5.688 5.684 1 86.69 110 PHE B C 1
ATOM 2616 O O . PHE B 1 110 ? 8.555 6.758 5.219 1 86.69 110 PHE B O 1
ATOM 2623 N N . ALA B 1 111 ? 9.352 4.656 4.945 1 84.06 111 ALA B N 1
ATOM 2624 C CA . ALA B 1 111 ? 9.328 4.754 3.488 1 84.06 111 ALA B CA 1
ATOM 2625 C C . ALA B 1 111 ? 7.914 5.008 2.977 1 84.06 111 ALA B C 1
ATOM 2627 O O . ALA B 1 111 ? 7.711 5.812 2.062 1 84.06 111 ALA B O 1
ATOM 2628 N N . ALA B 1 112 ? 6.988 4.316 3.549 1 79.88 112 ALA B N 1
ATOM 2629 C CA . ALA B 1 112 ? 5.586 4.508 3.18 1 79.88 112 ALA B CA 1
ATOM 2630 C C . ALA B 1 112 ? 5.137 5.938 3.459 1 79.88 112 ALA B C 1
ATOM 2632 O O . ALA B 1 112 ? 4.473 6.559 2.625 1 79.88 112 ALA B O 1
ATOM 2633 N N . SER B 1 113 ? 5.531 6.418 4.582 1 78.06 113 SER B N 1
ATOM 2634 C CA . SER B 1 113 ? 5.152 7.773 4.977 1 78.06 113 SER B CA 1
ATOM 2635 C C . SER B 1 113 ? 5.754 8.812 4.035 1 78.06 113 SER B C 1
ATOM 2637 O O . SER B 1 113 ? 5.102 9.805 3.699 1 78.06 113 SER B O 1
ATOM 2639 N N . LEU B 1 114 ? 6.953 8.57 3.67 1 78.94 114 LEU B N 1
ATOM 2640 C CA . LEU B 1 114 ? 7.637 9.516 2.801 1 78.94 114 LEU B CA 1
ATOM 2641 C C . LEU B 1 114 ? 7.004 9.539 1.414 1 78.94 114 LEU B C 1
ATOM 2643 O O . LEU B 1 114 ? 6.922 10.594 0.782 1 78.94 114 LEU B O 1
ATOM 2647 N N . GLU B 1 115 ? 6.621 8.406 0.918 1 73.69 115 GLU B N 1
ATOM 2648 C CA . GLU B 1 115 ? 5.984 8.328 -0.392 1 73.69 115 GLU B CA 1
ATOM 2649 C C . GLU B 1 115 ? 4.695 9.141 -0.426 1 73.69 115 GLU B C 1
ATOM 2651 O O . GLU B 1 115 ? 4.398 9.805 -1.426 1 73.69 115 GLU B O 1
ATOM 2656 N N . PHE B 1 116 ? 4.07 9.125 0.583 1 68.75 116 PHE B N 1
ATOM 2657 C CA . PHE B 1 116 ? 2.842 9.898 0.684 1 68.75 116 PHE B CA 1
ATOM 2658 C C . PHE B 1 116 ? 3.146 11.391 0.75 1 68.75 116 PHE B C 1
ATOM 2660 O O . PHE B 1 116 ? 2.488 12.195 0.086 1 68.75 116 PHE B O 1
ATOM 2667 N N . LEU B 1 117 ? 4.133 11.672 1.516 1 68.38 117 LEU B N 1
ATOM 2668 C CA . LEU B 1 117 ? 4.484 13.078 1.717 1 68.38 117 LEU B CA 1
ATOM 2669 C C . LEU B 1 117 ? 5.09 13.672 0.45 1 68.38 117 LEU B C 1
ATOM 2671 O O . LEU B 1 117 ? 4.898 14.859 0.165 1 68.38 117 LEU B O 1
ATOM 2675 N N . ALA B 1 118 ? 5.785 12.844 -0.194 1 64.38 118 ALA B N 1
ATOM 2676 C CA . ALA B 1 118 ? 6.449 13.305 -1.409 1 64.38 118 ALA B CA 1
ATOM 2677 C C . ALA B 1 118 ? 5.438 13.883 -2.396 1 64.38 118 ALA B C 1
ATOM 2679 O O . ALA B 1 118 ? 5.719 14.875 -3.074 1 64.38 118 ALA B O 1
ATOM 2680 N N . GLN B 1 119 ? 4.367 13.305 -2.529 1 59.62 119 GLN B N 1
ATOM 2681 C CA . GLN B 1 119 ? 3.326 13.82 -3.416 1 59.62 119 GLN B CA 1
ATOM 2682 C C . GLN B 1 119 ? 2.871 15.211 -2.988 1 59.62 119 GLN B C 1
ATOM 2684 O O . GLN B 1 119 ? 2.529 16.047 -3.828 1 59.62 119 GLN B O 1
ATOM 2689 N N . LYS B 1 120 ? 2.955 15.344 -1.731 1 57.25 120 LYS B N 1
ATOM 2690 C CA . LYS B 1 120 ? 2.432 16.594 -1.184 1 57.25 120 LYS B CA 1
ATOM 2691 C C . LYS B 1 120 ? 3.492 17.688 -1.211 1 57.25 120 LYS B C 1
ATOM 2693 O O . LYS B 1 120 ? 3.18 18.859 -1.467 1 57.25 120 LYS B O 1
ATOM 2698 N N . ILE B 1 121 ? 4.688 17.219 -0.709 1 54.97 121 ILE B N 1
ATOM 2699 C CA . ILE B 1 121 ? 5.703 18.266 -0.557 1 54.97 121 ILE B CA 1
ATOM 2700 C C . ILE B 1 121 ? 6.332 18.562 -1.913 1 54.97 121 ILE B C 1
ATOM 2702 O O . ILE B 1 121 ? 7.211 19.422 -2.016 1 54.97 121 ILE B O 1
ATOM 2706 N N . GLY B 1 122 ? 5.602 18.031 -2.881 1 53.09 122 GLY B N 1
ATOM 2707 C CA . GLY B 1 122 ? 6.176 18.359 -4.176 1 53.09 122 GLY B CA 1
ATOM 2708 C C . GLY B 1 122 ? 7.594 17.859 -4.344 1 53.09 122 GLY B C 1
ATOM 2709 O O . GLY B 1 122 ? 8.461 18.578 -4.84 1 53.09 122 GLY B O 1
ATOM 2710 N N . VAL B 1 123 ? 7.93 16.891 -3.559 1 52 123 VAL B N 1
ATOM 2711 C CA . VAL B 1 123 ? 9.273 16.391 -3.838 1 52 123 VAL B CA 1
ATOM 2712 C C . VAL B 1 123 ? 9.484 16.312 -5.348 1 52 123 VAL B C 1
ATOM 2714 O O . VAL B 1 123 ? 8.648 15.766 -6.07 1 52 123 VAL B O 1
ATOM 2717 N N . LYS B 1 124 ? 10.352 17.219 -5.695 1 53.09 124 LYS B N 1
ATOM 2718 C CA . LYS B 1 124 ? 10.672 17.312 -7.117 1 53.09 124 LYS B CA 1
ATOM 2719 C C . LYS B 1 124 ? 10.766 15.922 -7.746 1 53.09 124 LYS B C 1
ATOM 2721 O O . LYS B 1 124 ? 11.359 15.008 -7.168 1 53.09 124 LYS B O 1
ATOM 2726 N N . LYS B 1 125 ? 9.836 15.688 -8.617 1 56.25 125 LYS B N 1
ATOM 2727 C CA . LYS B 1 125 ? 9.797 14.492 -9.453 1 56.25 125 LYS B CA 1
ATOM 2728 C C . LYS B 1 125 ? 11.188 13.898 -9.625 1 56.25 125 LYS B C 1
ATOM 2730 O O . LYS B 1 125 ? 11.352 12.672 -9.641 1 56.25 125 LYS B O 1
ATOM 2735 N N . GLU B 1 126 ? 12.047 14.828 -9.516 1 57.72 126 GLU B N 1
ATOM 2736 C CA . GLU B 1 126 ? 13.406 14.398 -9.828 1 57.72 126 GLU B CA 1
ATOM 2737 C C . GLU B 1 126 ? 14.016 13.609 -8.672 1 57.72 126 GLU B C 1
ATOM 2739 O O . GLU B 1 126 ? 14.711 12.617 -8.891 1 57.72 126 GLU B O 1
ATOM 2744 N N . SER B 1 127 ? 13.773 14.086 -7.488 1 58.84 127 SER B N 1
ATOM 2745 C CA . SER B 1 127 ? 14.336 13.414 -6.324 1 58.84 127 SER B CA 1
ATOM 2746 C C . SER B 1 127 ? 13.719 12.031 -6.129 1 58.84 127 SER B C 1
ATOM 2748 O O . SER B 1 127 ? 14.398 11.094 -5.715 1 58.84 127 SER B O 1
ATOM 2750 N N . ILE B 1 128 ? 12.547 11.992 -6.539 1 59.5 128 ILE B N 1
ATOM 2751 C CA . ILE B 1 128 ? 11.828 10.727 -6.438 1 59.5 128 ILE B CA 1
ATOM 2752 C C . ILE B 1 128 ? 12.32 9.773 -7.527 1 59.5 128 ILE B C 1
ATOM 2754 O O . ILE B 1 128 ? 12.445 8.57 -7.297 1 59.5 128 ILE B O 1
ATOM 2758 N N . LYS B 1 129 ? 12.773 10.383 -8.516 1 60.31 129 LYS B N 1
ATOM 2759 C CA . LYS B 1 129 ? 13.266 9.57 -9.625 1 60.31 129 LYS B CA 1
ATOM 2760 C C . LYS B 1 129 ? 14.492 8.758 -9.211 1 60.31 129 LYS B C 1
ATOM 2762 O O . LYS B 1 129 ? 14.633 7.598 -9.602 1 60.31 129 LYS B O 1
ATOM 2767 N N . ALA B 1 130 ? 15.281 9.406 -8.461 1 58.25 130 ALA B N 1
ATOM 2768 C CA . ALA B 1 130 ? 16.469 8.703 -8.016 1 58.25 130 ALA B CA 1
ATOM 2769 C C . ALA B 1 130 ? 16.109 7.508 -7.137 1 58.25 130 ALA B C 1
ATOM 2771 O O . ALA B 1 130 ? 16.766 6.465 -7.184 1 58.25 130 ALA B O 1
ATOM 2772 N N . SER B 1 131 ? 15.117 7.652 -6.305 1 59.06 131 SER B N 1
ATOM 2773 C CA . SER B 1 131 ? 14.656 6.555 -5.461 1 59.06 131 SER B CA 1
ATOM 2774 C C . SER B 1 131 ? 14.055 5.43 -6.293 1 59.06 131 SER B C 1
ATOM 2776 O O . SER B 1 131 ? 14.195 4.254 -5.957 1 59.06 131 SER B O 1
ATOM 2778 N N . TYR B 1 132 ? 13.68 5.859 -7.453 1 59.91 132 TYR B N 1
ATOM 2779 C CA . TYR B 1 132 ? 13.047 4.891 -8.344 1 59.91 132 TYR B CA 1
ATOM 2780 C C . TYR B 1 132 ? 14.094 4.043 -9.055 1 59.91 132 TYR B C 1
ATOM 2782 O O . TYR B 1 132 ? 13.828 2.906 -9.445 1 59.91 132 TYR B O 1
ATOM 2790 N N . THR B 1 133 ? 15.289 4.527 -9.055 1 58.97 133 THR B N 1
ATOM 2791 C CA . THR B 1 133 ? 16.344 3.744 -9.68 1 58.97 133 THR B CA 1
ATOM 2792 C C . THR B 1 133 ? 16.594 2.451 -8.914 1 58.97 133 THR B C 1
ATOM 2794 O O . THR B 1 133 ? 16.844 1.402 -9.508 1 58.97 133 THR B O 1
ATOM 2797 N N . ARG B 1 134 ? 16.516 2.502 -7.621 1 63.09 134 ARG B N 1
ATOM 2798 C CA . ARG B 1 134 ? 16.734 1.288 -6.84 1 63.09 134 ARG B CA 1
ATOM 2799 C C . ARG B 1 134 ? 15.562 0.318 -6.996 1 63.09 134 ARG B C 1
ATOM 2801 O O . ARG B 1 134 ? 15.766 -0.895 -7.094 1 63.09 134 ARG B O 1
ATOM 2808 N N . VAL B 1 135 ? 14.469 0.862 -7.141 1 67.5 135 VAL B N 1
ATOM 2809 C CA . VAL B 1 135 ? 13.289 0.056 -7.426 1 67.5 135 VAL B CA 1
ATOM 2810 C C . VAL B 1 135 ? 13.43 -0.604 -8.797 1 67.5 135 VAL B C 1
ATOM 2812 O O . VAL B 1 135 ? 13.078 -1.771 -8.969 1 67.5 135 VAL B O 1
ATOM 2815 N N . ASP B 1 136 ? 14.297 0.011 -9.477 1 75.38 136 ASP B N 1
ATOM 2816 C CA . ASP B 1 136 ? 14.523 -0.489 -10.836 1 75.38 136 ASP B CA 1
ATOM 2817 C C . ASP B 1 136 ? 15.438 -1.708 -10.828 1 75.38 136 ASP B C 1
ATOM 2819 O O . ASP B 1 136 ? 15.227 -2.656 -11.586 1 75.38 136 ASP B O 1
ATOM 2823 N N . ALA B 1 137 ? 16.391 -1.685 -9.867 1 84.44 137 ALA B N 1
ATOM 2824 C CA . ALA B 1 137 ? 17.328 -2.805 -9.82 1 84.44 137 ALA B CA 1
ATOM 2825 C C . ALA B 1 137 ? 16.641 -4.066 -9.305 1 84.44 137 ALA B C 1
ATOM 2827 O O . ALA B 1 137 ? 16.906 -5.168 -9.797 1 84.44 137 ALA B O 1
ATOM 2828 N N . ILE B 1 138 ? 15.828 -3.953 -8.359 1 89.19 138 ILE B N 1
ATOM 2829 C CA . ILE B 1 138 ? 15.078 -5.09 -7.832 1 89.19 138 ILE B CA 1
ATOM 2830 C C . ILE B 1 138 ? 14.133 -5.629 -8.906 1 89.19 138 ILE B C 1
ATOM 2832 O O . ILE B 1 138 ? 14.047 -6.84 -9.109 1 89.19 138 ILE B O 1
ATOM 2836 N N . LEU B 1 139 ? 13.562 -4.742 -9.602 1 89.12 139 LEU B N 1
ATOM 2837 C CA . LEU B 1 139 ? 12.664 -5.129 -10.68 1 89.12 139 LEU B CA 1
ATOM 2838 C C . LEU B 1 139 ? 13.406 -5.91 -11.758 1 89.12 139 LEU B C 1
ATOM 2840 O O . LEU B 1 139 ? 12.93 -6.945 -12.227 1 89.12 139 LEU B O 1
ATOM 2844 N N . ALA B 1 140 ? 14.539 -5.398 -12.086 1 91.44 140 ALA B N 1
ATOM 2845 C CA . ALA B 1 140 ? 15.344 -6.055 -13.117 1 91.44 140 ALA B CA 1
ATOM 2846 C C . ALA B 1 140 ? 15.727 -7.473 -12.695 1 91.44 140 ALA B C 1
ATOM 2848 O O . ALA B 1 140 ? 15.68 -8.398 -13.508 1 91.44 140 ALA B O 1
ATOM 2849 N N . LEU B 1 141 ? 16.062 -7.578 -11.492 1 93.94 141 LEU B N 1
ATOM 2850 C CA . LEU B 1 141 ? 16.422 -8.891 -10.961 1 93.94 141 LEU B CA 1
ATOM 2851 C C . LEU B 1 141 ? 15.227 -9.836 -11.008 1 93.94 141 LEU B C 1
ATOM 2853 O O . LEU B 1 141 ? 15.367 -11 -11.391 1 93.94 141 LEU B O 1
ATOM 2857 N N . ILE B 1 142 ? 14.07 -9.391 -10.688 1 94.62 142 ILE B N 1
ATOM 2858 C CA . ILE B 1 142 ? 12.867 -10.219 -10.68 1 94.62 142 ILE B CA 1
ATOM 2859 C C . ILE B 1 142 ? 12.484 -10.594 -12.109 1 94.62 142 ILE B C 1
ATOM 2861 O O . ILE B 1 142 ? 12.047 -11.711 -12.367 1 94.62 142 ILE B O 1
ATOM 2865 N N . ILE B 1 143 ? 12.641 -9.664 -13.023 1 95.25 143 ILE B N 1
ATOM 2866 C CA . ILE B 1 143 ? 12.367 -9.945 -14.43 1 95.25 143 ILE B CA 1
ATOM 2867 C C . ILE B 1 143 ? 13.234 -11.117 -14.891 1 95.25 143 ILE B C 1
ATOM 2869 O O . ILE B 1 143 ? 12.734 -12.062 -15.5 1 95.25 143 ILE B O 1
ATOM 2873 N N . ASP B 1 144 ? 14.469 -11.023 -14.555 1 96.81 144 ASP B N 1
ATOM 2874 C CA . ASP B 1 144 ? 15.398 -12.078 -14.945 1 96.81 144 ASP B CA 1
ATOM 2875 C C . ASP B 1 144 ? 15.016 -13.414 -14.312 1 96.81 144 ASP B C 1
ATOM 2877 O O . ASP B 1 144 ? 15.102 -14.461 -14.961 1 96.81 144 ASP B O 1
ATOM 2881 N N . ILE B 1 145 ? 14.633 -13.391 -13.141 1 97 145 ILE B N 1
ATOM 2882 C CA . ILE B 1 145 ? 14.219 -14.578 -12.414 1 97 145 ILE B CA 1
ATOM 2883 C C . ILE B 1 145 ? 12.984 -15.188 -13.07 1 97 145 ILE B C 1
ATOM 2885 O O . ILE B 1 145 ? 12.914 -16.406 -13.258 1 97 145 ILE B O 1
ATOM 2889 N N . LEU B 1 146 ? 12.039 -14.352 -13.414 1 96.56 146 LEU B N 1
ATOM 2890 C CA . LEU B 1 146 ? 10.812 -14.828 -14.055 1 96.56 146 LEU B CA 1
ATOM 2891 C C . LEU B 1 146 ? 11.109 -15.43 -15.422 1 96.56 146 LEU B C 1
ATOM 2893 O O . LEU B 1 146 ? 10.562 -16.484 -15.773 1 96.56 146 LEU B O 1
ATOM 2897 N N . LYS B 1 147 ? 11.977 -14.75 -16.141 1 97.5 147 LYS B N 1
ATOM 2898 C CA . LYS B 1 147 ? 12.375 -15.281 -17.438 1 97.5 147 LYS B CA 1
ATOM 2899 C C . LYS B 1 147 ? 13.039 -16.656 -17.297 1 97.5 147 LYS B C 1
ATOM 2901 O O . LYS B 1 147 ? 12.75 -17.578 -18.062 1 97.5 147 LYS B O 1
ATOM 2906 N N . LYS B 1 148 ? 13.906 -16.75 -16.359 1 96.88 148 LYS B N 1
ATOM 2907 C CA . LYS B 1 148 ? 14.555 -18.016 -16.062 1 96.88 148 LYS B CA 1
ATOM 2908 C C . LYS B 1 148 ? 13.516 -19.094 -15.719 1 96.88 148 LYS B C 1
ATOM 2910 O O . LYS B 1 148 ? 13.602 -20.219 -16.203 1 96.88 148 LYS B O 1
ATOM 2915 N N . GLY B 1 149 ? 12.594 -18.766 -14.859 1 96.62 149 GLY B N 1
ATOM 2916 C CA . GLY B 1 149 ? 11.562 -19.703 -14.453 1 96.62 149 GLY B CA 1
ATOM 2917 C C . GLY B 1 149 ? 10.688 -20.156 -15.602 1 96.62 149 GLY B C 1
ATOM 2918 O O . GLY B 1 149 ? 10.297 -21.328 -15.672 1 96.62 149 GLY B O 1
ATOM 2919 N N . ILE B 1 150 ? 10.359 -19.234 -16.516 1 95.94 150 ILE B N 1
ATOM 2920 C CA . ILE B 1 150 ? 9.602 -19.594 -17.703 1 95.94 150 ILE B CA 1
ATOM 2921 C C . ILE B 1 150 ? 10.414 -20.562 -18.562 1 95.94 150 ILE B C 1
ATOM 2923 O O . ILE B 1 150 ? 9.883 -21.578 -19.031 1 95.94 150 ILE B O 1
ATOM 2927 N N . HIS B 1 151 ? 11.641 -20.266 -18.719 1 96.38 151 HIS B N 1
ATOM 2928 C CA . HIS B 1 151 ? 12.539 -21.078 -19.531 1 96.38 151 HIS B CA 1
ATOM 2929 C C . HIS B 1 151 ? 12.711 -22.469 -18.953 1 96.38 151 HIS B C 1
ATOM 2931 O O . HIS B 1 151 ? 12.688 -23.469 -19.672 1 96.38 151 HIS B O 1
ATOM 2937 N N . ASP B 1 152 ? 12.867 -22.578 -17.641 1 96.56 152 ASP B N 1
ATOM 2938 C CA . ASP B 1 152 ? 13.141 -23.875 -17.016 1 96.56 152 ASP B CA 1
ATOM 2939 C C . ASP B 1 152 ? 11.852 -24.609 -16.672 1 96.56 152 ASP B C 1
ATOM 2941 O O . ASP B 1 152 ? 11.883 -25.719 -16.156 1 96.56 152 ASP B O 1
ATOM 2945 N N . GLY B 1 153 ? 10.719 -23.984 -16.828 1 95.12 153 GLY B N 1
ATOM 2946 C CA . GLY B 1 153 ? 9.422 -24.609 -16.656 1 95.12 153 GLY B CA 1
ATOM 2947 C C . GLY B 1 153 ? 8.898 -24.531 -15.234 1 95.12 153 GLY B C 1
ATOM 2948 O O . GLY B 1 153 ? 7.816 -25.047 -14.93 1 95.12 153 GLY B O 1
ATOM 2949 N N . SER B 1 154 ? 9.625 -23.844 -14.344 1 94.88 154 SER B N 1
ATOM 2950 C CA . SER B 1 154 ? 9.219 -23.75 -12.945 1 94.88 154 SER B CA 1
ATOM 2951 C C . SER B 1 154 ? 8.172 -22.656 -12.742 1 94.88 154 SER B C 1
ATOM 2953 O O . SER B 1 154 ? 7.516 -22.609 -11.695 1 94.88 154 SER B O 1
ATOM 2955 N N . ILE B 1 155 ? 8.016 -21.781 -13.688 1 94.19 155 ILE B N 1
ATOM 2956 C CA . ILE B 1 155 ? 7 -20.734 -13.688 1 94.19 155 ILE B CA 1
ATOM 2957 C C . ILE B 1 155 ? 6.121 -20.859 -14.93 1 94.19 155 ILE B C 1
ATOM 2959 O O . ILE B 1 155 ? 6.602 -21.234 -16 1 94.19 155 ILE B O 1
ATOM 2963 N N . ARG B 1 156 ? 4.859 -20.625 -14.758 1 91.75 156 ARG B N 1
ATOM 2964 C CA . ARG B 1 156 ? 3.916 -20.781 -15.859 1 91.75 156 ARG B CA 1
ATOM 2965 C C . ARG B 1 156 ? 4.348 -19.953 -17.062 1 91.75 156 ARG B C 1
ATOM 2967 O O . ARG B 1 156 ? 4.879 -18.844 -16.906 1 91.75 156 ARG B O 1
ATOM 2974 N N . LYS B 1 157 ? 4.004 -20.375 -18.281 1 91.5 157 LYS B N 1
ATOM 2975 C CA . LYS B 1 157 ? 4.559 -19.859 -19.516 1 91.5 157 LYS B CA 1
ATOM 2976 C C . LYS B 1 157 ? 3.76 -18.656 -20.016 1 91.5 157 LYS B C 1
ATOM 2978 O O . LYS B 1 157 ? 4.227 -17.906 -20.875 1 91.5 157 LYS B O 1
ATOM 2983 N N . ASP B 1 158 ? 2.562 -18.438 -19.547 1 90.31 158 ASP B N 1
ATOM 2984 C CA . ASP B 1 158 ? 1.667 -17.438 -20.125 1 90.31 158 ASP B CA 1
ATOM 2985 C C . ASP B 1 158 ? 1.833 -16.094 -19.438 1 90.31 158 ASP B C 1
ATOM 2987 O O . ASP B 1 158 ? 1.063 -15.156 -19.688 1 90.31 158 ASP B O 1
ATOM 2991 N N . ILE B 1 159 ? 2.906 -15.992 -18.641 1 90.38 159 ILE B N 1
ATOM 2992 C CA . ILE B 1 159 ? 3.059 -14.703 -17.953 1 90.38 159 ILE B CA 1
ATOM 2993 C C . ILE B 1 159 ? 3.951 -13.789 -18.797 1 90.38 159 ILE B C 1
ATOM 2995 O O . ILE B 1 159 ? 4.773 -14.258 -19.578 1 90.38 159 ILE B O 1
ATOM 2999 N N . GLU B 1 160 ? 3.695 -12.508 -18.641 1 93.12 160 GLU B N 1
ATOM 3000 C CA . GLU B 1 160 ? 4.578 -11.469 -19.172 1 93.12 160 GLU B CA 1
ATOM 3001 C C . GLU B 1 160 ? 5.598 -11.031 -18.125 1 93.12 160 GLU B C 1
ATOM 3003 O O . GLU B 1 160 ? 5.25 -10.352 -17.156 1 93.12 160 GLU B O 1
ATOM 3008 N N . PRO B 1 161 ? 6.859 -11.367 -18.359 1 94 161 PRO B N 1
ATOM 3009 C CA . PRO B 1 161 ? 7.855 -11.219 -17.297 1 94 161 PRO B CA 1
ATOM 3010 C C . PRO B 1 161 ? 7.926 -9.797 -16.75 1 94 161 PRO B C 1
ATOM 3012 O O . PRO B 1 161 ? 8.023 -9.609 -15.531 1 94 161 PRO B O 1
ATOM 3015 N N . GLU B 1 162 ? 7.875 -8.797 -17.547 1 92.44 162 GLU B N 1
ATOM 3016 C CA . GLU B 1 162 ? 7.988 -7.414 -17.094 1 92.44 162 GLU B CA 1
ATOM 3017 C C . GLU B 1 162 ? 6.773 -7.008 -16.266 1 92.44 162 GLU B C 1
ATOM 3019 O O . GLU B 1 162 ? 6.918 -6.449 -15.172 1 92.44 162 GLU B O 1
ATOM 3024 N N . LYS B 1 163 ? 5.602 -7.344 -16.75 1 91.06 163 LYS B N 1
ATOM 3025 C CA . LYS B 1 163 ? 4.383 -7.02 -16.016 1 91.06 163 LYS B CA 1
ATOM 3026 C C . LYS B 1 163 ? 4.301 -7.805 -14.711 1 91.06 163 LYS B C 1
ATOM 3028 O O . LYS B 1 163 ? 3.922 -7.258 -13.672 1 91.06 163 LYS B O 1
ATOM 3033 N N . ALA B 1 164 ? 4.715 -9.039 -14.859 1 92.06 164 ALA B N 1
ATOM 3034 C CA . ALA B 1 164 ? 4.668 -9.891 -13.68 1 92.06 164 ALA B CA 1
ATOM 3035 C C . ALA B 1 164 ? 5.652 -9.406 -12.617 1 92.06 164 ALA B C 1
ATOM 3037 O O . ALA B 1 164 ? 5.336 -9.406 -11.422 1 92.06 164 ALA B O 1
ATOM 3038 N N . ALA B 1 165 ? 6.824 -9.016 -13.07 1 91.75 165 ALA B N 1
ATOM 3039 C CA . ALA B 1 165 ? 7.832 -8.516 -12.141 1 91.75 165 ALA B CA 1
ATOM 3040 C C . ALA B 1 165 ? 7.344 -7.258 -11.422 1 91.75 165 ALA B C 1
ATOM 3042 O O . ALA B 1 165 ? 7.508 -7.121 -10.211 1 91.75 165 ALA B O 1
ATOM 3043 N N . PHE B 1 166 ? 6.75 -6.426 -12.133 1 88.12 166 PHE B N 1
ATOM 3044 C CA . PHE B 1 166 ? 6.195 -5.199 -11.57 1 88.12 166 PHE B CA 1
ATOM 3045 C C . PHE B 1 166 ? 5.094 -5.516 -10.562 1 88.12 166 PHE B C 1
ATOM 3047 O O . PHE B 1 166 ? 5.07 -4.953 -9.469 1 88.12 166 PHE B O 1
ATOM 3054 N N . ALA B 1 167 ? 4.25 -6.395 -10.969 1 87.44 167 ALA B N 1
ATOM 3055 C CA . ALA B 1 167 ? 3.156 -6.797 -10.086 1 87.44 167 ALA B CA 1
ATOM 3056 C C . ALA B 1 167 ? 3.691 -7.391 -8.781 1 87.44 167 ALA B C 1
ATOM 3058 O O . ALA B 1 167 ? 3.273 -6.992 -7.695 1 87.44 167 ALA B O 1
ATOM 3059 N N . VAL B 1 168 ? 4.652 -8.234 -8.883 1 88.12 168 VAL B N 1
ATOM 3060 C CA . VAL B 1 168 ? 5.223 -8.93 -7.734 1 88.12 168 VAL B CA 1
ATOM 3061 C C . VAL B 1 168 ? 5.902 -7.922 -6.809 1 88.12 168 VAL B C 1
ATOM 3063 O O . VAL B 1 168 ? 5.613 -7.875 -5.613 1 88.12 168 VAL B O 1
ATOM 3066 N N . ALA B 1 169 ? 6.684 -7.141 -7.371 1 86.94 169 ALA B N 1
ATOM 3067 C CA . ALA B 1 169 ? 7.453 -6.184 -6.574 1 86.94 169 ALA B CA 1
ATOM 3068 C C . ALA B 1 169 ? 6.535 -5.176 -5.891 1 86.94 169 ALA B C 1
ATOM 3070 O O . ALA B 1 169 ? 6.699 -4.883 -4.703 1 86.94 169 ALA B O 1
ATOM 3071 N N . ASN B 1 170 ? 5.621 -4.672 -6.574 1 85.06 170 ASN B N 1
ATOM 3072 C CA . ASN B 1 170 ? 4.75 -3.625 -6.043 1 85.06 170 ASN B CA 1
ATOM 3073 C C . ASN B 1 170 ? 3.762 -4.18 -5.023 1 85.06 170 ASN B C 1
ATOM 3075 O O . ASN B 1 170 ? 3.461 -3.525 -4.023 1 85.06 170 ASN B O 1
ATOM 3079 N N . VAL B 1 171 ? 3.26 -5.32 -5.281 1 87.12 171 VAL B N 1
ATOM 3080 C CA . VAL B 1 171 ? 2.314 -5.934 -4.352 1 87.12 171 VAL B CA 1
ATOM 3081 C C . VAL B 1 171 ? 3.018 -6.254 -3.035 1 87.12 171 VAL B C 1
ATOM 3083 O O . VAL B 1 171 ? 2.51 -5.93 -1.959 1 87.12 171 VAL B O 1
ATOM 3086 N N . ILE B 1 172 ? 4.219 -6.844 -3.131 1 88.56 172 ILE B N 1
ATOM 3087 C CA . ILE B 1 172 ? 4.945 -7.199 -1.916 1 88.56 172 ILE B CA 1
ATOM 3088 C C . ILE B 1 172 ? 5.285 -5.934 -1.13 1 88.56 172 ILE B C 1
ATOM 3090 O O . ILE B 1 172 ? 5.023 -5.855 0.072 1 88.56 172 ILE B O 1
ATOM 3094 N N . LYS B 1 173 ? 5.742 -4.992 -1.827 1 85.94 173 LYS B N 1
ATOM 3095 C CA . LYS B 1 173 ? 6.164 -3.758 -1.173 1 85.94 173 LYS B CA 1
ATOM 3096 C C . LYS B 1 173 ? 4.977 -3.037 -0.542 1 85.94 173 LYS B C 1
ATOM 3098 O O . LYS B 1 173 ? 5.039 -2.629 0.619 1 85.94 173 LYS B O 1
ATOM 3103 N N . SER B 1 174 ? 3.949 -2.846 -1.344 1 85.44 174 SER B N 1
ATOM 3104 C CA . SER B 1 174 ? 2.789 -2.113 -0.849 1 85.44 174 SER B CA 1
ATOM 3105 C C . SER B 1 174 ? 2.127 -2.846 0.315 1 85.44 174 SER B C 1
ATOM 3107 O O . SER B 1 174 ? 1.678 -2.217 1.275 1 85.44 174 SER B O 1
ATOM 3109 N N . PHE B 1 175 ? 2.074 -4.113 0.216 1 86.38 175 PHE B N 1
ATOM 3110 C CA . PHE B 1 175 ? 1.46 -4.914 1.267 1 86.38 175 PHE B CA 1
ATOM 3111 C C . PHE B 1 175 ? 2.262 -4.82 2.559 1 86.38 175 PHE B C 1
ATOM 3113 O O . PHE B 1 175 ? 1.699 -4.566 3.627 1 86.38 175 PHE B O 1
ATOM 3120 N N . LEU B 1 176 ? 3.562 -4.984 2.475 1 89.12 176 LEU B N 1
ATOM 3121 C CA . LEU B 1 176 ? 4.406 -4.953 3.664 1 89.12 176 LEU B CA 1
ATOM 3122 C C . LEU B 1 176 ? 4.438 -3.555 4.27 1 89.12 176 LEU B C 1
ATOM 3124 O O . LEU B 1 176 ? 4.512 -3.404 5.492 1 89.12 176 LEU B O 1
ATOM 3128 N N . GLN B 1 177 ? 4.395 -2.592 3.406 1 85.62 177 GLN B N 1
ATOM 3129 C CA . GLN B 1 177 ? 4.332 -1.226 3.918 1 85.62 177 GLN B CA 1
ATOM 3130 C C . GLN B 1 177 ? 3.029 -0.978 4.672 1 85.62 177 GLN B C 1
ATOM 3132 O O . GLN B 1 177 ? 3.023 -0.315 5.711 1 85.62 177 GLN B O 1
ATOM 3137 N N . ARG B 1 178 ? 1.972 -1.477 4.148 1 82.19 178 ARG B N 1
ATOM 3138 C CA . ARG B 1 178 ? 0.693 -1.343 4.84 1 82.19 178 ARG B CA 1
ATOM 3139 C C . ARG B 1 178 ? 0.72 -2.059 6.184 1 82.19 178 ARG B C 1
ATOM 3141 O O . ARG B 1 178 ? 0.217 -1.537 7.184 1 82.19 178 ARG B O 1
ATOM 3148 N N . MET B 1 179 ? 1.281 -3.186 6.195 1 84.69 179 MET B N 1
ATOM 3149 C CA . MET B 1 179 ? 1.407 -3.938 7.441 1 84.69 179 MET B CA 1
ATOM 3150 C C . MET B 1 179 ? 2.252 -3.174 8.453 1 84.69 179 MET B C 1
ATOM 3152 O O . MET B 1 179 ? 1.919 -3.133 9.641 1 84.69 179 MET B O 1
ATOM 3156 N N . ALA B 1 180 ? 3.26 -2.545 7.973 1 83.5 180 ALA B N 1
ATOM 3157 C CA . ALA B 1 180 ? 4.172 -1.818 8.852 1 83.5 180 ALA B CA 1
ATOM 3158 C C . ALA B 1 180 ? 3.479 -0.622 9.492 1 83.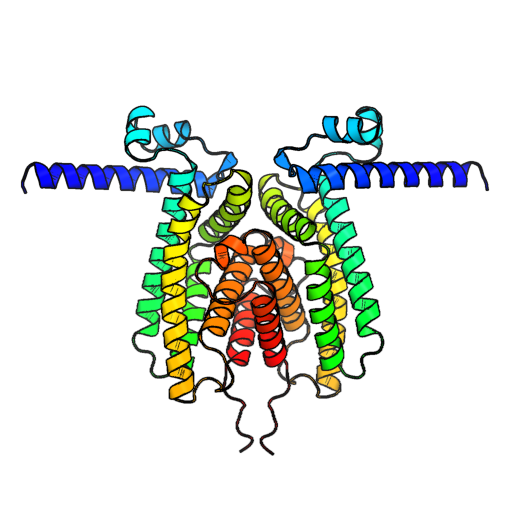5 180 ALA B C 1
ATOM 3160 O O . ALA B 1 180 ? 3.777 -0.264 10.633 1 83.5 180 ALA B O 1
ATOM 3161 N N . VAL B 1 181 ? 2.598 -0.019 8.758 1 75.38 181 VAL B N 1
ATOM 3162 C CA . VAL B 1 181 ? 1.923 1.185 9.234 1 75.38 181 VAL B CA 1
ATOM 3163 C C . VAL B 1 181 ? 0.82 0.805 10.219 1 75.38 181 VAL B C 1
ATOM 3165 O O . VAL B 1 181 ? 0.583 1.515 11.203 1 75.38 181 VAL B O 1
ATOM 3168 N N . GLY B 1 182 ? 0.086 -0.282 9.891 1 71 182 GLY B N 1
ATOM 3169 C CA . GLY B 1 182 ? -1.068 -0.449 10.758 1 71 182 GLY B CA 1
ATOM 3170 C C . GLY B 1 182 ? -1.466 -1.899 10.953 1 71 182 GLY B C 1
ATOM 3171 O O . GLY B 1 182 ? -2.656 -2.221 11 1 71 182 GLY B O 1
ATOM 3172 N N . ALA B 1 183 ? -0.56 -2.77 11.016 1 58.22 183 ALA B N 1
ATOM 3173 C CA . ALA B 1 183 ? -0.913 -4.176 11.18 1 58.22 183 ALA B CA 1
ATOM 3174 C C . ALA B 1 183 ? -1.784 -4.383 12.414 1 58.22 183 ALA B C 1
ATOM 3176 O O . ALA B 1 183 ? -2.748 -5.152 12.383 1 58.22 183 ALA B O 1
ATOM 3177 N N . ASN B 1 184 ? -1.449 -3.711 13.305 1 62.75 184 ASN B N 1
ATOM 3178 C CA . ASN B 1 184 ? -2.191 -3.881 14.555 1 62.75 184 ASN B CA 1
ATOM 3179 C C . ASN B 1 184 ? -3.664 -3.518 14.383 1 62.75 184 ASN B C 1
ATOM 3181 O O . ASN B 1 184 ? -4.543 -4.191 14.922 1 62.75 184 ASN B O 1
ATOM 3185 N N . LEU B 1 185 ? -3.791 -2.576 13.648 1 64.81 185 LEU B N 1
ATOM 3186 C CA . LEU B 1 185 ? -5.172 -2.145 13.445 1 64.81 185 LEU B CA 1
ATOM 3187 C C . LEU B 1 185 ? -5.875 -3.025 12.422 1 64.81 185 LEU B C 1
ATOM 3189 O O . LEU B 1 185 ? -7.047 -3.365 12.594 1 64.81 185 LEU B O 1
ATOM 3193 N N . LEU B 1 186 ? -5.102 -3.439 11.492 1 67.44 186 LEU B N 1
ATOM 3194 C CA . LEU B 1 186 ? -5.66 -4.242 10.406 1 67.44 186 LEU B CA 1
ATOM 3195 C C . LEU B 1 186 ? -6.047 -5.633 10.898 1 67.44 186 LEU B C 1
ATOM 3197 O O . LEU B 1 186 ? -7.008 -6.227 10.406 1 67.44 186 LEU B O 1
ATOM 3201 N N . LEU B 1 187 ? -5.348 -6 11.906 1 69.44 187 LEU B N 1
ATOM 3202 C CA . LEU B 1 187 ? -5.512 -7.375 12.359 1 69.44 187 LEU B CA 1
ATOM 3203 C C . LEU B 1 187 ? -6.422 -7.438 13.578 1 69.44 187 LEU B C 1
ATOM 3205 O O . LEU B 1 187 ? -6.668 -8.516 14.125 1 69.44 187 LEU B O 1
ATOM 3209 N N . LEU B 1 188 ? -6.875 -6.238 13.844 1 65.56 188 LEU B N 1
ATOM 3210 C CA . LEU B 1 188 ? -7.766 -6.211 14.992 1 65.56 188 LEU B CA 1
ATOM 3211 C C . LEU B 1 188 ? -8.992 -7.09 14.758 1 65.56 188 LEU B C 1
ATOM 3213 O O . LEU B 1 188 ? -9.641 -6.984 13.711 1 65.56 188 LEU B O 1
ATOM 3217 N N . GLY B 1 189 ? -9.195 -7.996 15.641 1 65.81 189 GLY B N 1
ATOM 3218 C CA . GLY B 1 189 ? -10.375 -8.844 15.562 1 65.81 189 GLY B CA 1
ATOM 3219 C C . GLY B 1 189 ? -10.125 -10.133 14.797 1 65.81 189 GLY B C 1
ATOM 3220 O O . GLY B 1 189 ? -11.039 -10.953 14.641 1 65.81 189 GLY B O 1
ATOM 3221 N N . THR B 1 190 ? -8.938 -10.133 14.203 1 74.81 190 THR B N 1
ATOM 3222 C CA . THR B 1 190 ? -8.594 -11.383 13.531 1 74.81 190 THR B CA 1
ATOM 3223 C C . THR B 1 190 ? -7.867 -12.32 14.484 1 74.81 190 THR B C 1
ATOM 3225 O O . THR B 1 190 ? -7.441 -11.914 15.57 1 74.81 190 THR B O 1
ATOM 3228 N N . ASN B 1 191 ? -7.84 -13.609 14.078 1 78.62 191 ASN B N 1
ATOM 3229 C CA . ASN B 1 191 ? -7.207 -14.617 14.93 1 78.62 191 ASN B CA 1
ATOM 3230 C C . ASN B 1 191 ? -5.832 -15.016 14.406 1 78.62 191 ASN B C 1
ATOM 3232 O O . ASN B 1 191 ? -5.285 -16.047 14.797 1 78.62 191 ASN B O 1
ATOM 3236 N N . PHE B 1 192 ? -5.375 -14.273 13.508 1 83.62 192 PHE B N 1
ATOM 3237 C CA . PHE B 1 192 ? -4.062 -14.633 13 1 83.62 192 PHE B CA 1
ATOM 3238 C C . PHE B 1 192 ? -3.045 -13.539 13.289 1 83.62 192 PHE B C 1
ATOM 3240 O O . PHE B 1 192 ? -3.41 -12.367 13.438 1 83.62 192 PHE B O 1
ATOM 3247 N N . SER B 1 193 ? -1.739 -14.023 13.406 1 87.12 193 SER B N 1
ATOM 3248 C CA . SER B 1 193 ? -0.634 -13.109 13.672 1 87.12 193 SER B CA 1
ATOM 3249 C C . SER B 1 193 ? -0.202 -12.383 12.406 1 87.12 193 SER B C 1
ATOM 3251 O O . SER B 1 193 ? -0.549 -12.805 11.297 1 87.12 193 SER B O 1
ATOM 3253 N N . GLU B 1 194 ? 0.481 -11.312 12.648 1 87.81 194 GLU B N 1
ATOM 3254 C CA . GLU B 1 194 ? 1.059 -10.562 11.539 1 87.81 194 GLU B CA 1
ATOM 3255 C C . GLU B 1 194 ? 1.911 -11.469 10.648 1 87.81 194 GLU B C 1
ATOM 3257 O O . GLU B 1 194 ? 1.787 -11.445 9.422 1 87.81 194 GLU B O 1
ATOM 3262 N N . GLN B 1 195 ? 2.727 -12.32 11.289 1 87.31 195 GLN B N 1
ATOM 3263 C CA . GLN B 1 195 ? 3.617 -13.211 10.555 1 87.31 195 GLN B CA 1
ATOM 3264 C C . GLN B 1 195 ? 2.826 -14.227 9.734 1 87.31 195 GLN B C 1
ATOM 3266 O O . GLN B 1 195 ? 3.172 -14.516 8.586 1 87.31 195 GLN B O 1
ATOM 3271 N N . GLU B 1 196 ? 1.793 -14.703 10.273 1 89.06 196 GLU B N 1
ATOM 3272 C CA . GLU B 1 196 ? 0.971 -15.703 9.602 1 89.06 196 GLU B CA 1
ATOM 3273 C C . GLU B 1 196 ? 0.339 -15.125 8.336 1 89.06 196 GLU B C 1
ATOM 3275 O O . GLU B 1 196 ? 0.349 -15.766 7.281 1 89.06 196 GLU B O 1
ATOM 3280 N N . ILE B 1 197 ? -0.121 -13.953 8.43 1 88.5 197 ILE B N 1
ATOM 3281 C CA . ILE B 1 197 ? -0.832 -13.367 7.301 1 88.5 197 ILE B CA 1
ATOM 3282 C C . ILE B 1 197 ? 0.166 -12.969 6.215 1 88.5 197 ILE B C 1
ATOM 3284 O O . ILE B 1 197 ? -0.121 -13.094 5.023 1 88.5 197 ILE B O 1
ATOM 3288 N N . ILE B 1 198 ? 1.26 -12.516 6.66 1 89.88 198 ILE B N 1
ATOM 3289 C CA . ILE B 1 198 ? 2.295 -12.164 5.695 1 89.88 198 ILE B CA 1
ATOM 3290 C C . ILE B 1 198 ? 2.73 -13.406 4.926 1 89.88 198 ILE B C 1
ATOM 3292 O O . ILE B 1 198 ? 2.748 -13.414 3.693 1 89.88 198 ILE B O 1
ATOM 3296 N N . ASP B 1 199 ? 2.971 -14.5 5.641 1 89.88 199 ASP B N 1
ATOM 3297 C CA . ASP B 1 199 ? 3.406 -15.742 5.016 1 89.88 199 ASP B CA 1
ATOM 3298 C C . ASP B 1 199 ? 2.334 -16.297 4.082 1 89.88 199 ASP B C 1
ATOM 3300 O O . ASP B 1 199 ? 2.635 -16.719 2.965 1 89.88 199 ASP B O 1
ATOM 3304 N N . TYR B 1 200 ? 1.193 -16.234 4.551 1 89.88 200 TYR B N 1
ATOM 3305 C CA . TYR B 1 200 ? 0.076 -16.75 3.77 1 89.88 200 TYR B CA 1
ATOM 3306 C C . TYR B 1 200 ? -0.106 -15.953 2.48 1 89.88 200 TYR B C 1
ATOM 3308 O O . TYR B 1 200 ? -0.226 -16.531 1.399 1 89.88 200 TYR B O 1
ATOM 3316 N N . THR B 1 201 ? -0.128 -14.664 2.594 1 89.19 201 THR B N 1
ATOM 3317 C CA . THR B 1 201 ? -0.346 -13.789 1.449 1 89.19 201 THR B CA 1
ATOM 3318 C C . THR B 1 201 ? 0.76 -13.961 0.414 1 89.19 201 THR B C 1
ATOM 3320 O O . THR B 1 201 ? 0.483 -14.117 -0.777 1 89.19 201 THR B O 1
ATOM 3323 N N . LEU B 1 202 ? 1.962 -14.023 0.857 1 87.44 202 LEU B N 1
ATOM 3324 C CA . LEU B 1 202 ? 3.092 -14.172 -0.055 1 87.44 202 LEU B CA 1
ATOM 3325 C C . LEU B 1 202 ? 3.076 -15.539 -0.725 1 87.44 202 LEU B C 1
ATOM 3327 O O . LEU B 1 202 ? 3.426 -15.664 -1.9 1 87.44 202 LEU B O 1
ATOM 3331 N N . SER B 1 203 ? 2.629 -16.531 -0.009 1 87.81 203 SER B N 1
ATOM 3332 C CA . SER B 1 203 ? 2.518 -17.875 -0.585 1 87.81 203 SER B CA 1
ATOM 3333 C C . SER B 1 203 ? 1.466 -17.922 -1.688 1 87.81 203 SER B C 1
ATOM 3335 O O . SER B 1 203 ? 1.636 -18.609 -2.691 1 87.81 203 SER B O 1
ATOM 3337 N N . LEU B 1 204 ? 0.398 -17.219 -1.501 1 84.94 204 LEU B N 1
ATOM 3338 C CA . LEU B 1 204 ? -0.651 -17.141 -2.512 1 84.94 204 LEU B CA 1
ATOM 3339 C C . LEU B 1 204 ? -0.133 -16.5 -3.793 1 84.94 204 LEU B C 1
ATOM 3341 O O . LEU B 1 204 ? -0.431 -16.969 -4.895 1 84.94 204 LEU B O 1
ATOM 3345 N N . PHE B 1 205 ? 0.605 -15.516 -3.607 1 81.44 205 PHE B N 1
ATOM 3346 C CA . PHE B 1 205 ? 1.157 -14.828 -4.77 1 81.44 205 PHE B CA 1
ATOM 3347 C C . PHE B 1 205 ? 2.104 -15.75 -5.539 1 81.44 205 PHE B C 1
ATOM 3349 O O . PHE B 1 205 ? 2.092 -15.773 -6.77 1 81.44 205 PHE B O 1
ATOM 3356 N N . LEU B 1 206 ? 2.906 -16.484 -4.809 1 85.5 206 LEU B N 1
ATOM 3357 C CA . LEU B 1 206 ? 3.826 -17.422 -5.438 1 85.5 206 LEU B CA 1
ATOM 3358 C C . LEU B 1 206 ? 3.062 -18.516 -6.188 1 85.5 206 LEU B C 1
ATOM 3360 O O . LEU B 1 206 ? 3.479 -18.938 -7.27 1 85.5 206 LEU B O 1
ATOM 3364 N N . ASP B 1 207 ? 1.967 -18.891 -5.645 1 85.06 207 ASP B N 1
ATOM 3365 C CA . ASP B 1 207 ? 1.14 -19.906 -6.273 1 85.06 207 ASP B CA 1
ATOM 3366 C C . ASP B 1 207 ? 0.606 -19.438 -7.621 1 85.06 207 ASP B C 1
ATOM 3368 O O . ASP B 1 207 ? 0.426 -20.234 -8.539 1 85.06 207 ASP B O 1
ATOM 3372 N N . ALA B 1 208 ? 0.387 -18.156 -7.711 1 85.12 208 ALA B N 1
ATOM 3373 C CA . ALA B 1 208 ? -0.148 -17.562 -8.938 1 85.12 208 ALA B CA 1
ATOM 3374 C C . ALA B 1 208 ? 0.841 -17.719 -10.094 1 85.12 208 ALA B C 1
ATOM 3376 O O . ALA B 1 208 ? 0.453 -17.656 -11.258 1 85.12 208 ALA B O 1
ATOM 3377 N N . LEU B 1 209 ? 2.086 -17.922 -9.75 1 89.19 209 LEU B N 1
ATOM 3378 C CA . LEU B 1 209 ? 3.121 -17.953 -10.781 1 89.19 209 LEU B CA 1
ATOM 3379 C C . LEU B 1 209 ? 3.598 -19.375 -11.039 1 89.19 209 LEU B C 1
ATOM 3381 O O . LEU B 1 209 ? 4.324 -19.625 -12.008 1 89.19 209 LEU B O 1
ATOM 3385 N N . SER B 1 210 ? 3.199 -20.234 -10.195 1 85.25 210 SER B N 1
ATOM 3386 C CA . SER B 1 210 ? 3.607 -21.625 -10.336 1 85.25 210 SER B CA 1
ATOM 3387 C C . SER B 1 210 ? 2.893 -22.297 -11.508 1 85.25 210 SER B C 1
ATOM 3389 O O . SER B 1 210 ? 1.76 -21.938 -11.836 1 85.25 210 SER B O 1
ATOM 3391 N N . PRO B 1 211 ? 3.732 -23.203 -12.164 1 77.62 211 PRO B N 1
ATOM 3392 C CA . PRO B 1 211 ? 3.104 -23.922 -13.273 1 77.62 211 PRO B CA 1
ATOM 3393 C C . PRO B 1 211 ? 1.855 -24.688 -12.852 1 77.62 211 PRO B C 1
ATOM 3395 O O . PRO B 1 211 ? 1.719 -25.062 -11.68 1 77.62 211 PRO B O 1
ATOM 3398 N N . GLU B 1 212 ? 0.851 -24.625 -13.758 1 60.62 212 GLU B N 1
ATOM 3399 C CA . GLU B 1 212 ? -0.369 -25.391 -13.5 1 60.62 212 GLU B CA 1
ATOM 3400 C C . GLU B 1 212 ? -0.051 -26.828 -13.086 1 60.62 212 GLU B C 1
ATOM 3402 O O . GLU B 1 212 ? 0.949 -27.391 -13.531 1 60.62 212 GLU B O 1
ATOM 3407 N N . ARG B 1 213 ? -0.158 -27.391 -11.859 1 51.94 213 ARG B N 1
ATOM 3408 C CA . ARG B 1 213 ? -0.023 -28.812 -11.547 1 51.94 213 ARG B CA 1
ATOM 3409 C C . ARG B 1 213 ? -0.537 -29.672 -12.695 1 51.94 213 ARG B C 1
ATOM 3411 O O . ARG B 1 213 ? -1.616 -29.422 -13.234 1 51.94 213 ARG B O 1
ATOM 3418 N N . SER B 1 214 ? 0.322 -30.156 -13.547 1 37.84 214 SER B N 1
ATOM 3419 C CA . SER B 1 214 ? -0.035 -31.203 -14.508 1 37.84 214 SER B CA 1
ATOM 3420 C C . SER B 1 214 ? -1.009 -32.219 -13.891 1 37.84 214 SER B C 1
ATOM 3422 O O . SER B 1 214 ? -0.844 -32.625 -12.742 1 37.84 214 SER B O 1
ATOM 3424 N N . SER B 1 215 ? -2.346 -32.156 -14.156 1 31.7 215 SER B N 1
ATOM 3425 C CA . SER B 1 215 ? -3.047 -33.406 -14.047 1 31.7 215 SER B CA 1
ATOM 3426 C C . SER B 1 215 ? -2.172 -34.562 -14.523 1 31.7 215 SER B C 1
ATOM 3428 O O . SER B 1 215 ? -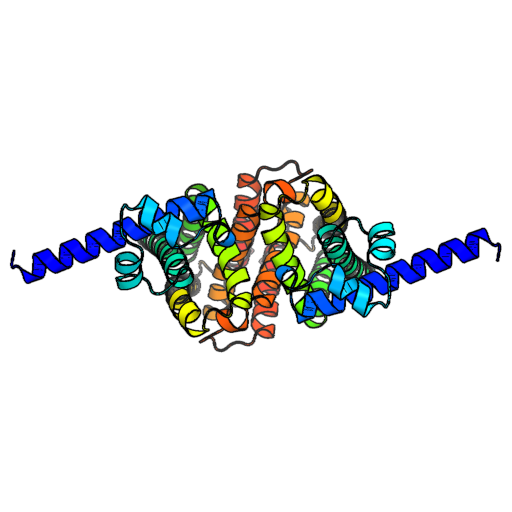1.819 -34.656 -15.703 1 31.7 215 SER B O 1
ATOM 3430 N N . THR B 1 216 ? -1.144 -34.906 -13.742 1 27.31 216 THR B N 1
ATOM 3431 C CA . THR B 1 216 ? -0.867 -36.281 -14.117 1 27.31 216 THR B CA 1
ATOM 3432 C C . THR B 1 216 ? -2.131 -37.156 -14.023 1 27.31 216 THR B C 1
ATOM 3434 O O . THR B 1 216 ? -2.924 -37 -13.094 1 27.31 216 THR B O 1
#

Nearest PDB structures (foldseek):
  4w97-assembly1_A  TM=7.185E-01  e=6.044E-09  Mycobacterium tuberculosis H37Rv
  4me9-assembly1_B  TM=7.143E-01  e=4.172E-08  Bacillus cereus ATCC 10987
  3bhq-assembly1_B  TM=6.971E-01  e=1.865E-07  Mesorhizobium japonicum MAFF 303099
  5h9t-assembly3_F  TM=7.074E-01  e=5.752E-06  Pseudomonas aeruginosa PAO1
  3p9t-assembly1_B  TM=7.115E-01  e=2.971E-05  Stenotrophomonas maltophilia

Secondary structure (DSSP, 8-state):
--HHHHHHHHHHHHHHHHHHHHHHHHHHH-STT--HHHHHHHTT--HHHHHHH-SSHHHHHHHHHHHHHHHHHHHHHHHHTT-SSHHHHHHHHHHHHHHHHHH-HHHHHHHHHHHHHHHHHT--HHHHHHHHHHHHHHHHHHHHHHHHHHHHTSS-TT--HHHHHHHHHHHHHHHHHHHHHHHHHHTTT-SS-HHHHHHHHHHHHHHHHS------/--HHHHHHHHHHHHHHHHHHHHHHHHHHH-STT--HHHHHHHTT--HHHHHHH-SSHHHHHHHHHHHHHHHHHHHHHHHHTT-SSHHHHHHHHHHHHHHHHHH-HHHHHHHHHHHHHHHHHT--HHHHHHHHHHHHHHHHHHHHHHHHHHHHTSS-TT--HHHHHHHHHHHHHHHHHHHHHHHHHHTTT-SS-HHHHHHHHHHHHHHHHS------

InterPro domains:
  IPR001647 DNA-binding HTH domain, TetR-type [PF00440] (18-64)
  IPR001647 DNA-binding HTH domain, TetR-type [PR00455] (18-31)
  IPR001647 DNA-binding HTH domain, TetR-type [PR00455] (39-62)
  IPR001647 DNA-binding HTH domain, TetR-type [PS50977] (12-72)
  IPR009057 Homedomain-like superfamily [SSF46689] (6-89)
  IPR023772 DNA-binding HTH domain, TetR-type, conserved site [PS01081] (30-60)
  IPR036271 Tetracyclin repressor-like, C-terminal domain superfamily [SSF48498] (86-210)
  IPR050109 HTH-type, TetR-like transcriptional regulator [PTHR30055] (3-212)

pLDDT: mean 85.68, std 13.27, range [26.92, 97.5]